Protein AF-A0A7X9IL58-F1 (afdb_monomer_lite)

Secondary structure (DSSP, 8-state):
------S---HHHHHHHHHHHHHHHHTT----HHHHHHHHHHTTSS--S-TTS-HHHHHHHHHTS-GGG-HHHHHHHHHHHHHHHTTSEEE-TTS-EEE-HHHHHHHH---HHHHHHHHHHHHHT--EE-TTS-EE-HHHHHHHHHHHSTTEEGGGGGGGGT-SSS-HHHHHHHHHHHTS-HHHHHHHTT--HHHHHHHTTSHHHHHHHTTSEEEETTEEEESSEEEE-SS-EEEE----S------SEEEE-TTTSSPPPS------------HHHHHHHHHHHHHHHHHHHHHHHHHHTTPEEEEESSSEEEEETTEEEEEEEE---SSHHHHHHHHHHHHHHHHHHIIIIIITTT---EEEEEEEESSPPPHHHHHHHHHTTEEEEEEETTEEEEEETTTTEEEE--GGGG-

pLDDT: mean 82.43, std 17.73, range [24.78, 97.81]

Radius of gyration: 25.86 Å; chains: 1; bounding box: 60×48×86 Å

Organism: NCBI:txid2024889

Sequence (415 aa):
MKNFPHQFNDLEKLFNALAVAKQLIDSDTSLTDENFGEQLTRNGIYTYRDKTLSIDEFLEREQEKPATSRGYLTVSRDIRRFFELLGFITVFPDKKAKLNSAAKQLLGTESADLRKELWKNAMLQLGLEGTDGEISHPYRILLKLVNKFPGIETPKLMLALEAENDSEEEFERICNLAQLSIAEIIQETGTSEAMAANAVKILPGIADQLDDIDRIASKAYPVGHIVVTEDEISTEEEYDVPTKERATYREVGVDDIAKDPTLKVISSVSIDLSDAIKTRQDRLSEHQEIVRLLAILNDKCGFKLFEGKFDCLGIKENSALLYEVKTILETATDQEKQTVKGVGQLKYYKFSIVQQQMGISDIKEILVFSRKPDAGIIDFCTAENIAVIWREGDSFEIYNVQTGGDDSFNPDGLL

Structure (mmCIF, N/CA/C/O backbone):
data_AF-A0A7X9IL58-F1
#
_entry.id   AF-A0A7X9IL58-F1
#
loop_
_atom_site.group_PDB
_atom_site.id
_atom_site.type_symbol
_atom_site.label_atom_id
_atom_site.label_alt_id
_atom_site.label_comp_id
_atom_site.label_asym_id
_atom_site.label_entity_id
_atom_site.label_seq_id
_atom_site.pdbx_PDB_ins_code
_atom_site.Cartn_x
_atom_site.Cartn_y
_atom_site.Cartn_z
_atom_site.occupancy
_atom_site.B_iso_or_equiv
_atom_site.auth_seq_id
_atom_site.auth_comp_id
_atom_site.auth_asym_id
_atom_site.auth_atom_id
_atom_site.pdbx_PDB_model_num
ATOM 1 N N . MET A 1 1 ? 4.759 17.323 -8.314 1.00 82.62 1 MET A N 1
ATOM 2 C CA . MET A 1 1 ? 4.395 15.961 -8.776 1.00 82.62 1 MET A CA 1
ATOM 3 C C . MET A 1 1 ? 5.588 15.019 -8.883 1.00 82.62 1 MET A C 1
ATOM 5 O O . MET A 1 1 ? 6.581 15.330 -9.544 1.00 82.62 1 MET A O 1
ATOM 9 N N . LYS A 1 2 ? 5.468 13.846 -8.255 1.00 84.19 2 LYS A N 1
ATOM 10 C CA . LYS A 1 2 ? 6.508 12.814 -8.155 1.00 84.19 2 LYS A CA 1
ATOM 11 C C . LYS A 1 2 ? 6.739 12.113 -9.497 1.00 84.19 2 LYS A C 1
ATOM 13 O O . LYS A 1 2 ? 5.804 11.781 -10.224 1.00 84.19 2 LYS A O 1
ATOM 18 N N . ASN A 1 3 ? 8.006 11.862 -9.834 1.00 80.00 3 ASN A N 1
ATOM 19 C CA . ASN A 1 3 ? 8.366 11.149 -11.060 1.00 80.00 3 ASN A CA 1
ATOM 20 C C . ASN A 1 3 ? 8.169 9.637 -10.883 1.00 80.00 3 ASN A C 1
ATOM 22 O O . ASN A 1 3 ? 8.966 8.992 -10.195 1.00 80.00 3 ASN A O 1
ATOM 26 N N . PHE A 1 4 ? 7.164 9.075 -11.551 1.00 85.06 4 PHE A N 1
ATOM 27 C CA . PHE A 1 4 ? 6.806 7.661 -11.483 1.00 85.06 4 PHE A CA 1
ATOM 28 C C . PHE A 1 4 ? 7.074 6.935 -12.818 1.00 85.06 4 PHE A C 1
ATOM 30 O O . PHE A 1 4 ? 6.886 7.537 -13.882 1.00 85.06 4 PHE A O 1
ATOM 37 N N . PRO A 1 5 ? 7.516 5.658 -12.806 1.00 83.50 5 PRO A N 1
ATOM 38 C CA . PRO A 1 5 ? 7.636 4.859 -14.026 1.00 83.50 5 PRO A CA 1
ATOM 39 C C . PRO A 1 5 ? 6.333 4.852 -14.828 1.00 83.50 5 PRO A C 1
ATOM 41 O O . PRO A 1 5 ? 5.256 4.806 -14.242 1.00 83.50 5 PRO A O 1
ATOM 44 N N . HIS A 1 6 ? 6.421 4.913 -16.161 1.00 80.62 6 HIS A N 1
ATOM 45 C CA . HIS A 1 6 ? 5.245 5.166 -17.010 1.00 80.62 6 HIS A CA 1
ATOM 46 C C . HIS A 1 6 ? 5.183 4.347 -18.310 1.00 80.62 6 HIS A C 1
ATOM 48 O O . HIS A 1 6 ? 4.425 4.692 -19.219 1.00 80.62 6 HIS A O 1
ATOM 54 N N . GLN A 1 7 ? 5.964 3.265 -18.416 1.00 81.62 7 GLN A N 1
ATOM 55 C CA . GLN A 1 7 ? 6.085 2.491 -19.662 1.00 81.62 7 GLN A CA 1
ATOM 56 C C . GLN A 1 7 ? 4.968 1.463 -19.863 1.00 81.62 7 GLN A C 1
ATOM 58 O O . GLN A 1 7 ? 4.414 1.387 -20.959 1.00 81.62 7 GLN A O 1
ATOM 63 N N . PHE A 1 8 ? 4.626 0.683 -18.832 1.00 83.25 8 PHE A N 1
ATOM 64 C CA . PHE A 1 8 ? 3.610 -0.373 -18.909 1.00 83.25 8 PHE A CA 1
ATOM 65 C C . PHE A 1 8 ? 2.626 -0.255 -17.755 1.00 83.25 8 PHE A C 1
ATOM 67 O O . PHE A 1 8 ? 3.040 -0.156 -16.603 1.00 83.25 8 PHE A O 1
ATOM 74 N N . ASN A 1 9 ? 1.335 -0.305 -18.071 1.00 84.94 9 ASN A N 1
ATOM 75 C CA . ASN A 1 9 ? 0.257 -0.392 -17.091 1.00 84.94 9 ASN A CA 1
ATOM 76 C C . ASN A 1 9 ? -0.431 -1.761 -17.092 1.00 84.94 9 ASN A C 1
ATOM 78 O O . ASN A 1 9 ? -1.407 -1.922 -16.384 1.00 84.94 9 ASN A O 1
ATOM 82 N N . ASP A 1 10 ? 0.060 -2.722 -17.873 1.00 91.88 10 ASP A N 1
ATOM 83 C CA . ASP A 1 10 ? -0.516 -4.054 -18.068 1.00 91.88 10 ASP A CA 1
ATOM 84 C C . ASP A 1 10 ? 0.099 -5.058 -17.078 1.00 91.88 10 ASP A C 1
ATOM 86 O O . ASP A 1 10 ? 1.319 -5.261 -17.075 1.00 91.88 10 ASP A O 1
ATOM 90 N N . LEU A 1 11 ? -0.732 -5.664 -16.225 1.00 92.56 11 LEU A N 1
ATOM 91 C CA . LEU A 1 11 ? -0.285 -6.560 -15.154 1.00 92.56 11 LEU A CA 1
ATOM 92 C C . LEU A 1 11 ? 0.341 -7.852 -15.679 1.00 92.56 11 LEU A C 1
ATOM 94 O O . LEU A 1 11 ? 1.269 -8.372 -15.058 1.00 92.56 11 LEU A O 1
ATOM 98 N N . GLU A 1 12 ? -0.121 -8.370 -16.816 1.00 92.69 12 GLU A N 1
ATOM 99 C CA . GLU A 1 12 ? 0.442 -9.579 -17.417 1.00 92.69 12 GLU A CA 1
ATOM 100 C C . GLU A 1 12 ? 1.837 -9.295 -17.985 1.00 92.69 12 GLU A C 1
ATOM 102 O O . GLU A 1 12 ? 2.785 -10.050 -17.754 1.00 92.69 12 GLU A O 1
ATOM 107 N N . LYS A 1 13 ? 2.018 -8.152 -18.653 1.00 94.00 13 LYS A N 1
ATOM 108 C CA . LYS A 1 13 ? 3.342 -7.699 -19.101 1.00 94.00 13 LYS A CA 1
ATOM 109 C C . LYS A 1 13 ? 4.283 -7.435 -17.936 1.00 94.00 13 LYS A C 1
ATOM 111 O O . LYS A 1 13 ? 5.454 -7.799 -18.026 1.00 94.00 13 LYS A O 1
ATOM 116 N N . LEU A 1 14 ? 3.796 -6.826 -16.854 1.00 95.19 14 LEU A N 1
ATOM 117 C CA . LEU A 1 14 ? 4.584 -6.612 -15.638 1.00 95.19 14 LEU A CA 1
ATOM 118 C C . LEU A 1 14 ? 4.974 -7.946 -14.987 1.00 95.19 14 LEU A C 1
ATOM 120 O O . LEU A 1 14 ? 6.131 -8.127 -14.612 1.00 95.19 14 LEU A O 1
ATOM 124 N N . PHE A 1 15 ? 4.060 -8.914 -14.928 1.00 95.69 15 PHE A N 1
ATOM 125 C CA . PHE A 1 15 ? 4.350 -10.267 -14.452 1.00 95.69 15 PHE A CA 1
ATOM 126 C C . PHE A 1 15 ? 5.445 -10.939 -15.291 1.00 95.69 15 PHE A C 1
ATOM 128 O O . PHE A 1 15 ? 6.441 -11.425 -14.752 1.00 95.69 15 PHE A O 1
ATOM 135 N N . ASN A 1 16 ? 5.312 -10.897 -16.618 1.00 96.38 16 ASN A N 1
ATOM 136 C CA . ASN A 1 16 ? 6.292 -11.473 -17.536 1.00 96.38 16 ASN A CA 1
ATOM 137 C C . ASN A 1 16 ? 7.650 -10.755 -17.451 1.00 96.38 16 ASN A C 1
ATOM 139 O O . ASN A 1 16 ? 8.696 -11.402 -17.491 1.00 96.38 16 ASN A O 1
ATOM 143 N N . ALA A 1 17 ? 7.665 -9.434 -17.260 1.00 97.06 17 ALA A N 1
ATOM 144 C CA . ALA A 1 17 ? 8.898 -8.677 -17.047 1.00 97.06 17 ALA A CA 1
ATOM 145 C C . ALA A 1 17 ? 9.606 -9.077 -15.745 1.00 97.06 17 ALA A C 1
ATOM 147 O O . ALA A 1 17 ? 10.829 -9.228 -15.730 1.00 97.06 17 ALA A O 1
ATOM 148 N N . LEU A 1 18 ? 8.852 -9.297 -14.666 1.00 97.06 18 LEU A N 1
ATOM 149 C CA . LEU A 1 18 ? 9.401 -9.788 -13.403 1.00 97.06 18 LEU A CA 1
ATOM 150 C C . LEU A 1 18 ? 9.956 -11.215 -13.552 1.00 97.06 18 LEU A C 1
ATOM 152 O O . LEU A 1 18 ? 11.014 -11.524 -13.003 1.00 97.06 18 LEU A O 1
ATOM 156 N N . ALA A 1 19 ? 9.295 -12.066 -14.342 1.00 97.25 19 ALA A N 1
ATOM 157 C CA . ALA A 1 19 ? 9.781 -13.407 -14.664 1.00 97.25 19 ALA A CA 1
ATOM 158 C C . ALA A 1 19 ? 11.110 -13.370 -15.440 1.00 97.25 19 ALA A C 1
ATOM 160 O O . ALA A 1 19 ? 12.018 -14.145 -15.143 1.00 97.25 19 ALA A O 1
ATOM 161 N N . VAL A 1 20 ? 11.271 -12.432 -16.378 1.00 97.81 20 VAL A N 1
ATOM 162 C CA . VAL A 1 20 ? 12.550 -12.208 -17.075 1.00 97.81 20 VAL A CA 1
ATOM 163 C C . VAL A 1 20 ? 13.640 -11.749 -16.102 1.00 97.81 20 VAL A C 1
ATOM 165 O O . VAL A 1 20 ? 14.761 -12.258 -16.147 1.00 97.81 20 VAL A O 1
ATOM 168 N N . ALA A 1 21 ? 13.324 -10.836 -15.178 1.00 97.31 21 ALA A N 1
ATOM 169 C CA . ALA A 1 21 ? 14.276 -10.432 -14.144 1.00 97.31 21 ALA A CA 1
ATOM 170 C C . ALA A 1 21 ? 14.691 -11.625 -13.262 1.00 97.31 21 ALA A C 1
ATOM 172 O O . ALA A 1 21 ? 15.876 -11.785 -12.975 1.00 97.31 21 ALA A O 1
ATOM 173 N N . LYS A 1 22 ? 13.744 -12.506 -12.899 1.00 96.69 22 LYS A N 1
ATOM 174 C CA . LYS A 1 22 ? 14.033 -13.761 -12.187 1.00 96.69 22 LYS A CA 1
ATOM 175 C C . LYS A 1 22 ? 15.029 -14.631 -12.948 1.00 96.69 22 LYS A C 1
ATOM 177 O O . LYS A 1 22 ? 15.977 -15.112 -12.344 1.00 96.69 22 LYS A O 1
ATOM 182 N N . GLN A 1 23 ? 14.818 -14.827 -14.249 1.00 96.69 23 GLN A N 1
ATOM 183 C CA . GLN A 1 23 ? 15.699 -15.657 -15.073 1.00 96.69 23 GLN A CA 1
ATOM 184 C C . GLN A 1 23 ? 17.135 -15.132 -15.069 1.00 96.69 23 GLN A C 1
ATOM 186 O O . GLN A 1 23 ? 18.054 -15.915 -14.857 1.00 96.69 23 GLN A O 1
ATOM 191 N N . LEU A 1 24 ? 17.317 -13.816 -15.232 1.00 96.69 24 LEU A N 1
ATOM 192 C CA . LEU A 1 24 ? 18.639 -13.183 -15.172 1.00 96.69 24 LEU A CA 1
ATOM 193 C C . LEU A 1 24 ? 19.301 -13.357 -13.798 1.00 96.69 24 LEU A C 1
ATOM 195 O O . LEU A 1 24 ? 20.493 -13.643 -13.719 1.00 96.69 24 LEU A O 1
ATOM 199 N N . ILE A 1 25 ? 18.526 -13.218 -12.720 1.00 94.94 25 ILE A N 1
ATOM 200 C CA . ILE A 1 25 ? 19.009 -13.412 -11.346 1.00 94.94 25 ILE A CA 1
ATOM 201 C C . ILE A 1 25 ? 19.434 -14.869 -11.117 1.00 94.94 25 ILE A C 1
ATOM 203 O O . ILE A 1 25 ? 20.518 -15.116 -10.590 1.00 94.94 25 ILE A O 1
ATOM 207 N N . ASP A 1 26 ? 18.612 -15.832 -11.533 1.00 94.75 26 ASP A N 1
ATOM 208 C CA . ASP A 1 26 ? 18.890 -17.262 -11.364 1.00 94.75 26 ASP A CA 1
ATOM 209 C C . ASP A 1 26 ? 20.092 -17.727 -12.201 1.00 94.75 26 ASP A C 1
ATOM 211 O O . ASP A 1 26 ? 20.792 -18.660 -11.807 1.00 94.75 26 ASP A O 1
ATOM 215 N N . SER A 1 27 ? 20.360 -17.073 -13.338 1.00 94.75 27 SER A N 1
ATOM 216 C CA . SER A 1 27 ? 21.527 -17.334 -14.189 1.00 94.75 27 SER A CA 1
ATOM 217 C C . SER A 1 27 ? 22.784 -16.550 -13.785 1.00 94.75 27 SER A C 1
ATOM 219 O O . SER A 1 27 ? 23.734 -16.491 -14.566 1.00 94.75 27 SER A O 1
ATOM 221 N N . ASP A 1 28 ? 22.790 -15.915 -12.606 1.00 92.94 28 ASP A N 1
ATOM 222 C CA . ASP A 1 28 ? 23.859 -15.030 -12.101 1.00 92.94 28 ASP A CA 1
ATOM 223 C C . ASP A 1 28 ? 24.283 -13.942 -13.110 1.00 92.94 28 ASP A C 1
ATOM 225 O O . ASP A 1 28 ? 25.441 -13.531 -13.188 1.00 92.94 28 ASP A O 1
ATOM 229 N N . THR A 1 29 ? 23.334 -13.476 -13.923 1.00 95.25 29 THR A N 1
ATOM 230 C CA . THR A 1 29 ? 23.542 -12.429 -14.925 1.00 95.25 29 THR A CA 1
ATOM 231 C C . THR A 1 29 ? 23.151 -11.072 -14.348 1.00 95.25 29 THR A C 1
ATOM 233 O O . THR A 1 29 ? 22.073 -10.904 -13.782 1.00 95.25 29 THR A O 1
ATOM 236 N N . SER A 1 30 ? 24.021 -10.071 -14.500 1.00 94.94 30 SER A N 1
ATOM 237 C CA . SER A 1 30 ? 23.767 -8.721 -13.987 1.00 94.94 30 SER A CA 1
ATOM 238 C C . SER A 1 30 ? 22.489 -8.115 -14.577 1.00 94.94 30 SER A C 1
ATOM 240 O O . SER A 1 30 ? 22.287 -8.138 -15.794 1.00 94.94 30 SER A O 1
ATOM 242 N N . LEU A 1 31 ? 21.668 -7.495 -13.727 1.00 94.94 31 LEU A N 1
ATOM 243 C CA . LEU A 1 31 ? 20.416 -6.824 -14.089 1.00 94.94 31 LEU A CA 1
ATOM 244 C C . LEU A 1 31 ? 20.678 -5.381 -14.572 1.00 94.94 31 LEU A C 1
ATOM 246 O O . LEU A 1 31 ? 20.174 -4.396 -14.018 1.00 94.94 31 LEU A O 1
ATOM 250 N N . THR A 1 32 ? 21.538 -5.250 -15.584 1.00 95.25 32 THR A N 1
ATOM 251 C CA . THR A 1 32 ? 21.836 -3.973 -16.251 1.00 95.25 32 THR A CA 1
ATOM 252 C C . THR A 1 32 ? 20.702 -3.556 -17.186 1.00 95.25 32 THR A C 1
ATOM 254 O O . THR A 1 32 ? 19.851 -4.373 -17.541 1.00 95.25 32 THR A O 1
ATOM 257 N N . ASP A 1 33 ? 20.691 -2.283 -17.597 1.00 94.50 33 ASP A N 1
ATOM 258 C CA . ASP A 1 33 ? 19.688 -1.781 -18.544 1.00 94.50 33 ASP A CA 1
ATOM 259 C C . ASP A 1 33 ? 19.784 -2.526 -19.892 1.00 94.50 33 ASP A C 1
ATOM 261 O O . ASP A 1 33 ? 18.771 -2.792 -20.536 1.00 94.50 33 ASP A O 1
ATOM 265 N N . GLU A 1 34 ? 21.001 -2.906 -20.290 1.00 94.62 34 GLU A N 1
ATOM 266 C CA . GLU A 1 34 ? 21.298 -3.653 -21.509 1.00 94.62 34 GLU A CA 1
ATOM 267 C C . GLU A 1 34 ? 20.757 -5.082 -21.448 1.00 94.62 34 GLU A C 1
ATOM 269 O O . GLU A 1 34 ? 19.939 -5.453 -22.288 1.00 94.62 34 GLU A O 1
ATOM 274 N N . ASN A 1 35 ? 21.173 -5.862 -20.443 1.00 96.25 35 ASN A N 1
ATOM 275 C CA . ASN A 1 35 ? 20.792 -7.270 -20.329 1.00 96.25 35 ASN A CA 1
ATOM 276 C C . ASN A 1 35 ? 19.283 -7.411 -20.140 1.00 96.25 35 ASN A C 1
ATOM 278 O O . ASN A 1 35 ? 18.639 -8.225 -20.801 1.00 96.25 35 ASN A O 1
ATOM 282 N N . PHE A 1 36 ? 18.708 -6.605 -19.246 1.00 96.88 36 PHE A N 1
ATOM 283 C CA . PHE A 1 36 ? 17.288 -6.696 -18.953 1.00 96.88 36 PHE A CA 1
ATOM 284 C C . PHE A 1 36 ? 16.447 -6.173 -20.118 1.00 96.88 36 PHE A C 1
ATOM 286 O O . PHE A 1 36 ? 15.535 -6.869 -20.559 1.00 96.88 36 PHE A O 1
ATOM 293 N N . GLY A 1 37 ? 16.793 -5.026 -20.707 1.00 95.94 37 GLY A N 1
ATOM 294 C CA . GLY A 1 37 ? 16.067 -4.488 -21.856 1.00 95.94 37 GLY A CA 1
ATOM 295 C C . GLY A 1 37 ? 16.118 -5.389 -23.094 1.00 95.94 37 GLY A C 1
ATOM 296 O O . GLY A 1 37 ? 15.112 -5.528 -23.797 1.00 95.94 37 GLY A O 1
ATOM 297 N N . GLU A 1 38 ? 17.261 -6.022 -23.367 1.00 95.81 38 GLU A N 1
ATOM 298 C CA . GLU A 1 38 ? 17.377 -6.994 -24.455 1.00 95.81 38 GLU A CA 1
ATOM 299 C C . GLU A 1 38 ? 16.449 -8.187 -24.211 1.00 95.81 38 GLU A C 1
ATOM 301 O O . GLU A 1 38 ? 15.658 -8.538 -25.087 1.00 95.81 38 GLU A O 1
ATOM 306 N N . GLN A 1 39 ? 16.471 -8.766 -23.007 1.00 97.00 39 GLN A N 1
ATOM 307 C CA . GLN A 1 39 ? 15.599 -9.894 -22.682 1.00 97.00 39 GLN A CA 1
ATOM 308 C C . GLN A 1 39 ? 14.115 -9.514 -22.706 1.00 97.00 39 GLN A C 1
ATOM 310 O O . GLN A 1 39 ? 13.304 -10.287 -23.215 1.00 97.00 39 GLN A O 1
ATOM 315 N N . LEU A 1 40 ? 13.740 -8.315 -22.252 1.00 96.44 40 LEU A N 1
ATOM 316 C CA . LEU A 1 40 ? 12.369 -7.810 -22.394 1.00 96.44 40 LEU A CA 1
ATOM 317 C C . LEU A 1 40 ? 11.945 -7.720 -23.867 1.00 96.44 40 LEU A C 1
ATOM 319 O O . LEU A 1 40 ? 10.795 -8.011 -24.194 1.00 96.44 40 LEU A O 1
ATOM 323 N N . THR A 1 41 ? 12.863 -7.343 -24.758 1.00 95.19 41 THR A N 1
ATOM 324 C CA . THR A 1 41 ? 12.609 -7.284 -26.206 1.00 95.19 41 THR A CA 1
ATOM 325 C C . THR A 1 41 ? 12.469 -8.686 -26.798 1.00 95.19 41 THR A C 1
ATOM 327 O O . THR A 1 41 ? 11.507 -8.962 -27.514 1.00 95.19 41 THR A O 1
ATOM 330 N N . ARG A 1 42 ? 13.389 -9.599 -26.462 1.00 95.00 42 ARG A N 1
ATOM 331 C CA . ARG A 1 42 ? 13.395 -10.986 -26.955 1.00 95.00 42 ARG A CA 1
ATOM 332 C C . ARG A 1 42 ? 12.169 -11.782 -26.514 1.00 95.00 42 ARG A C 1
ATOM 334 O O . ARG A 1 42 ? 11.655 -12.576 -27.292 1.00 95.00 42 ARG A O 1
ATOM 341 N N . ASN A 1 43 ? 11.665 -11.521 -25.310 1.00 94.06 43 ASN A N 1
ATOM 342 C CA . ASN A 1 43 ? 10.439 -12.132 -24.789 1.00 94.06 43 ASN A CA 1
ATOM 343 C C . ASN A 1 43 ? 9.154 -11.426 -25.274 1.00 94.06 43 ASN A C 1
ATOM 345 O O . ASN A 1 43 ? 8.065 -11.749 -24.809 1.00 94.06 43 ASN A O 1
ATOM 349 N N . GLY A 1 44 ? 9.253 -10.448 -26.185 1.00 91.62 44 GLY A N 1
ATOM 350 C CA . GLY A 1 44 ? 8.099 -9.745 -26.758 1.00 91.62 44 GLY A CA 1
ATOM 351 C C . GLY A 1 44 ? 7.362 -8.812 -25.790 1.00 91.62 44 GLY A C 1
ATOM 352 O O . GLY A 1 44 ? 6.286 -8.314 -26.120 1.00 91.62 44 GLY A O 1
ATOM 353 N N . ILE A 1 45 ? 7.930 -8.553 -24.609 1.00 93.38 45 ILE A N 1
ATOM 354 C CA . ILE A 1 45 ? 7.343 -7.683 -23.581 1.00 93.38 45 ILE A CA 1
ATOM 355 C C . ILE A 1 45 ? 7.511 -6.220 -23.996 1.00 93.38 45 ILE A C 1
ATOM 357 O O . ILE A 1 45 ? 6.546 -5.450 -24.010 1.00 93.38 45 ILE A O 1
ATOM 361 N N . TYR A 1 46 ? 8.731 -5.845 -24.389 1.00 91.88 46 TYR A N 1
ATOM 362 C CA . TYR A 1 46 ? 8.975 -4.587 -25.080 1.00 91.88 46 TYR A CA 1
ATOM 363 C C . TYR A 1 46 ? 8.749 -4.765 -26.578 1.00 91.88 46 TYR A C 1
ATOM 365 O O . TYR A 1 46 ? 9.288 -5.673 -27.206 1.00 91.88 46 TYR A O 1
ATOM 373 N N . THR A 1 47 ? 7.981 -3.851 -27.168 1.00 86.75 47 THR A N 1
ATOM 374 C CA . THR A 1 47 ? 7.698 -3.871 -28.600 1.00 86.75 47 THR A CA 1
ATOM 375 C C . THR A 1 47 ? 8.137 -2.573 -29.263 1.00 86.75 47 THR A C 1
ATOM 377 O O . THR A 1 47 ? 7.802 -1.489 -28.788 1.00 86.75 47 THR A O 1
ATOM 380 N N . TYR A 1 48 ? 8.810 -2.680 -30.405 1.00 86.88 48 TYR A N 1
ATOM 381 C CA . TYR A 1 48 ? 9.261 -1.548 -31.215 1.00 86.88 48 TYR A CA 1
ATOM 382 C C . TYR A 1 48 ? 8.287 -1.232 -32.362 1.00 86.88 48 TYR A C 1
ATOM 384 O O . TYR A 1 48 ? 7.431 -2.052 -32.712 1.00 86.88 48 TYR A O 1
ATOM 392 N N . ARG A 1 49 ? 8.372 -0.008 -32.907 1.00 84.44 49 ARG A N 1
ATOM 393 C CA . ARG A 1 49 ? 7.407 0.531 -33.890 1.00 84.44 49 ARG A CA 1
ATOM 394 C C . ARG A 1 49 ? 7.491 -0.144 -35.257 1.00 84.44 49 ARG A C 1
ATOM 396 O O . ARG A 1 49 ? 6.456 -0.424 -35.851 1.00 84.44 49 ARG A O 1
ATOM 403 N N . ASP A 1 50 ? 8.701 -0.381 -35.753 1.00 86.31 50 ASP A N 1
ATOM 404 C CA . ASP A 1 50 ? 8.910 -0.967 -37.076 1.00 86.31 50 ASP A CA 1
ATOM 405 C C . ASP A 1 50 ? 8.786 -2.491 -37.015 1.00 86.31 50 ASP A C 1
ATOM 407 O O . ASP A 1 50 ? 9.740 -3.186 -36.686 1.00 86.31 50 ASP A O 1
ATOM 411 N N . LYS A 1 51 ? 7.598 -3.016 -37.321 1.00 86.06 51 LYS A N 1
ATOM 412 C CA . LYS A 1 51 ? 7.312 -4.458 -37.273 1.00 86.06 51 LYS A CA 1
ATOM 413 C C . LYS A 1 51 ? 7.947 -5.263 -38.410 1.00 86.06 51 LYS A C 1
ATOM 415 O O . LYS A 1 51 ? 7.771 -6.476 -38.435 1.00 86.06 51 LYS A O 1
ATOM 420 N N . THR A 1 52 ? 8.635 -4.613 -39.351 1.00 89.12 52 THR A N 1
ATOM 421 C CA . THR A 1 52 ? 9.295 -5.306 -40.467 1.00 89.12 52 THR A CA 1
ATOM 422 C C . THR A 1 52 ? 10.660 -5.872 -40.088 1.00 89.12 52 THR A C 1
ATOM 424 O O . THR A 1 52 ? 11.122 -6.805 -40.737 1.00 89.12 52 THR A O 1
ATOM 427 N N . LEU A 1 53 ? 11.280 -5.344 -39.029 1.00 88.88 53 LEU A N 1
ATOM 428 C CA . LEU A 1 53 ? 12.566 -5.814 -38.524 1.00 88.88 53 LEU A CA 1
ATOM 429 C C . LEU A 1 53 ? 12.391 -7.052 -37.650 1.00 88.88 53 LEU A C 1
ATOM 431 O O . LEU A 1 53 ? 11.515 -7.089 -36.776 1.00 88.88 53 LEU A O 1
ATOM 435 N N . SER A 1 54 ? 13.287 -8.021 -37.818 1.00 92.69 54 SER A N 1
ATOM 436 C CA . SER A 1 54 ? 13.513 -9.052 -36.806 1.00 92.69 54 SER A CA 1
ATOM 437 C C . SER A 1 54 ? 14.068 -8.437 -35.513 1.00 92.69 54 SER A C 1
ATOM 439 O O . SER A 1 54 ? 14.551 -7.303 -35.493 1.00 92.69 54 SER A O 1
ATOM 441 N N . ILE A 1 55 ? 13.989 -9.185 -34.409 1.00 92.56 55 ILE A N 1
ATOM 442 C CA . ILE A 1 55 ? 14.477 -8.717 -33.104 1.00 92.56 55 ILE A CA 1
ATOM 443 C C . ILE A 1 55 ? 15.983 -8.430 -33.157 1.00 92.56 55 ILE A C 1
ATOM 445 O O . ILE A 1 55 ? 16.420 -7.417 -32.617 1.00 92.56 55 ILE A O 1
ATOM 449 N N . ASP A 1 56 ? 16.761 -9.275 -33.836 1.00 93.12 56 ASP A N 1
ATOM 450 C CA . ASP A 1 56 ? 18.212 -9.098 -33.945 1.00 93.12 56 ASP A CA 1
ATOM 451 C C . ASP A 1 56 ? 18.562 -7.856 -34.777 1.00 93.12 56 ASP A C 1
ATOM 453 O O . ASP A 1 56 ? 19.323 -7.010 -34.314 1.00 93.12 56 ASP A O 1
ATOM 457 N N . GLU A 1 57 ? 17.915 -7.660 -35.933 1.00 92.94 57 GLU A N 1
ATOM 458 C CA . GLU A 1 57 ? 18.101 -6.448 -36.749 1.00 92.94 57 GLU A CA 1
ATOM 459 C C . GLU A 1 57 ? 17.699 -5.174 -35.992 1.00 92.94 57 GLU A C 1
ATOM 461 O O . GLU A 1 57 ? 18.329 -4.123 -36.139 1.00 92.94 57 GLU A O 1
ATOM 466 N N . PHE A 1 58 ? 16.638 -5.241 -35.181 1.00 93.50 58 PHE A N 1
ATOM 467 C CA . PHE A 1 58 ? 16.229 -4.126 -34.333 1.00 93.50 58 PHE A CA 1
ATOM 468 C C . PHE A 1 58 ? 17.298 -3.797 -33.283 1.00 93.50 58 PHE A C 1
ATOM 470 O O . PHE A 1 58 ? 17.682 -2.632 -33.153 1.00 93.50 58 PHE A O 1
ATOM 477 N N . LEU A 1 59 ? 17.790 -4.801 -32.552 1.00 92.25 59 LEU A N 1
ATOM 478 C CA . LEU A 1 59 ? 18.790 -4.611 -31.500 1.00 92.25 59 LEU A CA 1
ATOM 479 C C . LEU A 1 59 ? 20.117 -4.092 -32.067 1.00 92.25 59 LEU A C 1
ATOM 481 O O . LEU A 1 59 ? 20.699 -3.177 -31.485 1.00 92.25 59 LEU A O 1
ATOM 485 N N . GLU A 1 60 ? 20.558 -4.596 -33.222 1.00 92.81 60 GLU A N 1
ATOM 486 C CA . GLU A 1 60 ? 21.746 -4.093 -33.923 1.00 92.81 60 GLU A CA 1
ATOM 487 C C . GLU A 1 60 ? 21.606 -2.606 -34.275 1.00 92.81 60 GLU A C 1
ATOM 489 O O . GLU A 1 60 ? 22.485 -1.804 -33.954 1.00 92.81 60 GLU A O 1
ATOM 494 N N . ARG A 1 61 ? 20.462 -2.196 -34.839 1.00 90.56 61 ARG A N 1
ATOM 495 C CA . ARG A 1 61 ? 20.200 -0.780 -35.158 1.00 90.56 61 ARG A CA 1
ATOM 496 C C . ARG A 1 61 ? 20.114 0.114 -33.924 1.00 90.56 61 ARG A C 1
ATOM 498 O O . ARG A 1 61 ? 20.471 1.290 -33.990 1.00 90.56 61 ARG A O 1
ATOM 505 N N . GLU A 1 62 ? 19.621 -0.389 -32.795 1.00 90.62 62 GLU A N 1
ATOM 506 C CA . GLU A 1 62 ? 19.610 0.383 -31.548 1.00 90.62 62 GLU A CA 1
ATOM 507 C C . GLU A 1 62 ? 21.031 0.613 -31.010 1.00 90.62 62 GLU A C 1
ATOM 509 O O . GLU A 1 62 ? 21.292 1.669 -30.432 1.00 90.62 62 GLU A O 1
ATOM 514 N N . GLN A 1 63 ? 21.971 -0.313 -31.235 1.00 89.94 63 GLN A N 1
ATOM 515 C CA . GLN A 1 63 ? 23.371 -0.143 -30.822 1.00 89.94 63 GLN A CA 1
ATOM 516 C C . GLN A 1 63 ? 24.079 1.006 -31.556 1.00 89.94 63 GLN A C 1
ATOM 518 O O . GLN A 1 63 ? 24.997 1.612 -31.003 1.00 89.94 63 GLN A O 1
ATOM 523 N N . GLU A 1 64 ? 23.621 1.375 -32.752 1.00 91.00 64 GLU A N 1
ATOM 524 C CA . GLU A 1 64 ? 24.143 2.527 -33.500 1.00 91.00 64 GLU A CA 1
ATOM 525 C C . GLU A 1 64 ? 23.695 3.875 -32.908 1.00 91.00 64 GLU A C 1
ATOM 527 O O . GLU A 1 64 ? 24.298 4.918 -33.172 1.00 91.00 64 GLU A O 1
ATOM 532 N N . LYS A 1 65 ? 22.641 3.879 -32.082 1.00 90.31 65 LYS A N 1
ATOM 533 C CA . LYS A 1 65 ? 22.104 5.093 -31.455 1.00 90.31 65 LYS A CA 1
ATOM 534 C C . LYS A 1 65 ? 22.839 5.422 -30.151 1.00 90.31 65 LYS A C 1
ATOM 536 O O . LYS A 1 65 ? 23.310 4.512 -29.461 1.00 90.31 65 LYS A O 1
ATOM 541 N N . PRO A 1 66 ? 22.869 6.699 -29.725 1.00 89.44 66 PRO A N 1
ATOM 542 C CA . PRO A 1 66 ? 23.268 7.058 -28.365 1.00 89.44 66 PRO A CA 1
ATOM 543 C C . PRO A 1 66 ? 22.390 6.349 -27.328 1.00 89.44 66 PRO A C 1
ATOM 545 O O . PRO A 1 66 ? 21.184 6.233 -27.535 1.00 89.44 66 PRO A O 1
ATOM 548 N N . ALA A 1 67 ? 22.958 5.933 -26.190 1.00 86.50 67 ALA A N 1
ATOM 549 C CA . ALA A 1 67 ? 22.242 5.171 -25.155 1.00 86.50 67 ALA A CA 1
ATOM 550 C C . ALA A 1 67 ? 20.939 5.842 -24.671 1.00 86.50 67 ALA A C 1
ATOM 552 O O . ALA A 1 67 ? 19.946 5.166 -24.423 1.00 86.50 67 ALA A O 1
ATOM 553 N N . THR A 1 68 ? 20.903 7.175 -24.606 1.00 82.81 68 THR A N 1
ATOM 554 C CA . THR A 1 68 ? 19.711 7.961 -24.229 1.00 82.81 68 THR A CA 1
ATOM 555 C C . THR A 1 68 ? 18.574 7.890 -25.249 1.00 82.81 68 THR A C 1
ATOM 557 O O . THR A 1 68 ? 17.433 8.196 -24.920 1.00 82.81 68 THR A O 1
ATOM 560 N N . SER A 1 69 ? 18.875 7.496 -26.487 1.00 84.62 69 SER A N 1
ATOM 561 C CA . SER A 1 69 ? 17.919 7.355 -27.590 1.00 84.62 69 SER A CA 1
ATOM 562 C C . SER A 1 69 ? 17.512 5.901 -27.840 1.00 84.62 69 SER A C 1
ATOM 564 O O . SER A 1 69 ? 16.780 5.637 -28.795 1.00 84.62 69 SER A O 1
ATOM 566 N N . ARG A 1 70 ? 17.988 4.961 -27.010 1.00 89.81 70 ARG A N 1
ATOM 567 C CA . ARG A 1 70 ? 17.668 3.535 -27.122 1.00 89.81 70 ARG A CA 1
ATOM 568 C C . ARG A 1 70 ? 16.433 3.210 -26.299 1.00 89.81 70 ARG A C 1
ATOM 570 O O . ARG A 1 70 ? 16.458 3.270 -25.068 1.00 89.81 70 ARG A O 1
ATOM 577 N N . GLY A 1 71 ? 15.345 2.862 -26.976 1.00 87.56 71 GLY A N 1
ATOM 578 C CA . GLY A 1 71 ? 14.037 2.688 -26.339 1.00 87.56 71 GLY A CA 1
ATOM 579 C C . GLY A 1 71 ? 14.020 1.538 -25.330 1.00 87.56 71 GLY A C 1
ATOM 580 O O . GLY A 1 71 ? 13.459 1.677 -24.243 1.00 87.56 71 GLY A O 1
ATOM 581 N N . TYR A 1 72 ? 14.696 0.435 -25.656 1.00 91.62 72 TYR A N 1
ATOM 582 C CA . TYR A 1 72 ? 14.742 -0.758 -24.808 1.00 91.62 72 TYR A CA 1
ATOM 583 C C . TYR A 1 72 ? 15.493 -0.523 -23.481 1.00 91.62 72 TYR A C 1
ATOM 585 O O . TYR A 1 72 ? 15.099 -1.073 -22.453 1.00 91.62 72 TYR A O 1
ATOM 593 N N . LEU A 1 73 ? 16.504 0.359 -23.465 1.00 93.25 73 LEU A N 1
ATOM 594 C CA . LEU A 1 73 ? 17.216 0.749 -22.238 1.00 93.25 73 LEU A CA 1
ATOM 595 C C . LEU A 1 73 ? 16.336 1.597 -21.316 1.00 93.25 73 LEU A C 1
ATOM 597 O O . LEU A 1 73 ? 16.329 1.398 -20.102 1.00 93.25 73 LEU A O 1
ATOM 601 N N . THR A 1 74 ? 15.578 2.538 -21.885 1.00 90.25 74 THR A N 1
ATOM 602 C CA . THR A 1 74 ? 14.630 3.364 -21.122 1.00 90.25 74 THR A CA 1
ATOM 603 C C . THR A 1 74 ? 13.558 2.501 -20.471 1.00 90.25 74 THR A C 1
ATOM 605 O O . THR A 1 74 ? 13.294 2.651 -19.280 1.00 90.25 74 THR A O 1
ATOM 608 N N . VAL A 1 75 ? 13.000 1.548 -21.220 1.00 91.38 75 VAL A N 1
ATOM 609 C CA . VAL A 1 75 ? 12.011 0.607 -20.686 1.00 91.38 75 VAL A CA 1
ATOM 610 C C . VAL A 1 75 ? 12.594 -0.253 -19.577 1.00 91.38 75 VAL A C 1
ATOM 612 O O . VAL A 1 75 ? 11.985 -0.363 -18.516 1.00 91.38 75 VAL A O 1
ATOM 615 N N . SER A 1 76 ? 13.789 -0.804 -19.780 1.00 94.31 76 SER A N 1
ATOM 616 C CA . SER A 1 76 ? 14.476 -1.579 -18.750 1.00 94.31 76 SER A CA 1
ATOM 617 C C . SER A 1 76 ? 14.641 -0.796 -17.447 1.00 94.31 76 SER A C 1
ATOM 619 O O . SER A 1 76 ? 14.347 -1.309 -16.367 1.00 94.31 76 SER A O 1
ATOM 621 N N . ARG A 1 77 ? 15.087 0.461 -17.541 1.00 92.31 77 ARG A N 1
ATOM 622 C CA . ARG A 1 77 ? 15.321 1.321 -16.378 1.00 92.31 77 ARG A CA 1
ATOM 623 C C . ARG A 1 77 ? 14.036 1.636 -15.624 1.00 92.31 77 ARG A C 1
ATOM 625 O O . ARG A 1 77 ? 14.018 1.524 -14.401 1.00 92.31 77 ARG A O 1
ATOM 632 N N . ASP A 1 78 ? 12.982 2.010 -16.344 1.00 91.38 78 ASP A N 1
ATOM 633 C CA . ASP A 1 78 ? 11.690 2.344 -15.744 1.00 91.38 78 ASP A CA 1
ATOM 634 C C . ASP A 1 78 ? 11.052 1.121 -15.074 1.00 91.38 78 ASP A C 1
ATOM 636 O O . ASP A 1 78 ? 10.575 1.228 -13.946 1.00 91.38 78 ASP A O 1
ATOM 640 N N . ILE A 1 79 ? 11.083 -0.049 -15.720 1.00 93.75 79 ILE A N 1
ATOM 641 C CA . ILE A 1 79 ? 10.497 -1.278 -15.166 1.00 93.75 79 ILE A CA 1
ATOM 642 C C . ILE A 1 79 ? 11.301 -1.815 -13.987 1.00 93.75 79 ILE A C 1
ATOM 644 O O . ILE A 1 79 ? 10.711 -2.213 -12.983 1.00 93.75 79 ILE A O 1
ATOM 648 N N . ARG A 1 80 ? 12.636 -1.761 -14.045 1.00 93.88 80 ARG A N 1
ATOM 649 C CA . ARG A 1 80 ? 13.467 -2.091 -12.882 1.00 93.88 80 ARG A CA 1
ATOM 650 C C . ARG A 1 80 ? 13.140 -1.172 -11.709 1.00 93.88 80 ARG A C 1
ATOM 652 O O . ARG A 1 80 ? 12.850 -1.672 -10.630 1.00 93.88 80 ARG A O 1
ATOM 659 N N . ARG A 1 81 ? 13.088 0.146 -11.942 1.00 92.00 81 ARG A N 1
ATOM 660 C CA . ARG A 1 81 ? 12.724 1.126 -10.909 1.00 92.00 81 ARG A CA 1
ATOM 661 C C . ARG A 1 81 ? 11.331 0.856 -10.342 1.00 92.00 81 ARG A C 1
ATOM 663 O O . ARG A 1 81 ? 11.149 0.958 -9.139 1.00 92.00 81 ARG A O 1
ATOM 670 N N . PHE A 1 82 ? 10.359 0.495 -11.178 1.00 92.69 82 PHE A N 1
ATOM 671 C CA . PHE A 1 82 ? 9.021 0.119 -10.720 1.00 92.69 82 PHE A CA 1
ATOM 672 C C . PHE A 1 82 ? 9.060 -1.091 -9.776 1.00 92.69 82 PHE A C 1
ATOM 674 O O . PHE A 1 82 ? 8.458 -1.048 -8.707 1.00 92.69 82 PHE A O 1
ATOM 681 N N . PHE A 1 83 ? 9.820 -2.137 -10.109 1.00 94.19 83 PHE A N 1
ATOM 682 C CA . PHE A 1 83 ? 9.975 -3.293 -9.222 1.00 94.19 83 PHE A CA 1
ATOM 683 C C . PHE A 1 83 ? 10.780 -2.999 -7.953 1.00 94.19 83 PHE A C 1
ATOM 685 O O . PHE A 1 83 ? 10.489 -3.591 -6.917 1.00 94.19 83 PHE A O 1
ATOM 692 N N . GLU A 1 84 ? 11.755 -2.091 -8.006 1.00 88.88 84 GLU A N 1
ATOM 693 C CA . GLU A 1 84 ? 12.453 -1.596 -6.812 1.00 88.88 84 GLU A CA 1
ATOM 694 C C . GLU A 1 84 ? 11.487 -0.826 -5.893 1.00 88.88 84 GLU A C 1
ATOM 696 O O . GLU A 1 84 ? 11.477 -1.066 -4.689 1.00 88.88 84 GLU A O 1
ATOM 701 N N . LEU A 1 85 ? 10.612 0.021 -6.453 1.00 88.25 85 LEU A N 1
ATOM 702 C CA . LEU A 1 85 ? 9.589 0.767 -5.701 1.00 88.25 85 LEU A CA 1
ATOM 703 C C . LEU A 1 85 ? 8.528 -0.142 -5.064 1.00 88.25 85 LEU A C 1
ATOM 705 O O . LEU A 1 85 ? 8.075 0.128 -3.958 1.00 88.25 85 LEU A O 1
ATOM 709 N N . LEU A 1 86 ? 8.156 -1.235 -5.732 1.00 85.75 86 LEU A N 1
ATOM 710 C CA . LEU A 1 86 ? 7.292 -2.275 -5.157 1.00 85.75 86 LEU A CA 1
ATOM 711 C C . LEU A 1 86 ? 8.019 -3.171 -4.139 1.00 85.75 86 LEU A C 1
ATOM 713 O O . LEU A 1 86 ? 7.412 -4.067 -3.552 1.00 85.75 86 LEU A O 1
ATOM 717 N N . GLY A 1 87 ? 9.334 -3.001 -3.975 1.00 86.88 87 GLY A N 1
ATOM 718 C CA . GLY A 1 87 ? 10.177 -3.854 -3.141 1.00 86.88 87 GLY A CA 1
ATOM 719 C C . GLY A 1 87 ? 10.401 -5.263 -3.698 1.00 86.88 87 GLY A C 1
ATOM 720 O O . GLY A 1 87 ? 11.014 -6.087 -3.025 1.00 86.88 87 GLY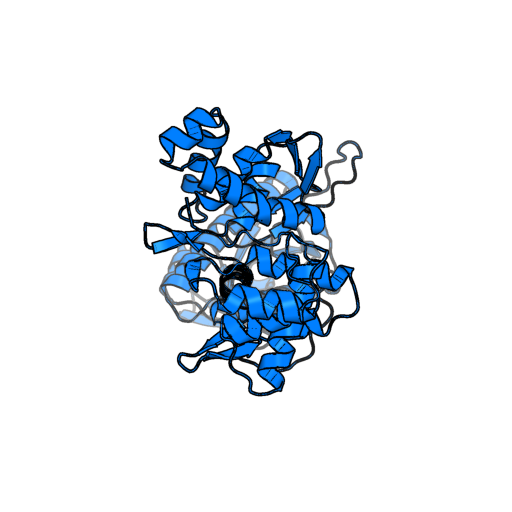 A O 1
ATOM 721 N N . PHE A 1 88 ? 9.933 -5.566 -4.912 1.00 88.56 88 PHE A N 1
ATOM 722 C CA . PHE A 1 88 ? 10.046 -6.884 -5.547 1.00 88.56 88 PHE A CA 1
ATOM 723 C C . PHE A 1 88 ? 11.485 -7.271 -5.876 1.00 88.56 88 PHE A C 1
ATOM 725 O O . PHE A 1 88 ? 11.836 -8.454 -5.823 1.00 88.56 88 PHE A O 1
ATOM 732 N N . ILE A 1 89 ? 12.312 -6.282 -6.213 1.00 91.94 89 ILE A N 1
ATOM 733 C CA . ILE A 1 89 ? 13.718 -6.468 -6.560 1.00 91.94 89 ILE A CA 1
ATOM 734 C C . ILE A 1 89 ? 14.576 -5.534 -5.713 1.00 91.94 89 ILE A C 1
ATOM 736 O O . ILE A 1 89 ? 14.264 -4.358 -5.564 1.00 91.94 89 ILE A O 1
ATOM 740 N N . THR A 1 90 ? 15.705 -6.044 -5.226 1.00 90.38 90 THR A N 1
ATOM 741 C CA . THR A 1 90 ? 16.811 -5.225 -4.716 1.00 90.38 90 THR A CA 1
ATOM 742 C C . THR A 1 90 ? 18.001 -5.374 -5.648 1.00 90.38 90 THR A C 1
ATOM 744 O O . THR A 1 90 ? 18.450 -6.496 -5.892 1.00 90.38 90 THR A O 1
ATOM 747 N N . VAL A 1 91 ? 18.512 -4.257 -6.166 1.00 89.12 91 VAL A N 1
ATOM 748 C CA . VAL A 1 91 ? 19.670 -4.224 -7.067 1.00 89.12 91 VAL A CA 1
ATOM 749 C C . VAL A 1 91 ? 20.880 -3.698 -6.303 1.00 89.12 91 VAL A C 1
ATOM 751 O O . VAL A 1 91 ? 20.860 -2.601 -5.751 1.00 89.12 91 VAL A O 1
ATOM 754 N N . PHE A 1 92 ? 21.947 -4.485 -6.264 1.00 89.62 92 PHE A N 1
ATOM 755 C CA . PHE A 1 92 ? 23.179 -4.155 -5.555 1.00 89.62 92 PHE A CA 1
ATOM 756 C C . PHE A 1 92 ? 24.109 -3.277 -6.416 1.00 89.62 92 PHE A C 1
ATOM 758 O O . PHE A 1 92 ? 23.930 -3.178 -7.638 1.00 89.62 92 PHE A O 1
ATOM 765 N N . PRO A 1 93 ? 25.134 -2.633 -5.818 1.00 88.81 93 PRO A N 1
ATOM 766 C CA . PRO A 1 93 ? 26.078 -1.787 -6.556 1.00 88.81 93 PRO A CA 1
ATOM 767 C C . PRO A 1 93 ? 26.788 -2.491 -7.722 1.00 88.81 93 PRO A C 1
ATOM 769 O O . PRO A 1 93 ? 27.061 -1.863 -8.744 1.00 88.81 93 PRO A O 1
ATOM 772 N N . ASP A 1 94 ? 27.029 -3.798 -7.601 1.00 88.62 94 ASP A N 1
ATOM 773 C CA . ASP A 1 94 ? 27.627 -4.660 -8.631 1.00 88.62 94 ASP A CA 1
ATOM 774 C C . ASP A 1 94 ? 26.640 -5.079 -9.739 1.00 88.62 94 ASP A C 1
ATOM 776 O O . ASP A 1 94 ? 26.977 -5.880 -10.612 1.00 88.62 94 ASP A O 1
ATOM 780 N N . LYS A 1 95 ? 25.416 -4.538 -9.715 1.00 90.06 95 LYS A N 1
ATOM 781 C CA . LYS A 1 95 ? 24.314 -4.853 -10.635 1.00 90.06 95 LYS A CA 1
ATOM 782 C C . LYS A 1 95 ? 23.820 -6.292 -10.547 1.00 90.06 95 LYS A C 1
ATOM 784 O O . LYS A 1 95 ? 23.009 -6.695 -11.382 1.00 90.06 95 LYS A O 1
ATOM 789 N N . LYS A 1 96 ? 24.231 -7.056 -9.535 1.00 91.56 96 LYS A N 1
ATOM 790 C CA . LYS A 1 96 ? 23.484 -8.250 -9.146 1.00 91.56 96 LYS A CA 1
ATOM 791 C C . LYS A 1 96 ? 22.172 -7.816 -8.513 1.00 91.56 96 LYS A C 1
ATOM 793 O O . LYS A 1 96 ? 22.051 -6.713 -7.982 1.00 91.56 96 LYS A O 1
ATOM 798 N N . ALA A 1 97 ? 21.175 -8.681 -8.580 1.00 91.19 97 ALA A N 1
ATOM 799 C CA . ALA A 1 97 ? 19.874 -8.403 -8.006 1.00 91.19 97 ALA A CA 1
ATOM 800 C C . ALA A 1 97 ? 19.351 -9.620 -7.251 1.00 91.19 97 ALA A C 1
ATOM 802 O O . ALA A 1 97 ? 19.780 -10.750 -7.483 1.00 91.19 97 ALA A O 1
ATOM 803 N N . LYS A 1 98 ? 18.426 -9.383 -6.327 1.00 90.50 98 LYS A N 1
ATOM 804 C CA . LYS A 1 98 ? 17.683 -10.433 -5.631 1.00 90.50 98 LYS A CA 1
ATOM 805 C C . LYS A 1 98 ? 16.198 -10.127 -5.697 1.00 90.50 98 LYS A C 1
ATOM 807 O O . LYS A 1 98 ? 15.797 -8.975 -5.567 1.00 90.50 98 LYS A O 1
ATOM 812 N N . LEU A 1 99 ? 15.403 -11.181 -5.863 1.00 87.62 99 LEU A N 1
ATOM 813 C CA . LEU A 1 99 ? 13.959 -11.122 -5.669 1.00 87.62 99 LEU A CA 1
ATOM 814 C C . LEU A 1 99 ? 13.620 -11.254 -4.189 1.00 87.62 99 LEU A C 1
ATOM 816 O O . LEU A 1 99 ? 14.154 -12.146 -3.513 1.00 87.62 99 LEU A O 1
ATOM 820 N N . ASN A 1 100 ? 12.675 -10.444 -3.727 1.00 82.69 100 ASN A N 1
ATOM 821 C CA . ASN A 1 100 ? 12.059 -10.644 -2.422 1.00 82.69 100 ASN A CA 1
ATOM 822 C C . ASN A 1 100 ? 11.065 -11.830 -2.446 1.00 82.69 100 ASN A C 1
ATOM 824 O O . ASN A 1 100 ? 10.832 -12.470 -3.478 1.00 82.69 100 ASN A O 1
ATOM 828 N N . SER A 1 101 ? 10.491 -12.158 -1.290 1.00 72.94 101 SER A N 1
ATOM 829 C CA . SER A 1 101 ? 9.509 -13.242 -1.160 1.00 72.94 101 SER A CA 1
ATOM 830 C C . SER A 1 101 ? 8.195 -12.942 -1.883 1.00 72.94 101 SER A C 1
ATOM 832 O O . SER A 1 101 ? 7.678 -13.835 -2.547 1.00 72.94 101 SER A O 1
ATOM 834 N N . ALA A 1 102 ? 7.697 -11.703 -1.832 1.00 74.19 102 ALA A N 1
ATOM 835 C CA . ALA A 1 102 ? 6.455 -11.309 -2.500 1.00 74.19 102 ALA A CA 1
ATOM 836 C C . ALA A 1 102 ? 6.524 -11.526 -4.023 1.00 74.19 102 ALA A C 1
ATOM 838 O O . ALA A 1 102 ? 5.619 -12.110 -4.613 1.00 74.19 102 ALA A O 1
ATOM 839 N N . ALA A 1 103 ? 7.643 -11.161 -4.652 1.00 83.12 103 ALA A N 1
ATOM 840 C CA . ALA A 1 103 ? 7.909 -11.396 -6.066 1.00 83.12 103 ALA A CA 1
ATOM 841 C C . ALA A 1 103 ? 7.975 -12.893 -6.396 1.00 83.12 103 ALA A C 1
ATOM 843 O O . ALA A 1 103 ? 7.412 -13.341 -7.394 1.00 83.12 103 ALA A O 1
ATOM 844 N N . LYS A 1 104 ? 8.640 -13.691 -5.550 1.00 82.81 104 LYS A N 1
ATOM 845 C CA . LYS A 1 104 ? 8.705 -15.152 -5.724 1.00 82.81 104 LYS A CA 1
ATOM 846 C C . LYS A 1 104 ? 7.332 -15.801 -5.579 1.00 82.81 104 LYS A C 1
ATOM 848 O O . LYS A 1 104 ? 7.006 -16.685 -6.364 1.00 82.81 104 LYS A O 1
ATOM 853 N N . GLN A 1 105 ? 6.537 -15.358 -4.608 1.00 82.38 105 GLN A N 1
ATOM 854 C CA . GLN A 1 105 ? 5.179 -15.840 -4.393 1.00 82.38 105 GLN A CA 1
ATOM 855 C C . GLN A 1 105 ? 4.290 -15.487 -5.582 1.00 82.38 105 GLN A C 1
ATOM 857 O O . GLN A 1 105 ? 3.604 -16.365 -6.098 1.00 82.38 105 GLN A O 1
ATOM 862 N N . LEU A 1 106 ? 4.353 -14.243 -6.062 1.00 84.50 106 LEU A N 1
ATOM 863 C CA . LEU A 1 106 ? 3.622 -13.805 -7.245 1.00 84.50 106 LEU A CA 1
ATOM 864 C C . LEU A 1 106 ? 3.942 -14.701 -8.445 1.00 84.50 106 LEU A C 1
ATOM 866 O O . LEU A 1 106 ? 3.028 -15.266 -9.038 1.00 84.50 106 LEU A O 1
ATOM 870 N N . LEU A 1 107 ? 5.230 -14.897 -8.745 1.00 89.88 107 LEU A N 1
ATOM 871 C CA . LEU A 1 107 ? 5.692 -15.738 -9.856 1.00 89.88 107 LEU A CA 1
ATOM 872 C C . LEU A 1 107 ? 5.382 -17.233 -9.677 1.00 89.88 107 LEU A C 1
ATOM 874 O O . LEU A 1 107 ? 5.262 -17.945 -10.670 1.00 89.88 107 LEU A O 1
ATOM 878 N N . GLY A 1 108 ? 5.278 -17.714 -8.437 1.00 84.31 108 GLY A N 1
ATOM 879 C CA . GLY A 1 108 ? 4.946 -19.104 -8.114 1.00 84.31 108 GLY A CA 1
ATOM 880 C C . GLY A 1 108 ? 3.446 -19.393 -8.010 1.00 84.31 108 GLY A C 1
ATOM 881 O O . GLY A 1 108 ? 3.065 -20.549 -7.849 1.00 84.31 108 GLY A O 1
ATOM 882 N N . THR A 1 109 ? 2.590 -18.371 -8.076 1.00 84.19 109 THR A N 1
ATOM 883 C CA . THR A 1 109 ? 1.140 -18.521 -7.905 1.00 84.19 109 THR A CA 1
ATOM 884 C C . THR A 1 109 ? 0.459 -18.789 -9.243 1.00 84.19 109 THR A C 1
ATOM 886 O O . THR A 1 109 ? 0.455 -17.945 -10.136 1.00 84.19 109 THR A O 1
ATOM 889 N N . GLU A 1 110 ? -0.195 -19.944 -9.372 1.00 83.44 110 GLU A N 1
ATOM 890 C CA . GLU A 1 110 ? -0.928 -20.306 -10.595 1.00 83.44 110 GLU A CA 1
ATOM 891 C C . GLU A 1 110 ? -2.313 -19.642 -10.677 1.00 83.44 110 GLU A C 1
ATOM 893 O O . GLU A 1 110 ? -2.779 -19.291 -11.762 1.00 83.44 110 GLU A O 1
ATOM 898 N N . SER A 1 111 ? -2.962 -19.402 -9.534 1.00 83.12 111 SER A N 1
ATOM 899 C CA . SER A 1 111 ? -4.279 -18.756 -9.473 1.00 83.12 111 SER A CA 1
ATOM 900 C C . SER A 1 111 ? -4.206 -17.294 -9.922 1.00 83.12 111 SER A C 1
ATOM 902 O O . SER A 1 111 ? -3.388 -16.521 -9.427 1.00 83.12 111 SER A O 1
ATOM 904 N N . ALA A 1 112 ? -5.061 -16.912 -10.874 1.00 78.88 112 ALA A N 1
ATOM 905 C CA . ALA A 1 112 ? -5.155 -15.535 -11.355 1.00 78.88 112 ALA A CA 1
ATOM 906 C C . ALA A 1 112 ? -5.692 -14.583 -10.272 1.00 78.88 112 ALA A C 1
ATOM 908 O O . ALA A 1 112 ? -5.134 -13.505 -10.090 1.00 78.88 112 ALA A O 1
ATOM 909 N N . ASP A 1 113 ? -6.697 -15.013 -9.506 1.00 75.31 113 ASP A N 1
ATOM 910 C CA . ASP A 1 113 ? -7.295 -14.208 -8.431 1.00 75.31 113 ASP A CA 1
ATOM 911 C C . ASP A 1 113 ? -6.285 -13.923 -7.316 1.00 75.31 113 ASP A C 1
ATOM 913 O O . ASP A 1 113 ? -6.067 -12.773 -6.946 1.00 75.31 113 ASP A O 1
ATOM 917 N N . LEU A 1 114 ? -5.549 -14.948 -6.866 1.00 74.00 114 LEU A N 1
ATOM 918 C CA . LEU A 1 114 ? -4.475 -14.747 -5.887 1.00 74.00 114 LEU A CA 1
ATOM 919 C C . LEU A 1 114 ? -3.352 -13.854 -6.435 1.00 74.00 114 LEU A C 1
ATOM 921 O O . LEU A 1 114 ? -2.752 -13.083 -5.690 1.00 74.00 114 LEU A O 1
ATOM 925 N N . ARG A 1 115 ? -3.055 -13.916 -7.741 1.00 81.31 115 ARG A N 1
ATOM 926 C CA . ARG A 1 115 ? -2.098 -12.989 -8.365 1.00 81.31 115 ARG A CA 1
ATOM 927 C C . ARG A 1 115 ? -2.608 -11.548 -8.339 1.00 81.31 115 ARG A C 1
ATOM 929 O O . ARG A 1 115 ? -1.807 -10.654 -8.073 1.00 81.31 115 ARG A O 1
ATOM 936 N N . LYS A 1 116 ? -3.904 -11.317 -8.576 1.00 79.69 116 LYS A N 1
ATOM 937 C CA . LYS A 1 116 ? -4.522 -9.987 -8.434 1.00 79.69 116 LYS A CA 1
ATOM 938 C C . LYS A 1 116 ? -4.395 -9.470 -7.002 1.00 79.69 116 LYS A C 1
ATOM 940 O O . LYS A 1 116 ? -3.941 -8.347 -6.815 1.00 79.69 116 LYS A O 1
ATOM 945 N N . GLU A 1 117 ? -4.688 -10.293 -5.998 1.00 75.62 117 GLU A N 1
ATOM 946 C CA . GLU A 1 117 ? -4.530 -9.916 -4.584 1.00 75.62 117 GLU A CA 1
ATOM 947 C C . GLU A 1 117 ? -3.082 -9.535 -4.236 1.00 75.62 117 GLU A C 1
ATOM 949 O O . GLU A 1 117 ? -2.837 -8.523 -3.580 1.00 75.62 117 GLU A O 1
ATOM 954 N N . LEU A 1 118 ? -2.099 -10.306 -4.713 1.00 79.12 118 LEU A N 1
ATOM 955 C CA . LEU A 1 118 ? -0.679 -10.011 -4.494 1.00 79.12 118 LEU A CA 1
ATOM 956 C C . LEU A 1 118 ? -0.247 -8.700 -5.163 1.00 79.12 118 LEU A C 1
ATOM 958 O O . LEU A 1 118 ? 0.486 -7.917 -4.556 1.00 79.12 118 LEU A O 1
ATOM 962 N N . TRP A 1 119 ? -0.721 -8.437 -6.383 1.00 86.56 119 TRP A N 1
ATOM 963 C CA . TRP A 1 119 ? -0.506 -7.154 -7.051 1.00 86.56 119 TRP A CA 1
ATOM 964 C C . TRP A 1 119 ? -1.147 -6.000 -6.286 1.00 86.56 119 TRP A C 1
ATOM 966 O O . TRP A 1 119 ? -0.477 -4.999 -6.041 1.00 86.56 119 TRP A O 1
ATOM 976 N N . LYS A 1 120 ? -2.405 -6.152 -5.867 1.00 82.75 120 LYS A N 1
ATOM 977 C CA . LYS A 1 120 ? -3.131 -5.156 -5.076 1.00 82.75 120 LYS A CA 1
ATOM 978 C C . LYS A 1 120 ? -2.374 -4.817 -3.798 1.00 82.75 120 LYS A C 1
ATOM 980 O O . LYS A 1 120 ? -2.075 -3.649 -3.560 1.00 82.75 120 LYS A O 1
ATOM 985 N N . ASN A 1 121 ? -1.952 -5.826 -3.041 1.00 77.38 121 ASN A N 1
ATOM 986 C CA . ASN A 1 121 ? -1.146 -5.634 -1.838 1.00 77.38 121 ASN A CA 1
ATOM 987 C C . ASN A 1 121 ? 0.161 -4.886 -2.129 1.00 77.38 121 ASN A C 1
ATOM 989 O O . ASN A 1 121 ? 0.488 -3.942 -1.416 1.00 77.38 121 ASN A O 1
ATOM 993 N N . ALA A 1 122 ? 0.886 -5.250 -3.189 1.00 81.62 122 ALA A N 1
ATOM 994 C CA . ALA A 1 122 ? 2.125 -4.566 -3.555 1.00 81.62 122 ALA A CA 1
ATOM 995 C C . ALA A 1 122 ? 1.889 -3.092 -3.931 1.00 81.62 122 ALA A C 1
ATOM 997 O O . ALA A 1 122 ? 2.621 -2.213 -3.478 1.00 81.62 122 ALA A O 1
ATOM 998 N N . MET A 1 123 ? 0.838 -2.805 -4.701 1.00 85.88 123 MET A N 1
ATOM 999 C CA . MET A 1 123 ? 0.476 -1.441 -5.097 1.00 85.88 123 MET A CA 1
ATOM 1000 C C . MET A 1 123 ? 0.065 -0.581 -3.899 1.00 85.88 123 MET A C 1
ATOM 1002 O O . MET A 1 123 ? 0.467 0.575 -3.804 1.00 85.88 123 MET A O 1
ATOM 1006 N N . LEU A 1 124 ? -0.683 -1.145 -2.950 1.00 79.06 124 LEU A N 1
ATOM 1007 C CA . LEU A 1 124 ? -1.095 -0.465 -1.719 1.00 79.06 124 LEU A CA 1
ATOM 1008 C C . LEU A 1 124 ? 0.080 -0.145 -0.779 1.00 79.06 124 LEU A C 1
ATOM 1010 O O . LEU A 1 124 ? -0.048 0.742 0.063 1.00 79.06 124 LEU A O 1
ATOM 1014 N N . GLN A 1 125 ? 1.203 -0.860 -0.894 1.00 75.88 125 GLN A N 1
ATOM 1015 C CA . GLN A 1 125 ? 2.435 -0.606 -0.131 1.00 75.88 125 GLN A CA 1
ATOM 1016 C C . GLN A 1 125 ? 3.445 0.264 -0.885 1.00 75.88 125 GLN A C 1
ATOM 1018 O O . GLN A 1 125 ? 4.498 0.586 -0.338 1.00 75.88 125 GLN A O 1
ATOM 1023 N N . LEU A 1 126 ? 3.152 0.644 -2.130 1.00 84.19 126 LEU A N 1
ATOM 1024 C CA . LEU A 1 126 ? 4.034 1.492 -2.915 1.00 84.19 126 LEU A CA 1
ATOM 1025 C C . LEU A 1 126 ? 4.100 2.881 -2.276 1.00 84.19 126 LEU A C 1
ATOM 1027 O O . LEU A 1 126 ? 3.159 3.667 -2.388 1.00 84.19 126 LEU A O 1
ATOM 1031 N N . GLY A 1 127 ? 5.226 3.166 -1.627 1.00 83.62 127 GLY A N 1
ATOM 1032 C CA . GLY A 1 127 ? 5.540 4.460 -1.037 1.00 83.62 127 GLY A CA 1
ATOM 1033 C C . GLY A 1 127 ? 6.439 5.283 -1.954 1.00 83.62 127 GLY A C 1
ATOM 1034 O O . GLY A 1 127 ? 7.383 4.757 -2.548 1.00 83.62 127 GLY A O 1
ATOM 1035 N N . LEU A 1 128 ? 6.159 6.579 -2.065 1.00 83.25 128 LEU A N 1
ATOM 1036 C CA . LEU A 1 128 ? 7.025 7.547 -2.733 1.00 83.25 128 LEU A CA 1
ATOM 1037 C C . LEU A 1 128 ? 7.335 8.706 -1.792 1.00 83.25 128 LEU A C 1
ATOM 1039 O O . LEU A 1 128 ? 6.419 9.343 -1.267 1.00 83.25 128 LEU A O 1
ATOM 1043 N N . GLU A 1 129 ? 8.621 9.011 -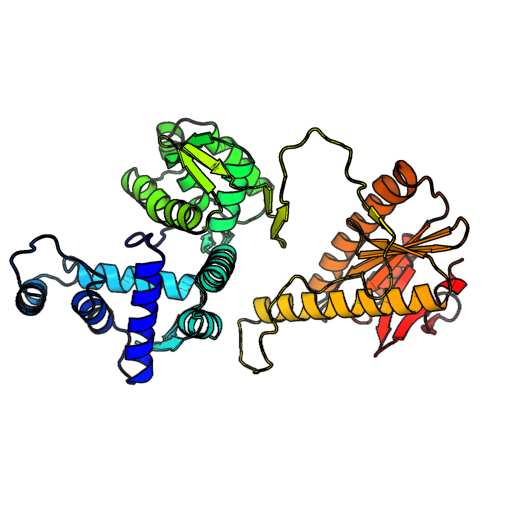1.664 1.00 80.25 129 GLU A N 1
ATOM 1044 C CA . GLU A 1 129 ? 9.110 10.150 -0.891 1.00 80.25 129 GLU A CA 1
ATOM 1045 C C . GLU A 1 129 ? 8.659 11.485 -1.515 1.00 80.25 129 GLU A C 1
ATOM 1047 O O . GLU A 1 129 ? 8.693 11.664 -2.742 1.00 80.25 129 GLU A O 1
ATOM 1052 N N . GLY A 1 130 ? 8.168 12.375 -0.658 1.00 72.88 130 GLY A N 1
ATOM 1053 C CA . GLY A 1 130 ? 7.797 13.762 -0.896 1.00 72.88 130 GLY A CA 1
ATOM 1054 C C . GLY A 1 130 ? 8.984 14.707 -0.968 1.00 72.88 130 GLY A C 1
ATOM 1055 O O . GLY A 1 130 ? 10.140 14.325 -0.786 1.00 72.88 130 GLY A O 1
ATOM 1056 N N . THR A 1 131 ? 8.699 15.971 -1.263 1.00 75.19 131 THR A N 1
ATOM 1057 C CA . THR A 1 131 ? 9.706 17.042 -1.258 1.00 75.19 131 THR A CA 1
ATOM 1058 C C . THR A 1 131 ? 10.145 17.432 0.155 1.00 75.19 131 THR A C 1
ATOM 1060 O O . THR A 1 131 ? 11.234 17.982 0.331 1.00 75.19 131 THR A O 1
ATOM 1063 N N . ASP A 1 132 ? 9.327 17.109 1.151 1.00 73.69 132 ASP A N 1
ATOM 1064 C CA . ASP A 1 132 ? 9.561 17.279 2.586 1.00 73.69 132 ASP A CA 1
ATOM 1065 C C . ASP A 1 132 ? 10.288 16.088 3.241 1.00 73.69 132 ASP A C 1
ATOM 1067 O O . ASP A 1 132 ? 10.678 16.172 4.406 1.00 73.69 132 ASP A O 1
ATOM 1071 N N . GLY A 1 133 ? 10.521 15.006 2.489 1.00 72.00 133 GLY A N 1
ATOM 1072 C CA . GLY A 1 133 ? 11.110 13.759 2.981 1.00 72.00 133 GLY A CA 1
ATOM 1073 C C . GLY A 1 133 ? 10.103 12.797 3.621 1.00 72.00 133 GLY A C 1
ATOM 1074 O O . GLY A 1 133 ? 10.503 11.730 4.091 1.00 72.00 133 GLY A O 1
ATOM 1075 N N . GLU A 1 134 ? 8.812 13.136 3.643 1.00 78.38 134 GLU A N 1
ATOM 1076 C CA . GLU A 1 134 ? 7.756 12.231 4.095 1.00 78.38 134 GLU A CA 1
ATOM 1077 C C . GLU A 1 134 ? 7.359 11.242 2.994 1.00 78.38 134 GLU A C 1
ATOM 1079 O O . GLU A 1 134 ? 7.743 11.375 1.835 1.00 78.38 134 GLU A O 1
ATOM 1084 N N . ILE A 1 135 ? 6.622 10.187 3.344 1.00 78.12 135 ILE A N 1
ATOM 1085 C CA . ILE A 1 135 ? 6.206 9.153 2.390 1.00 78.12 135 ILE A CA 1
ATOM 1086 C C . ILE A 1 135 ? 4.699 9.246 2.188 1.00 78.12 135 ILE A C 1
ATOM 1088 O O . ILE A 1 135 ? 3.931 9.126 3.138 1.00 78.12 135 ILE A O 1
ATOM 1092 N N . SER A 1 136 ? 4.284 9.368 0.931 1.00 83.00 136 SER A N 1
ATOM 1093 C CA . SER A 1 136 ? 2.897 9.143 0.510 1.00 83.00 136 SER A CA 1
ATOM 1094 C C . SER A 1 136 ? 2.758 7.766 -0.130 1.00 83.00 136 SER A C 1
ATOM 1096 O O . SER A 1 136 ? 3.716 7.299 -0.760 1.00 83.00 136 SER A O 1
ATOM 1098 N N . HIS A 1 137 ? 1.555 7.201 -0.132 1.00 87.69 137 HIS A N 1
ATOM 1099 C CA . HIS A 1 137 ? 1.202 6.000 -0.887 1.00 87.69 137 HIS A CA 1
ATOM 1100 C C . HIS A 1 137 ? 0.229 6.349 -2.027 1.00 87.69 137 HIS A C 1
ATOM 1102 O O . HIS A 1 137 ? -0.992 6.287 -1.859 1.00 87.69 137 HIS A O 1
ATOM 1108 N N . PRO A 1 138 ? 0.730 6.684 -3.233 1.00 91.00 138 PRO A N 1
ATOM 1109 C CA . PRO A 1 138 ? -0.090 7.212 -4.325 1.00 91.00 138 PRO A CA 1
ATOM 1110 C C . PRO A 1 138 ? -1.272 6.328 -4.706 1.00 91.00 138 PRO A C 1
ATOM 1112 O O . PRO A 1 138 ? -2.348 6.823 -5.025 1.00 91.00 138 PRO A O 1
ATOM 1115 N N . TYR A 1 139 ? -1.101 5.005 -4.670 1.00 89.81 139 TYR A N 1
ATOM 1116 C CA . TYR A 1 139 ? -2.189 4.092 -4.998 1.00 89.81 139 TYR A CA 1
ATOM 1117 C C . TYR A 1 139 ? -3.340 4.199 -3.982 1.00 89.81 139 TYR A C 1
ATOM 1119 O O . TYR A 1 139 ? -4.499 4.238 -4.377 1.00 89.81 139 TYR A O 1
ATOM 1127 N N . ARG A 1 140 ? -3.035 4.368 -2.687 1.00 85.62 140 ARG A N 1
ATOM 1128 C CA . ARG A 1 140 ? -4.036 4.610 -1.633 1.00 85.62 140 ARG A CA 1
ATOM 1129 C C . ARG A 1 140 ? -4.777 5.923 -1.849 1.00 85.62 140 ARG A C 1
ATOM 1131 O O . ARG A 1 140 ? -6.004 5.949 -1.820 1.00 85.62 140 ARG A O 1
ATOM 1138 N N . ILE A 1 141 ? -4.037 6.996 -2.121 1.00 88.00 141 ILE A N 1
ATOM 1139 C CA . ILE A 1 141 ? -4.605 8.324 -2.379 1.00 88.00 141 ILE A CA 1
ATOM 1140 C C . ILE A 1 141 ? -5.507 8.302 -3.615 1.00 88.00 141 ILE A C 1
ATOM 1142 O O . ILE A 1 141 ? -6.586 8.890 -3.588 1.00 88.00 141 ILE A O 1
ATOM 1146 N N . LEU A 1 142 ? -5.112 7.587 -4.675 1.00 92.94 142 LEU A N 1
ATOM 1147 C CA . LEU A 1 142 ? -5.941 7.389 -5.865 1.00 92.94 142 LEU A CA 1
ATOM 1148 C C . LEU A 1 142 ? -7.291 6.762 -5.502 1.00 92.94 142 LEU A C 1
ATOM 1150 O O . LEU A 1 142 ? -8.328 7.280 -5.915 1.00 92.94 142 LEU A O 1
ATOM 1154 N N . LEU A 1 143 ? -7.286 5.683 -4.713 1.00 85.62 143 LEU A N 1
ATOM 1155 C CA . LEU A 1 143 ? -8.514 5.008 -4.288 1.00 85.62 143 LEU A CA 1
ATOM 1156 C C . LEU A 1 143 ? -9.367 5.906 -3.379 1.00 85.62 143 LEU A C 1
ATOM 1158 O O . LEU A 1 143 ? -10.569 6.038 -3.619 1.00 85.62 143 LEU A O 1
ATOM 1162 N N . LYS A 1 144 ? -8.758 6.605 -2.404 1.00 84.56 144 LYS A N 1
ATOM 1163 C CA . LYS A 1 144 ? -9.460 7.607 -1.574 1.00 84.56 144 LYS A CA 1
ATOM 1164 C C . LYS A 1 144 ? -10.117 8.684 -2.445 1.00 84.56 144 LYS A C 1
ATOM 1166 O O . LYS A 1 144 ? -11.265 9.053 -2.205 1.00 84.56 144 LYS A O 1
ATOM 1171 N N . LEU A 1 145 ? -9.419 9.172 -3.472 1.00 85.94 145 LEU A N 1
ATOM 1172 C CA . LEU A 1 145 ? -9.905 10.238 -4.347 1.00 85.94 145 LEU A CA 1
ATOM 1173 C C . LEU A 1 145 ? -11.104 9.792 -5.195 1.00 85.94 145 LEU A C 1
ATOM 1175 O O . LEU A 1 145 ? -12.087 10.527 -5.292 1.00 85.94 145 LEU A O 1
ATOM 1179 N N . VAL A 1 146 ? -11.051 8.587 -5.770 1.00 84.44 146 VAL A N 1
ATOM 1180 C CA . VAL A 1 146 ? -12.168 8.015 -6.543 1.00 84.44 146 VAL A CA 1
ATOM 1181 C C . VAL A 1 146 ? -13.379 7.736 -5.647 1.00 84.44 146 VAL A C 1
ATOM 1183 O O . VAL A 1 146 ? -14.504 8.020 -6.052 1.00 84.44 146 VAL A O 1
ATOM 1186 N N . ASN A 1 147 ? -13.162 7.266 -4.415 1.00 78.81 147 ASN A N 1
ATOM 1187 C CA . ASN A 1 147 ? -14.237 7.088 -3.433 1.00 78.81 147 ASN A CA 1
ATOM 1188 C C . ASN A 1 147 ? -14.873 8.414 -3.005 1.00 78.81 147 ASN A C 1
ATOM 1190 O O . ASN A 1 147 ? -16.090 8.497 -2.855 1.00 78.81 147 ASN A O 1
ATOM 1194 N N . LYS A 1 148 ? -14.067 9.464 -2.812 1.00 81.50 148 LYS A N 1
ATOM 1195 C CA . LYS A 1 148 ? -14.563 10.790 -2.417 1.00 81.50 148 LYS A CA 1
ATOM 1196 C C . LYS A 1 148 ? -15.331 11.481 -3.542 1.00 81.50 148 LYS A C 1
ATOM 1198 O O . LYS A 1 148 ? -16.315 12.170 -3.275 1.00 81.50 148 LYS A O 1
ATOM 1203 N N . PHE A 1 149 ? -14.887 11.295 -4.784 1.00 82.06 149 PHE A N 1
ATOM 1204 C CA . PHE A 1 149 ? -15.491 11.885 -5.974 1.00 82.06 149 PHE A CA 1
ATOM 1205 C C . PHE A 1 149 ? -15.830 10.807 -7.017 1.00 82.06 149 PHE A C 1
ATOM 1207 O O . PHE A 1 149 ? -15.160 10.725 -8.053 1.00 82.06 149 PHE A O 1
ATOM 1214 N N . PRO A 1 150 ? -16.881 9.992 -6.802 1.00 83.69 150 PRO A N 1
ATOM 1215 C CA . PRO A 1 150 ? -17.311 9.026 -7.805 1.00 83.69 150 PRO A CA 1
ATOM 1216 C C . PRO A 1 150 ? -17.629 9.720 -9.136 1.00 83.69 150 PRO A C 1
ATOM 1218 O O . PRO A 1 150 ? -18.396 10.685 -9.191 1.00 83.69 150 PRO A O 1
ATOM 1221 N N . GLY A 1 151 ? -17.027 9.246 -10.226 1.00 81.94 151 GLY A N 1
ATOM 1222 C CA . GLY A 1 151 ? -17.130 9.872 -11.544 1.00 81.94 151 GLY A CA 1
ATOM 1223 C C . GLY A 1 151 ? -16.146 11.020 -11.782 1.00 81.94 151 GLY A C 1
ATOM 1224 O O . GLY A 1 151 ? -16.365 11.822 -12.697 1.00 81.94 151 GLY A O 1
ATOM 1225 N N . ILE A 1 152 ? -15.072 11.108 -10.992 1.00 90.12 152 ILE A N 1
ATOM 1226 C CA . ILE A 1 152 ? -13.961 12.035 -11.223 1.00 90.12 152 ILE A CA 1
ATOM 1227 C C . ILE A 1 152 ? -13.344 11.812 -12.608 1.00 90.12 152 ILE A C 1
ATOM 1229 O O . ILE A 1 152 ? -13.175 10.684 -13.069 1.00 90.12 152 ILE A O 1
ATOM 1233 N N . GLU A 1 153 ? -12.994 12.899 -13.292 1.00 91.94 153 GLU A N 1
ATOM 1234 C CA . GLU A 1 153 ? -12.301 12.839 -14.579 1.00 91.94 153 GLU A CA 1
ATOM 1235 C C . GLU A 1 153 ? -10.958 12.105 -14.427 1.00 91.94 153 GLU A C 1
ATOM 1237 O O . GLU A 1 153 ? -10.125 12.496 -13.610 1.00 91.94 153 GLU A O 1
ATOM 1242 N N . THR A 1 154 ? -10.712 11.069 -15.237 1.00 90.56 154 THR A N 1
ATOM 1243 C CA . THR A 1 154 ? -9.487 10.249 -15.174 1.00 90.56 154 THR A CA 1
ATOM 1244 C C . THR A 1 154 ? -8.195 11.080 -15.173 1.00 90.56 154 THR A C 1
ATOM 1246 O O . THR A 1 154 ? -7.291 10.735 -14.411 1.00 90.56 154 THR A O 1
ATOM 1249 N N . PRO A 1 155 ? -8.073 12.190 -15.937 1.00 91.69 155 PRO A N 1
ATOM 1250 C CA . PRO A 1 155 ? -6.888 13.040 -15.873 1.00 91.69 155 PRO A CA 1
ATOM 1251 C C . PRO A 1 155 ? -6.584 13.613 -14.478 1.00 91.69 155 PRO A C 1
ATOM 1253 O O . PRO A 1 155 ? -5.419 13.796 -14.139 1.00 91.69 155 PRO A O 1
ATOM 1256 N N . LYS A 1 156 ? -7.601 13.846 -13.636 1.00 94.62 156 LYS A N 1
ATOM 1257 C CA . LYS A 1 156 ? -7.419 14.371 -12.270 1.00 94.62 156 LYS A CA 1
ATOM 1258 C C . LYS A 1 156 ? -6.791 13.353 -11.317 1.00 94.62 156 LYS A C 1
ATOM 1260 O O . LYS A 1 156 ? -6.234 13.750 -10.300 1.00 94.62 156 LYS A O 1
ATOM 1265 N N . LEU A 1 157 ? -6.785 12.062 -11.663 1.00 94.06 157 LEU A N 1
ATOM 1266 C CA . LEU A 1 157 ? -6.116 11.024 -10.867 1.00 94.06 157 LEU A CA 1
ATOM 1267 C C . LEU A 1 157 ? -4.590 11.191 -10.821 1.00 94.06 157 LEU A C 1
ATOM 1269 O O . LEU A 1 157 ? -3.940 10.555 -9.997 1.00 94.06 157 LEU A O 1
ATOM 1273 N N . MET A 1 158 ? -4.012 12.080 -11.642 1.00 93.56 158 MET A N 1
ATOM 1274 C CA . MET A 1 158 ? -2.609 12.493 -11.507 1.00 93.56 158 MET A CA 1
ATOM 1275 C C . MET A 1 158 ? -2.279 13.053 -10.120 1.00 93.56 158 MET A C 1
ATOM 1277 O O . MET A 1 158 ? -1.138 12.939 -9.679 1.00 93.56 158 MET A O 1
ATOM 1281 N N . LEU A 1 159 ? -3.273 13.622 -9.428 1.00 94.88 159 LEU A N 1
ATOM 1282 C CA . LEU A 1 159 ? -3.122 14.189 -8.089 1.00 94.88 159 LEU A CA 1
ATOM 1283 C C . LEU A 1 159 ? -2.669 13.157 -7.046 1.00 94.88 159 LEU A C 1
ATOM 1285 O O . LEU A 1 159 ? -2.061 13.523 -6.050 1.00 94.88 159 LEU A O 1
ATOM 1289 N N . ALA A 1 160 ? -2.870 11.863 -7.299 1.00 93.25 160 ALA A N 1
ATOM 1290 C CA . ALA A 1 160 ? -2.321 10.801 -6.462 1.00 93.25 160 ALA A CA 1
ATOM 1291 C C . ALA A 1 160 ? -0.786 10.851 -6.342 1.00 93.25 160 ALA A C 1
ATOM 1293 O O . ALA A 1 160 ? -0.231 10.486 -5.313 1.00 93.25 160 ALA A O 1
ATOM 1294 N N . LEU A 1 161 ? -0.095 11.314 -7.390 1.00 92.00 161 LEU A N 1
ATOM 1295 C CA . LEU A 1 161 ? 1.361 11.498 -7.410 1.00 92.00 161 LEU A CA 1
ATOM 1296 C C . LEU A 1 161 ? 1.790 12.909 -6.979 1.00 92.00 161 LEU A C 1
ATOM 1298 O O . LEU A 1 161 ? 2.982 13.224 -7.014 1.00 92.00 161 LEU A O 1
ATOM 1302 N N . GLU A 1 162 ? 0.835 13.768 -6.632 1.00 93.31 162 GLU A N 1
ATOM 1303 C CA . GLU A 1 162 ? 1.080 15.113 -6.111 1.00 93.31 162 GLU A CA 1
ATOM 1304 C C . GLU A 1 162 ? 1.122 15.156 -4.584 1.00 93.31 162 GLU A C 1
ATOM 1306 O O . GLU A 1 162 ? 1.701 16.085 -4.035 1.00 93.31 162 GLU A O 1
ATOM 1311 N N . ALA A 1 163 ? 0.534 14.168 -3.909 1.00 88.50 163 ALA A N 1
ATOM 1312 C CA . ALA A 1 163 ? 0.510 14.126 -2.456 1.00 88.50 163 ALA A CA 1
ATOM 1313 C C . ALA A 1 163 ? 1.919 13.996 -1.868 1.00 88.50 163 ALA A C 1
ATOM 1315 O O . ALA A 1 163 ? 2.713 13.185 -2.356 1.00 88.50 163 ALA A O 1
ATOM 1316 N N . GLU A 1 164 ? 2.208 14.744 -0.810 1.00 84.31 164 GLU A N 1
ATOM 1317 C CA . GLU A 1 164 ? 3.493 14.698 -0.108 1.00 84.31 164 GLU A CA 1
ATOM 1318 C C . GLU A 1 164 ? 3.540 13.544 0.903 1.00 84.31 164 GLU A C 1
ATOM 1320 O O . GLU A 1 164 ? 4.470 12.734 0.847 1.00 84.31 164 GLU A O 1
ATOM 1325 N N . ASN A 1 165 ? 2.467 13.364 1.681 1.00 80.44 165 ASN A N 1
ATOM 1326 C CA . ASN A 1 165 ? 2.283 12.307 2.680 1.00 80.44 165 ASN A CA 1
ATOM 1327 C C . ASN A 1 165 ? 0.846 11.727 2.656 1.00 80.44 165 ASN A C 1
ATOM 1329 O O . ASN A 1 165 ? 0.069 12.011 1.742 1.00 80.44 165 ASN A O 1
ATOM 1333 N N . ASP A 1 166 ? 0.515 10.868 3.626 1.00 78.38 166 ASP A N 1
ATOM 1334 C CA . ASP A 1 166 ? -0.797 10.205 3.747 1.00 78.38 166 ASP A CA 1
ATOM 1335 C C . ASP A 1 166 ? -1.773 10.881 4.727 1.00 78.38 166 ASP A C 1
ATOM 1337 O O . ASP A 1 166 ? -2.868 10.351 4.948 1.00 78.38 166 ASP A O 1
ATOM 1341 N N . SER A 1 167 ? -1.395 12.026 5.306 1.00 77.69 167 SER A N 1
ATOM 1342 C CA . SER A 1 167 ? -2.191 12.702 6.330 1.00 77.69 167 SER A CA 1
ATOM 1343 C C . SER A 1 167 ? -3.533 13.187 5.775 1.00 77.69 167 SER A C 1
ATOM 1345 O O . SER A 1 167 ? -3.717 13.386 4.567 1.00 77.69 167 SER A O 1
ATOM 1347 N N . GLU A 1 168 ? -4.510 13.388 6.659 1.00 76.06 168 GLU A N 1
ATOM 1348 C CA . GLU A 1 168 ? -5.830 13.853 6.231 1.00 76.06 168 GLU A CA 1
ATOM 1349 C C . GLU A 1 168 ? -5.789 15.309 5.749 1.00 76.06 168 GLU A C 1
ATOM 1351 O O . GLU A 1 168 ? -6.467 15.640 4.780 1.00 76.06 168 GLU A O 1
ATOM 1356 N N . GLU A 1 169 ? -4.941 16.158 6.336 1.00 78.31 169 GLU A N 1
ATOM 1357 C CA . GLU A 1 169 ? -4.734 17.540 5.882 1.00 78.31 169 GLU A CA 1
ATOM 1358 C C . GLU A 1 169 ? -4.204 17.583 4.445 1.00 78.31 169 GLU A C 1
ATOM 1360 O O . GLU A 1 169 ? -4.661 18.378 3.616 1.00 78.31 169 GLU A O 1
ATOM 1365 N N . GLU A 1 170 ? -3.257 16.701 4.128 1.00 85.12 170 GLU A N 1
ATOM 1366 C CA . GLU A 1 170 ? -2.720 16.590 2.779 1.00 85.12 170 GLU A CA 1
ATOM 1367 C C . GLU A 1 170 ? -3.768 16.035 1.811 1.00 85.12 170 GLU A C 1
ATOM 1369 O O . GLU A 1 170 ? -3.942 16.538 0.695 1.00 85.12 170 GLU A O 1
ATOM 1374 N N . PHE A 1 171 ? -4.551 15.051 2.249 1.00 86.44 171 PHE A N 1
ATOM 1375 C CA . PHE A 1 171 ? -5.657 14.542 1.449 1.00 86.44 171 PHE A CA 1
ATOM 1376 C C . PHE A 1 171 ? -6.743 15.606 1.196 1.00 86.44 171 PHE A C 1
ATOM 1378 O O . PHE A 1 171 ? -7.278 15.685 0.084 1.00 86.44 171 PHE A O 1
ATOM 1385 N N . GLU A 1 172 ? -7.039 16.476 2.164 1.00 84.69 172 GLU A N 1
ATOM 1386 C CA . GLU A 1 172 ? -7.929 17.628 1.984 1.00 84.69 172 GLU A CA 1
ATOM 1387 C C . GLU A 1 172 ? -7.371 18.624 0.958 1.00 84.69 172 GLU A C 1
ATOM 1389 O O . GLU A 1 172 ? -8.116 19.090 0.086 1.00 84.69 172 GLU A O 1
ATOM 1394 N N . ARG A 1 173 ? -6.059 18.906 0.983 1.00 93.44 173 ARG A N 1
ATOM 1395 C CA . ARG A 1 173 ? -5.390 19.725 -0.047 1.00 93.44 173 ARG A CA 1
ATOM 1396 C C . ARG A 1 173 ? -5.588 19.128 -1.440 1.00 93.44 173 ARG A C 1
ATOM 1398 O O . ARG A 1 173 ? -5.983 19.842 -2.367 1.00 93.44 173 ARG A O 1
ATOM 1405 N N . ILE A 1 174 ? -5.379 17.820 -1.583 1.00 94.56 174 ILE A N 1
ATOM 1406 C CA . ILE A 1 174 ? -5.608 17.089 -2.836 1.00 94.56 174 ILE A CA 1
ATOM 1407 C C . ILE A 1 174 ? -7.083 17.158 -3.270 1.00 94.56 174 ILE A C 1
ATOM 1409 O O . ILE A 1 174 ? -7.370 17.380 -4.451 1.00 94.56 174 ILE A O 1
ATOM 1413 N N . CYS A 1 175 ? -8.029 17.041 -2.336 1.00 87.81 175 CYS A N 1
ATOM 1414 C CA . CYS A 1 175 ? -9.459 17.179 -2.621 1.00 87.81 175 CYS A CA 1
ATOM 1415 C C . CYS A 1 175 ? -9.823 18.578 -3.135 1.00 87.81 175 CYS A C 1
ATOM 1417 O O . CYS A 1 175 ? -10.633 18.697 -4.056 1.00 87.81 175 CYS A O 1
ATOM 1419 N N . ASN A 1 176 ? -9.222 19.628 -2.575 1.00 92.25 176 ASN A N 1
ATOM 1420 C CA . ASN A 1 176 ? -9.431 21.001 -3.035 1.00 92.25 176 ASN A CA 1
ATOM 1421 C C . ASN A 1 176 ? -8.903 21.196 -4.464 1.00 92.25 176 ASN A C 1
ATOM 1423 O O . ASN A 1 176 ? -9.603 21.764 -5.303 1.00 92.25 176 ASN A O 1
ATOM 1427 N N . LEU A 1 177 ? -7.725 20.646 -4.782 1.00 95.38 177 LEU A N 1
ATOM 1428 C CA . LEU A 1 177 ? -7.189 20.661 -6.148 1.00 95.38 177 LEU A CA 1
ATOM 1429 C C . LEU A 1 177 ? -8.103 19.923 -7.135 1.00 95.38 177 LEU A C 1
ATOM 1431 O O . LEU A 1 177 ? -8.311 20.392 -8.252 1.00 95.38 177 LEU A O 1
ATOM 1435 N N . ALA A 1 178 ? -8.701 18.800 -6.733 1.00 94.62 178 ALA A N 1
ATOM 1436 C CA . ALA A 1 178 ? -9.580 18.013 -7.600 1.00 94.62 178 ALA A CA 1
ATOM 1437 C C . ALA A 1 178 ? -10.852 18.764 -8.051 1.00 94.62 178 ALA A C 1
ATOM 1439 O O . ALA A 1 178 ? -11.452 18.403 -9.071 1.00 94.62 178 ALA A O 1
ATOM 1440 N N . GLN A 1 179 ? -11.258 19.819 -7.337 1.00 92.81 179 GLN A N 1
ATOM 1441 C CA . GLN A 1 179 ? -12.400 20.662 -7.713 1.00 92.81 179 GLN A CA 1
ATOM 1442 C C . GLN A 1 179 ? -12.077 21.639 -8.851 1.00 92.81 179 GLN A C 1
ATOM 1444 O O . GLN A 1 179 ? -12.988 22.077 -9.554 1.00 92.81 179 GLN A O 1
ATOM 1449 N N . LEU A 1 180 ? -10.798 21.941 -9.073 1.00 94.50 180 LEU A N 1
ATOM 1450 C CA . LEU A 1 180 ? -10.342 22.848 -10.122 1.00 94.50 180 LEU A CA 1
ATOM 1451 C C . LEU A 1 180 ? -10.399 22.193 -11.513 1.00 94.50 180 LEU A C 1
ATOM 1453 O O . LEU A 1 180 ? -10.550 20.972 -11.662 1.00 94.50 180 LEU A O 1
ATOM 1457 N N . SER A 1 181 ? -10.272 23.000 -12.564 1.00 94.31 181 SER A N 1
ATOM 1458 C CA . SER A 1 181 ? -10.041 22.493 -13.919 1.00 94.31 181 SER A CA 1
ATOM 1459 C C . SER A 1 181 ? -8.619 21.938 -14.069 1.00 94.31 181 SER A C 1
ATOM 1461 O O . SER A 1 181 ? -7.704 22.314 -13.342 1.00 94.31 181 SER A O 1
ATOM 1463 N N . ILE A 1 182 ? -8.392 21.062 -15.053 1.00 92.31 182 ILE A N 1
ATOM 1464 C CA . ILE A 1 182 ? -7.056 20.485 -15.305 1.00 92.31 182 ILE A CA 1
ATOM 1465 C C . ILE A 1 182 ? -5.992 21.563 -15.555 1.00 92.31 182 ILE A C 1
ATOM 1467 O O . ILE A 1 182 ? -4.866 21.425 -15.082 1.00 92.31 182 ILE A O 1
ATOM 1471 N N . ALA A 1 183 ? -6.345 22.639 -16.264 1.00 92.38 183 ALA A N 1
ATOM 1472 C CA . ALA A 1 183 ? -5.425 23.739 -16.544 1.00 92.38 183 ALA A CA 1
ATOM 1473 C C . ALA A 1 183 ? -5.007 24.477 -15.262 1.00 92.38 183 ALA A C 1
ATOM 1475 O O . ALA A 1 183 ? -3.826 24.764 -15.078 1.00 92.38 183 ALA A O 1
ATOM 1476 N N . GLU A 1 184 ? -5.958 24.720 -14.358 1.00 94.69 184 GLU A N 1
ATOM 1477 C CA . GLU A 1 184 ? -5.690 25.333 -13.053 1.00 94.69 184 GLU A CA 1
ATOM 1478 C C . GLU A 1 184 ? -4.841 24.411 -12.172 1.00 94.69 184 GLU A C 1
ATOM 1480 O O . GLU A 1 184 ? -3.877 24.874 -11.574 1.00 94.69 184 GLU A O 1
ATOM 1485 N N . ILE A 1 185 ? -5.108 23.098 -12.154 1.00 93.19 185 ILE A N 1
ATOM 1486 C CA . ILE A 1 185 ? -4.294 22.137 -11.388 1.00 93.19 185 ILE A CA 1
ATOM 1487 C C . ILE A 1 185 ? -2.836 22.139 -11.872 1.00 93.19 185 ILE A C 1
ATOM 1489 O O . ILE A 1 185 ? -1.909 22.161 -11.063 1.00 93.19 185 ILE A O 1
ATOM 1493 N N . ILE A 1 186 ? -2.617 22.108 -13.189 1.00 92.12 186 ILE A N 1
ATOM 1494 C CA . ILE A 1 186 ? -1.279 22.161 -13.802 1.00 92.12 186 ILE A CA 1
ATOM 1495 C C . ILE A 1 186 ? -0.550 23.442 -13.383 1.00 92.12 186 ILE A C 1
ATOM 1497 O O . ILE A 1 186 ? 0.623 23.385 -13.016 1.00 92.12 186 ILE A O 1
ATOM 1501 N N . GLN A 1 187 ? -1.250 24.579 -13.397 1.00 92.25 187 GLN A N 1
ATOM 1502 C CA . GLN A 1 187 ? -0.696 25.865 -12.989 1.00 92.25 187 GLN A CA 1
ATOM 1503 C C . GLN A 1 187 ? -0.344 25.898 -11.494 1.00 92.25 187 GLN A C 1
ATOM 1505 O O . GLN A 1 187 ? 0.774 26.276 -11.154 1.00 92.25 187 GLN A O 1
ATOM 1510 N N . GLU A 1 188 ? -1.265 25.484 -10.622 1.00 92.00 188 GLU A N 1
ATOM 1511 C CA . GLU A 1 188 ? -1.095 25.496 -9.161 1.00 92.00 188 GLU A CA 1
ATOM 1512 C C . GLU A 1 188 ? 0.015 24.545 -8.694 1.00 92.00 188 GLU A C 1
ATOM 1514 O O . GLU A 1 188 ? 0.819 24.889 -7.834 1.00 92.00 188 GLU A O 1
ATOM 1519 N N . THR A 1 189 ? 0.111 23.357 -9.296 1.00 88.56 189 THR A N 1
ATOM 1520 C CA . THR A 1 189 ? 1.124 22.347 -8.926 1.00 88.56 189 THR A CA 1
ATOM 1521 C C . THR A 1 189 ? 2.476 22.557 -9.615 1.00 88.56 189 THR A C 1
ATOM 1523 O O . THR A 1 189 ? 3.425 21.815 -9.362 1.00 88.56 189 THR A O 1
ATOM 1526 N N . GLY A 1 190 ? 2.577 23.513 -10.548 1.00 88.56 190 GLY A N 1
ATOM 1527 C CA . GLY A 1 190 ? 3.769 23.692 -11.384 1.00 88.56 190 GLY A CA 1
ATOM 1528 C C . GLY A 1 190 ? 4.113 22.464 -12.243 1.00 88.56 190 GLY A C 1
ATOM 1529 O O . GLY A 1 190 ? 5.262 22.289 -12.654 1.00 88.56 190 GLY A O 1
ATOM 1530 N N . THR A 1 191 ? 3.139 21.589 -12.502 1.00 88.00 191 THR A N 1
ATOM 1531 C CA . THR A 1 191 ? 3.330 20.346 -13.260 1.00 88.00 191 THR A CA 1
ATOM 1532 C C . THR A 1 191 ? 3.266 20.630 -14.759 1.00 88.00 191 THR A C 1
ATOM 1534 O O . THR A 1 191 ? 2.429 21.396 -15.213 1.00 88.00 191 THR A O 1
ATOM 1537 N N . SER A 1 192 ? 4.116 19.997 -15.573 1.00 87.31 192 SER A N 1
ATOM 1538 C CA . SER A 1 192 ? 3.999 20.105 -17.039 1.00 87.31 192 SER A CA 1
ATOM 1539 C C . SER A 1 192 ? 2.904 19.190 -17.604 1.00 87.31 192 SER A C 1
ATOM 1541 O O . SER A 1 192 ? 2.657 18.109 -17.069 1.00 87.31 192 SER A O 1
ATOM 1543 N N . GLU A 1 193 ? 2.313 19.546 -18.749 1.00 86.50 193 GLU A N 1
ATOM 1544 C CA . GLU A 1 193 ? 1.320 18.697 -19.436 1.00 86.50 193 GLU A CA 1
ATOM 1545 C C . GLU A 1 193 ? 1.840 17.275 -19.707 1.00 86.50 193 GLU A C 1
ATOM 1547 O O . GLU A 1 193 ? 1.113 16.294 -19.554 1.00 86.50 193 GLU A O 1
ATOM 1552 N N . ALA A 1 194 ? 3.121 17.142 -20.064 1.00 84.19 194 ALA A N 1
ATOM 1553 C CA . ALA A 1 194 ? 3.750 15.846 -20.297 1.00 84.19 194 ALA A CA 1
ATOM 1554 C C . ALA A 1 194 ? 3.858 15.004 -19.012 1.00 84.19 194 ALA A C 1
ATOM 1556 O O . ALA A 1 194 ? 3.643 13.791 -19.055 1.00 84.19 194 ALA A O 1
ATOM 1557 N N . MET A 1 195 ? 4.165 15.629 -17.869 1.00 81.75 195 MET A N 1
ATOM 1558 C CA . MET A 1 195 ? 4.199 14.949 -16.568 1.00 81.75 195 MET A CA 1
ATOM 1559 C C . MET A 1 195 ? 2.799 14.507 -16.140 1.00 81.75 195 MET A C 1
ATOM 1561 O O . MET A 1 195 ? 2.618 13.340 -15.799 1.00 81.75 195 MET A O 1
ATOM 1565 N N . ALA A 1 196 ? 1.811 15.397 -16.255 1.00 84.88 196 ALA A N 1
ATOM 1566 C CA . ALA A 1 196 ? 0.404 15.101 -15.995 1.00 84.88 196 ALA A CA 1
ATOM 1567 C C . ALA A 1 196 ? -0.093 13.913 -16.840 1.00 84.88 196 ALA A C 1
ATOM 1569 O O . ALA A 1 196 ? -0.650 12.947 -16.318 1.00 84.88 196 ALA A O 1
ATOM 1570 N N . ALA A 1 197 ? 0.193 13.927 -18.145 1.00 84.69 197 ALA A N 1
ATOM 1571 C CA . ALA A 1 197 ? -0.179 12.847 -19.054 1.00 84.69 197 ALA A CA 1
ATOM 1572 C C . ALA A 1 197 ? 0.518 11.515 -18.732 1.00 84.69 197 ALA A C 1
ATOM 1574 O O . ALA A 1 197 ? -0.031 10.457 -19.030 1.00 84.69 197 ALA A O 1
ATOM 1575 N N . ASN A 1 198 ? 1.720 11.533 -18.152 1.00 84.31 198 ASN A N 1
ATOM 1576 C CA . ASN A 1 198 ? 2.415 10.318 -17.725 1.00 84.31 198 ASN A CA 1
ATOM 1577 C C . ASN A 1 198 ? 1.874 9.771 -16.398 1.00 84.31 198 ASN A C 1
ATOM 1579 O O . ASN A 1 198 ? 1.695 8.559 -16.277 1.00 84.31 198 ASN A O 1
ATOM 1583 N N . ALA A 1 199 ? 1.557 10.651 -15.447 1.00 83.44 199 ALA A N 1
ATOM 1584 C CA . ALA A 1 199 ? 1.042 10.304 -14.123 1.00 83.44 199 ALA A CA 1
ATOM 1585 C C . ALA A 1 199 ? -0.261 9.484 -14.170 1.00 83.44 1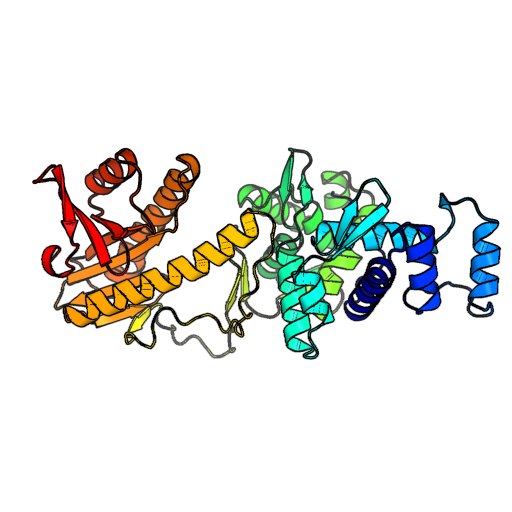99 ALA A C 1
ATOM 1587 O O . ALA A 1 199 ? -0.477 8.596 -13.348 1.00 83.44 199 ALA A O 1
ATOM 1588 N N . VAL A 1 200 ? -1.103 9.716 -15.180 1.00 85.69 200 VAL A N 1
ATOM 1589 C CA . VAL A 1 200 ? -2.420 9.064 -15.327 1.00 85.69 200 VAL A CA 1
ATOM 1590 C C . VAL A 1 200 ? -2.376 7.716 -16.051 1.00 85.69 200 VAL A C 1
ATOM 1592 O O . VAL A 1 200 ? -3.409 7.064 -16.203 1.00 85.69 200 VAL A O 1
ATOM 1595 N N . LYS A 1 201 ? -1.205 7.282 -16.536 1.00 83.94 201 LYS A N 1
ATOM 1596 C CA . LYS A 1 201 ? -1.094 6.057 -17.347 1.00 83.94 201 LYS A CA 1
ATOM 1597 C C . LYS A 1 201 ? -1.093 4.791 -16.505 1.00 83.94 201 LYS A C 1
ATOM 1599 O O . LYS A 1 201 ? -1.755 3.823 -16.881 1.00 83.94 201 LYS A O 1
ATOM 1604 N N . ILE A 1 202 ? -0.320 4.786 -15.418 1.00 87.12 202 ILE A N 1
ATOM 1605 C CA . ILE A 1 202 ? 0.011 3.551 -14.698 1.00 87.12 202 ILE A CA 1
ATOM 1606 C C . ILE A 1 202 ? -0.982 3.250 -13.596 1.00 87.12 202 ILE A C 1
ATOM 1608 O O . ILE A 1 202 ? -1.718 2.280 -13.730 1.00 87.12 202 ILE A O 1
ATOM 1612 N N . LEU A 1 203 ? -1.039 4.076 -12.547 1.00 90.81 203 LEU A N 1
ATOM 1613 C CA . LEU A 1 203 ? -1.860 3.769 -11.371 1.00 90.81 203 LEU A CA 1
ATOM 1614 C C . LEU A 1 203 ? -3.341 3.558 -11.730 1.00 90.81 203 LEU A C 1
ATOM 1616 O O . LEU A 1 203 ? -3.874 2.521 -11.343 1.00 90.81 203 LEU A O 1
ATOM 1620 N N . PRO A 1 204 ? -3.992 4.421 -12.543 1.00 91.44 204 PRO A N 1
ATOM 1621 C CA . PRO A 1 204 ? -5.379 4.179 -12.942 1.00 91.44 204 PRO A CA 1
ATOM 1622 C C . PRO A 1 204 ? -5.547 2.944 -13.834 1.00 91.44 204 PRO A C 1
ATOM 1624 O O . PRO A 1 204 ? -6.571 2.280 -13.768 1.00 91.44 204 PRO A O 1
ATOM 1627 N N . GLY A 1 205 ? -4.566 2.638 -14.692 1.00 91.31 205 GLY A N 1
ATOM 1628 C CA . GLY A 1 205 ? -4.622 1.459 -15.561 1.00 91.31 205 GLY A CA 1
ATOM 1629 C C . GLY A 1 205 ? -4.461 0.148 -14.794 1.00 91.31 205 GLY A C 1
ATOM 1630 O O . GLY A 1 205 ? -5.100 -0.840 -15.143 1.00 91.31 205 GLY A O 1
ATOM 1631 N N . ILE A 1 206 ? -3.636 0.153 -13.746 1.00 92.12 206 ILE A N 1
ATOM 1632 C CA . ILE A 1 206 ? -3.476 -0.977 -12.830 1.00 92.12 206 ILE A CA 1
ATOM 1633 C C . ILE A 1 206 ? -4.727 -1.135 -11.959 1.00 92.12 206 ILE A C 1
ATOM 1635 O O . ILE A 1 206 ? -5.226 -2.248 -11.855 1.00 92.12 206 ILE A O 1
ATOM 1639 N N . ALA A 1 207 ? -5.270 -0.044 -11.406 1.00 90.50 207 ALA A N 1
ATOM 1640 C CA . ALA A 1 207 ? -6.480 -0.088 -10.579 1.00 90.50 207 ALA A CA 1
ATOM 1641 C C . ALA A 1 207 ? -7.691 -0.679 -11.314 1.00 90.50 207 ALA A C 1
ATOM 1643 O O . ALA A 1 207 ? -8.427 -1.480 -10.749 1.00 90.50 207 ALA A O 1
ATOM 1644 N N . ASP A 1 208 ? -7.840 -0.341 -12.593 1.00 90.38 208 ASP A N 1
ATOM 1645 C CA . ASP A 1 208 ? -8.867 -0.888 -13.486 1.00 90.38 208 ASP A CA 1
ATOM 1646 C C . ASP A 1 208 ? -8.695 -2.406 -13.710 1.00 90.38 208 ASP A C 1
ATOM 1648 O O . ASP A 1 208 ? -9.658 -3.156 -13.705 1.00 90.38 208 ASP A O 1
ATOM 1652 N N . GLN A 1 209 ? -7.457 -2.902 -13.844 1.00 91.69 209 GLN A N 1
ATOM 1653 C CA . GLN A 1 209 ? -7.181 -4.344 -13.997 1.00 91.69 209 GLN A CA 1
ATOM 1654 C C . GLN A 1 209 ? -7.284 -5.148 -12.695 1.00 91.69 209 GLN A C 1
ATOM 1656 O O . GLN A 1 209 ? -7.423 -6.375 -12.736 1.00 91.69 209 GLN A O 1
ATOM 1661 N N . LEU A 1 210 ? -7.149 -4.471 -11.555 1.00 86.81 210 LEU A N 1
ATOM 1662 C CA . LEU A 1 210 ? -7.321 -5.044 -10.222 1.00 86.81 210 LEU A CA 1
ATOM 1663 C C . LEU A 1 210 ? -8.777 -5.027 -9.752 1.00 86.81 210 LEU A C 1
ATOM 1665 O O . LEU A 1 210 ? -9.036 -5.481 -8.642 1.00 86.81 210 LEU A O 1
ATOM 1669 N N . ASP A 1 211 ? -9.699 -4.543 -10.589 1.00 83.44 211 ASP A N 1
ATOM 1670 C CA . ASP A 1 211 ? -11.115 -4.374 -10.263 1.00 83.44 211 ASP A CA 1
ATOM 1671 C C . ASP A 1 211 ? -11.330 -3.466 -9.030 1.00 83.44 211 ASP A C 1
ATOM 1673 O O . ASP A 1 211 ? -12.279 -3.646 -8.273 1.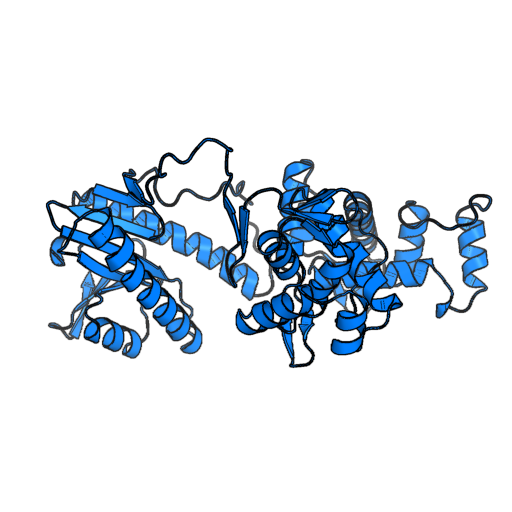00 83.44 211 ASP A O 1
ATOM 1677 N N . ASP A 1 212 ? -10.432 -2.495 -8.805 1.00 80.31 212 ASP A N 1
ATOM 1678 C CA . ASP A 1 212 ? -10.547 -1.505 -7.721 1.00 80.31 212 ASP A CA 1
ATOM 1679 C C . ASP A 1 212 ? -11.334 -0.256 -8.166 1.00 80.31 212 ASP A C 1
ATOM 1681 O O . ASP A 1 212 ? -11.952 0.436 -7.351 1.00 80.31 212 ASP A O 1
ATOM 1685 N N . ILE A 1 213 ? -11.300 0.053 -9.467 1.00 84.62 213 ILE A N 1
ATOM 1686 C CA . ILE A 1 213 ? -12.049 1.149 -10.091 1.00 84.62 213 ILE A CA 1
ATOM 1687 C C . ILE A 1 213 ? -12.608 0.710 -11.446 1.00 84.62 213 ILE A C 1
ATOM 1689 O O . ILE A 1 213 ? -12.015 -0.127 -12.115 1.00 84.62 213 ILE A O 1
ATOM 1693 N N . ASP A 1 214 ? -13.673 1.373 -11.883 1.00 83.00 214 ASP A N 1
ATOM 1694 C CA . ASP A 1 214 ? -14.237 1.273 -13.224 1.00 83.00 214 ASP A CA 1
ATOM 1695 C C . ASP A 1 214 ? -13.992 2.572 -13.987 1.00 83.00 214 ASP A C 1
ATOM 1697 O O . ASP A 1 214 ? -14.271 3.674 -13.493 1.00 83.00 214 ASP A O 1
ATOM 1701 N N . ARG A 1 215 ? -13.518 2.468 -15.232 1.00 85.56 215 ARG A N 1
ATOM 1702 C CA . ARG A 1 215 ? -13.329 3.633 -16.109 1.00 85.56 215 ARG A CA 1
ATOM 1703 C C . ARG A 1 215 ? -14.349 3.672 -17.238 1.00 85.56 215 ARG A C 1
ATOM 1705 O O . ARG A 1 215 ? -14.276 2.914 -18.202 1.00 85.56 215 ARG A O 1
ATOM 1712 N N . ILE A 1 216 ? -15.260 4.642 -17.172 1.00 82.69 216 ILE A N 1
ATOM 1713 C CA . ILE A 1 216 ? -16.331 4.839 -18.156 1.00 82.69 216 ILE A CA 1
ATOM 1714 C C . ILE A 1 216 ? -16.229 6.254 -18.724 1.00 82.69 216 ILE A C 1
ATOM 1716 O O . ILE A 1 216 ? -16.294 7.233 -17.988 1.00 82.69 216 ILE A O 1
ATOM 1720 N N . ALA A 1 217 ? -16.084 6.375 -20.048 1.00 81.19 217 ALA A N 1
ATOM 1721 C CA . ALA A 1 217 ? -16.077 7.660 -20.762 1.00 81.19 217 ALA A CA 1
ATOM 1722 C C . ALA A 1 217 ? -15.140 8.729 -20.143 1.00 81.19 217 ALA A C 1
ATOM 1724 O O . ALA A 1 217 ? -15.539 9.874 -19.934 1.00 81.19 217 ALA A O 1
ATOM 1725 N N . SER A 1 218 ? -13.889 8.348 -19.849 1.00 84.94 218 SER A N 1
ATOM 1726 C CA . SER A 1 218 ? -12.862 9.208 -19.222 1.00 84.94 218 SER A CA 1
ATOM 1727 C C . SER A 1 218 ? -13.187 9.678 -17.800 1.00 84.94 218 SER A C 1
ATOM 1729 O O . SER A 1 218 ? -12.621 10.666 -17.326 1.00 84.94 218 SER A O 1
ATOM 1731 N N . LYS A 1 219 ? -14.080 8.970 -17.111 1.00 86.62 219 LYS A N 1
ATOM 1732 C CA . LYS A 1 219 ? -14.362 9.133 -15.688 1.00 86.62 219 LYS A CA 1
ATOM 1733 C C . LYS A 1 219 ? -14.053 7.842 -14.950 1.00 86.62 219 LYS A C 1
ATOM 1735 O O . LYS A 1 219 ? -14.181 6.766 -15.528 1.00 86.62 219 LYS A O 1
ATOM 1740 N N . ALA A 1 220 ? -13.637 7.964 -13.699 1.00 84.62 220 ALA A N 1
ATOM 1741 C CA . ALA A 1 220 ? -13.345 6.845 -12.819 1.00 84.62 220 ALA A CA 1
ATOM 1742 C C . ALA A 1 220 ? -14.390 6.748 -11.706 1.00 84.62 220 ALA A C 1
ATOM 1744 O O . ALA A 1 220 ? -14.770 7.757 -11.109 1.00 84.62 220 ALA A O 1
ATOM 1745 N N . TYR A 1 221 ? -14.831 5.530 -11.431 1.00 80.50 221 TYR A N 1
ATOM 1746 C CA . TYR A 1 221 ? -15.798 5.177 -10.399 1.00 80.50 221 TYR A CA 1
ATOM 1747 C C . TYR A 1 221 ? -15.190 4.095 -9.505 1.00 80.50 221 TYR A C 1
ATOM 1749 O O . TYR A 1 221 ? -14.405 3.295 -10.004 1.00 80.50 221 TYR A O 1
ATOM 1757 N N . PRO A 1 222 ? -15.498 4.059 -8.204 1.00 77.56 222 PRO A N 1
ATOM 1758 C CA . PRO A 1 222 ? -15.009 2.990 -7.344 1.00 77.56 222 PRO A CA 1
ATOM 1759 C C . PRO A 1 222 ? -15.782 1.693 -7.609 1.00 77.56 222 PRO A C 1
ATOM 1761 O O . PRO A 1 222 ? -16.993 1.734 -7.839 1.00 77.56 222 PRO A O 1
ATOM 1764 N N . VAL A 1 223 ? -15.097 0.550 -7.555 1.00 64.38 223 VAL A N 1
ATOM 1765 C CA . VAL A 1 223 ? -15.731 -0.777 -7.595 1.00 64.38 223 VAL A CA 1
ATOM 1766 C C . VAL A 1 223 ? -15.787 -1.291 -6.156 1.00 64.38 223 VAL A C 1
ATOM 1768 O O . VAL A 1 223 ? -14.835 -1.861 -5.632 1.00 64.38 223 VAL A O 1
ATOM 1771 N N . GLY A 1 224 ? -16.903 -0.999 -5.482 1.00 51.03 224 GLY A N 1
ATOM 1772 C CA . GLY A 1 224 ? -17.088 -1.235 -4.044 1.00 51.03 224 GLY A CA 1
ATOM 1773 C C . GLY A 1 224 ? -16.556 -0.101 -3.155 1.00 51.03 224 GLY A C 1
ATOM 1774 O O . GLY A 1 224 ? -15.796 0.761 -3.595 1.00 51.03 224 GLY A O 1
ATOM 1775 N N . HIS A 1 225 ? -16.970 -0.079 -1.884 1.00 39.97 225 HIS A N 1
ATOM 1776 C CA . HIS A 1 225 ? -16.471 0.897 -0.915 1.00 39.97 225 HIS A CA 1
ATOM 1777 C C . HIS A 1 225 ? -15.127 0.410 -0.356 1.00 39.97 225 HIS A C 1
ATOM 1779 O O . HIS A 1 225 ? -15.069 -0.508 0.464 1.00 39.97 225 HIS A O 1
ATOM 1785 N N . ILE A 1 226 ? -14.030 1.022 -0.811 1.00 43.19 226 ILE A N 1
ATOM 1786 C CA . ILE A 1 226 ? -12.693 0.783 -0.251 1.00 43.19 226 ILE A CA 1
ATOM 1787 C C . ILE A 1 226 ? -12.460 1.803 0.870 1.00 43.19 226 ILE A C 1
ATOM 1789 O O . ILE A 1 226 ? -12.201 2.980 0.607 1.00 43.19 226 ILE A O 1
ATOM 1793 N N . VAL A 1 227 ? -12.550 1.382 2.130 1.00 37.62 227 VAL A N 1
ATOM 1794 C CA . VAL A 1 227 ? -12.160 2.234 3.260 1.00 37.62 227 VAL A CA 1
ATOM 1795 C C . VAL A 1 227 ? -10.645 2.168 3.371 1.00 37.62 227 VAL A C 1
ATOM 1797 O O . VAL A 1 227 ? -10.098 1.148 3.772 1.00 37.62 227 VAL A O 1
ATOM 1800 N N . VAL A 1 228 ? -9.969 3.246 2.979 1.00 40.03 228 VAL A N 1
ATOM 1801 C CA . VAL A 1 228 ? -8.513 3.388 3.084 1.00 40.03 228 VAL A CA 1
ATOM 1802 C C . VAL A 1 228 ? -8.216 4.382 4.203 1.00 40.03 228 VAL A C 1
ATOM 1804 O O . VAL A 1 228 ? -8.440 5.583 4.038 1.00 40.03 228 VAL A O 1
ATOM 1807 N N . THR A 1 229 ? -7.737 3.887 5.340 1.00 39.78 229 THR A N 1
ATOM 1808 C CA . THR A 1 229 ? -7.176 4.712 6.421 1.00 39.78 229 THR A CA 1
ATOM 1809 C C . THR A 1 229 ? -5.646 4.731 6.317 1.00 39.78 229 THR A C 1
ATOM 1811 O O . THR A 1 229 ? -5.073 4.012 5.494 1.00 39.78 229 THR A O 1
ATOM 1814 N N . GLU A 1 230 ? -4.963 5.552 7.124 1.00 36.81 230 GLU A N 1
ATOM 1815 C CA . GLU A 1 230 ? -3.486 5.595 7.176 1.00 36.81 230 GLU A CA 1
ATOM 1816 C C . GLU A 1 230 ? -2.862 4.192 7.368 1.00 36.81 230 GLU A C 1
ATOM 1818 O O . GLU A 1 230 ? -1.798 3.900 6.814 1.00 36.81 230 GLU A O 1
ATOM 1823 N N . ASP A 1 231 ? -3.572 3.280 8.048 1.00 32.84 231 ASP A N 1
ATOM 1824 C CA . ASP A 1 231 ? -3.065 1.957 8.433 1.00 32.84 231 ASP A CA 1
ATOM 1825 C C . ASP A 1 231 ? -3.858 0.751 7.880 1.00 32.84 231 ASP A C 1
ATOM 1827 O O . ASP A 1 231 ? -3.308 -0.351 7.846 1.00 32.84 231 ASP A O 1
ATOM 1831 N N . GLU A 1 232 ? -5.111 0.911 7.433 1.00 33.47 232 GLU A N 1
ATOM 1832 C CA . GLU A 1 232 ? -6.001 -0.210 7.073 1.00 33.47 232 GLU A CA 1
ATOM 1833 C C . GLU A 1 232 ? -6.734 -0.010 5.745 1.00 33.47 232 GLU A C 1
ATOM 1835 O O . GLU A 1 232 ? -7.092 1.104 5.363 1.00 33.47 232 GLU A O 1
ATOM 1840 N N . ILE A 1 233 ? -6.983 -1.125 5.053 1.00 35.72 233 ILE A N 1
ATOM 1841 C CA . ILE A 1 233 ? -7.790 -1.176 3.834 1.00 35.72 233 ILE A CA 1
ATOM 1842 C C . ILE A 1 233 ? -8.849 -2.251 4.034 1.00 35.72 233 ILE A C 1
ATOM 1844 O O . ILE A 1 233 ? -8.516 -3.436 4.042 1.00 35.72 233 ILE A O 1
ATOM 1848 N N . SER A 1 234 ? -10.109 -1.847 4.191 1.00 29.39 234 SER A N 1
ATOM 1849 C CA . SER A 1 234 ? -11.242 -2.774 4.177 1.00 29.39 234 SER A CA 1
ATOM 1850 C C . SER A 1 234 ? -12.055 -2.586 2.898 1.00 29.39 234 SER A C 1
ATOM 1852 O O . SER A 1 234 ? -12.308 -1.470 2.443 1.00 29.39 234 SER A O 1
ATOM 1854 N N . THR A 1 235 ? -12.430 -3.700 2.276 1.00 28.28 235 THR A N 1
ATOM 1855 C CA . THR A 1 235 ? -13.438 -3.740 1.215 1.00 28.28 235 THR A CA 1
ATOM 1856 C C . THR A 1 235 ? -14.770 -4.079 1.867 1.00 28.28 235 THR A C 1
ATOM 1858 O O . THR A 1 235 ? -14.962 -5.216 2.301 1.00 28.28 235 THR A O 1
ATOM 1861 N N . GLU A 1 236 ? -15.683 -3.114 1.959 1.00 30.25 236 GLU A N 1
ATOM 1862 C CA . GLU A 1 236 ? -17.073 -3.411 2.309 1.00 30.25 236 GLU A CA 1
ATOM 1863 C C . GLU A 1 236 ? -17.841 -3.745 1.019 1.00 30.25 236 GLU A C 1
ATOM 1865 O O . GLU A 1 236 ? -18.009 -2.904 0.133 1.00 30.25 236 GLU A O 1
ATOM 1870 N N . GLU A 1 237 ? -18.287 -4.999 0.888 1.00 27.47 237 GLU A N 1
ATOM 1871 C CA . GLU A 1 237 ? -19.229 -5.406 -0.160 1.00 27.47 237 GLU A CA 1
ATOM 1872 C C . GLU A 1 237 ? -20.622 -4.822 0.149 1.00 27.47 237 GLU A C 1
ATOM 1874 O O . GLU A 1 237 ? -21.368 -5.350 0.987 1.00 27.47 237 GLU A O 1
ATOM 1879 N N . GLU A 1 238 ? -21.007 -3.744 -0.538 1.00 31.06 238 GLU A N 1
ATOM 1880 C CA . GLU A 1 238 ? -22.410 -3.328 -0.601 1.00 31.06 238 GLU A CA 1
ATOM 1881 C C . GLU A 1 238 ? -23.135 -4.102 -1.707 1.00 31.06 238 GLU A C 1
ATOM 1883 O O . GLU A 1 238 ? -23.007 -3.829 -2.898 1.00 31.06 238 GLU A O 1
ATOM 1888 N N . TYR A 1 239 ? -23.952 -5.071 -1.291 1.00 29.02 239 TYR A N 1
ATOM 1889 C CA . TYR A 1 239 ? -25.095 -5.485 -2.093 1.00 29.02 239 TYR A CA 1
ATOM 1890 C C . TYR A 1 239 ? -26.143 -4.380 -2.008 1.00 29.02 239 TYR A C 1
ATOM 1892 O O . TYR A 1 239 ? -26.687 -4.113 -0.936 1.00 29.02 239 TYR A O 1
ATOM 1900 N N . ASP A 1 240 ? -26.416 -3.782 -3.159 1.00 29.78 240 ASP A N 1
ATOM 1901 C CA . ASP A 1 240 ? -27.446 -2.786 -3.426 1.00 29.78 240 ASP A CA 1
ATOM 1902 C C . ASP A 1 240 ? -28.843 -3.357 -3.086 1.00 29.78 240 ASP A C 1
ATOM 1904 O O . ASP A 1 240 ? -29.540 -3.951 -3.912 1.00 29.78 240 ASP A O 1
ATOM 1908 N N . VAL A 1 241 ? -29.231 -3.273 -1.812 1.00 26.55 241 VAL A N 1
ATOM 1909 C CA . VAL A 1 241 ? -30.574 -3.584 -1.309 1.00 26.55 241 VAL A CA 1
ATOM 1910 C C . VAL A 1 241 ? -30.901 -2.532 -0.249 1.00 26.55 241 VAL A C 1
ATOM 1912 O O . VAL A 1 241 ? -30.077 -2.311 0.639 1.00 26.55 241 VAL A O 1
ATOM 1915 N N . PRO A 1 242 ? -32.078 -1.878 -0.306 1.00 26.67 242 PRO A N 1
ATOM 1916 C CA . PRO A 1 242 ? -32.431 -0.774 0.579 1.00 26.67 242 PRO A CA 1
ATOM 1917 C C . PRO A 1 242 ? -32.153 -1.118 2.041 1.00 26.67 242 PRO A C 1
ATOM 1919 O O . PRO A 1 242 ? -32.607 -2.147 2.548 1.00 26.67 242 PRO A O 1
ATOM 1922 N N . THR A 1 243 ? -31.395 -0.221 2.668 1.00 30.11 243 THR A N 1
ATOM 1923 C CA . THR A 1 243 ? -30.935 -0.181 4.054 1.00 30.11 243 THR A CA 1
ATOM 1924 C C . THR A 1 243 ? -31.961 -0.770 5.022 1.00 30.11 243 THR A C 1
ATOM 1926 O O . THR A 1 243 ? -32.820 -0.087 5.576 1.00 30.11 243 THR A O 1
ATOM 1929 N N . LYS A 1 244 ? -31.833 -2.072 5.279 1.00 28.41 244 LYS A N 1
ATOM 1930 C CA . LYS A 1 244 ? -31.989 -2.566 6.642 1.00 28.41 244 LYS A CA 1
ATOM 1931 C C . LYS A 1 244 ? -30.685 -2.212 7.330 1.00 28.41 244 LYS A C 1
ATOM 1933 O O . LYS A 1 244 ? -29.653 -2.735 6.925 1.00 28.41 244 LYS A O 1
ATOM 1938 N N . GLU A 1 245 ? -30.744 -1.303 8.299 1.00 33.88 245 GLU A N 1
ATOM 1939 C CA . GLU A 1 245 ? -29.665 -1.029 9.251 1.00 33.88 245 GLU A CA 1
ATOM 1940 C C . GLU A 1 245 ? -28.986 -2.355 9.626 1.00 33.88 245 GLU A C 1
ATOM 1942 O O . GLU A 1 245 ? -29.550 -3.178 10.351 1.00 33.88 245 GLU A O 1
ATOM 1947 N N . ARG A 1 246 ? -27.810 -2.629 9.046 1.00 38.16 246 ARG A N 1
ATOM 1948 C CA . ARG A 1 246 ? -26.981 -3.745 9.495 1.00 38.16 246 ARG A CA 1
ATOM 1949 C C . ARG A 1 246 ? -26.516 -3.355 10.892 1.00 38.16 246 ARG A C 1
ATOM 1951 O O . ARG A 1 246 ? -25.966 -2.272 11.074 1.00 38.16 246 ARG A O 1
ATOM 1958 N N . ALA A 1 247 ? -26.791 -4.208 11.874 1.00 49.97 247 ALA A N 1
ATOM 1959 C CA . ALA A 1 247 ? -26.341 -3.990 13.239 1.00 49.97 247 ALA A CA 1
ATOM 1960 C C . ALA A 1 247 ? -24.818 -3.767 13.240 1.00 49.97 247 ALA A C 1
ATOM 1962 O O . ALA A 1 247 ? -24.078 -4.529 12.620 1.00 49.97 247 ALA A O 1
ATOM 1963 N N . THR A 1 248 ? -24.355 -2.714 13.913 1.00 65.56 248 THR A N 1
ATOM 1964 C CA . THR A 1 248 ? -22.931 -2.333 14.033 1.00 65.56 248 THR A CA 1
ATOM 1965 C C . THR A 1 248 ? -22.113 -3.305 14.897 1.00 65.56 248 THR A C 1
ATOM 1967 O O . THR A 1 248 ? -20.914 -3.107 15.095 1.00 65.56 248 THR A O 1
ATOM 1970 N N . TYR A 1 249 ? -22.771 -4.339 15.421 1.00 81.19 249 TYR A N 1
ATOM 1971 C CA . TYR A 1 249 ? -22.240 -5.398 16.263 1.00 81.19 249 TYR A CA 1
ATOM 1972 C C . TYR A 1 249 ? -23.082 -6.672 16.091 1.00 81.19 249 TYR A C 1
ATOM 1974 O O . TYR A 1 249 ? -24.246 -6.613 15.678 1.00 81.19 249 TYR A O 1
ATOM 1982 N N . ARG A 1 250 ? -22.520 -7.829 16.451 1.00 83.81 250 ARG A N 1
ATOM 1983 C CA . ARG A 1 250 ? -23.242 -9.110 16.531 1.00 83.81 250 ARG A CA 1
ATOM 1984 C C . ARG A 1 250 ? -22.740 -9.964 17.694 1.00 83.81 250 ARG A C 1
ATOM 1986 O O . ARG A 1 250 ? -21.577 -9.865 18.065 1.00 83.81 250 ARG A O 1
ATOM 1993 N N . GLU A 1 251 ? -23.620 -10.798 18.247 1.00 87.88 251 GLU A N 1
ATOM 1994 C CA . GLU A 1 251 ? -23.244 -11.836 19.219 1.00 87.88 251 GLU A CA 1
ATOM 1995 C C . GLU A 1 251 ? -22.453 -12.936 18.495 1.00 87.88 251 GLU A C 1
ATOM 1997 O O . GLU A 1 251 ? -22.836 -13.352 17.395 1.00 87.88 251 GLU A O 1
ATOM 2002 N N . VAL A 1 252 ? -21.351 -13.383 19.093 1.00 85.19 252 VAL A N 1
ATOM 2003 C CA . VAL A 1 252 ? -20.443 -14.394 18.531 1.00 85.19 252 VAL A CA 1
ATOM 2004 C C . VAL A 1 252 ? -20.062 -15.433 19.576 1.00 85.19 252 VAL A C 1
ATOM 2006 O O . VAL A 1 252 ? -20.135 -15.186 20.775 1.00 85.19 252 VAL A O 1
ATOM 2009 N N . GLY A 1 253 ? -19.661 -16.615 19.114 1.00 79.69 253 GLY A N 1
ATOM 2010 C CA . GLY A 1 253 ? -19.004 -17.616 19.950 1.00 79.69 253 GLY A CA 1
ATOM 2011 C C . GLY A 1 253 ? -17.483 -17.470 19.920 1.00 79.69 253 GLY A C 1
ATOM 2012 O O . GLY A 1 253 ? -16.928 -16.787 19.059 1.00 79.69 253 GLY A O 1
ATOM 2013 N N . VAL A 1 254 ? -16.804 -18.180 20.822 1.00 81.00 254 VAL A N 1
ATOM 2014 C CA . VAL A 1 254 ? -15.332 -18.248 20.884 1.00 81.00 254 VAL A CA 1
ATOM 2015 C C . VAL A 1 254 ? -14.713 -18.716 19.558 1.00 81.00 254 VAL A C 1
ATOM 2017 O O . VAL A 1 254 ? -13.657 -18.228 19.171 1.00 81.00 254 VAL A O 1
ATOM 2020 N N . ASP A 1 255 ? -15.387 -19.615 18.838 1.00 74.50 255 ASP A N 1
ATOM 2021 C CA . ASP A 1 255 ? -14.926 -20.131 17.540 1.00 74.50 255 ASP A CA 1
ATOM 2022 C C . ASP A 1 255 ? -15.198 -19.165 16.368 1.00 74.50 255 ASP A C 1
ATOM 2024 O O . ASP A 1 255 ? -14.700 -19.364 15.257 1.00 74.50 255 ASP A O 1
ATOM 2028 N N . ASP A 1 256 ? -16.015 -18.132 16.593 1.00 74.00 256 ASP A N 1
ATOM 2029 C CA . ASP A 1 256 ? -16.514 -17.235 15.550 1.00 74.00 256 ASP A CA 1
ATOM 2030 C C . ASP A 1 256 ? -15.958 -15.808 15.622 1.00 74.00 256 ASP A C 1
ATOM 2032 O O . ASP A 1 256 ? -16.148 -15.055 14.665 1.00 74.00 256 ASP A O 1
ATOM 2036 N N . ILE A 1 257 ? -15.265 -15.458 16.707 1.00 72.50 257 ILE A N 1
ATOM 2037 C CA . ILE A 1 257 ? -14.641 -14.149 16.923 1.00 72.50 257 ILE A CA 1
ATOM 2038 C C . ILE A 1 257 ? -13.210 -14.104 16.386 1.00 72.50 257 ILE A C 1
ATOM 2040 O O . ILE A 1 257 ? -12.484 -15.100 16.433 1.00 72.50 257 ILE A O 1
ATOM 2044 N N . ALA A 1 258 ? -12.792 -12.935 15.886 1.00 64.56 258 ALA A N 1
ATOM 2045 C CA . ALA A 1 258 ? -11.437 -12.708 15.367 1.00 64.56 258 ALA A CA 1
ATOM 2046 C C . ALA A 1 258 ? -10.989 -13.805 14.385 1.00 64.56 258 ALA A C 1
ATOM 2048 O O . ALA A 1 258 ? -9.865 -14.331 14.457 1.00 64.56 258 ALA A O 1
ATOM 2049 N N . LYS A 1 259 ? -11.907 -14.169 13.476 1.00 59.03 259 LYS A N 1
ATOM 2050 C CA . LYS A 1 259 ? -11.605 -15.072 12.366 1.00 59.03 259 LYS A CA 1
ATOM 2051 C C . LYS A 1 259 ? -10.410 -14.511 11.626 1.00 59.03 259 LYS A C 1
ATOM 2053 O O . LYS A 1 259 ? -10.380 -13.317 11.327 1.00 59.03 259 LYS A O 1
ATOM 2058 N N . ASP A 1 260 ? -9.458 -15.387 11.321 1.00 45.88 260 ASP A N 1
ATOM 2059 C CA . ASP A 1 260 ? -8.418 -15.032 10.373 1.00 45.88 260 ASP A CA 1
ATOM 2060 C C . ASP A 1 260 ? -9.144 -14.482 9.133 1.00 45.88 260 ASP A C 1
ATOM 2062 O O . ASP A 1 260 ? -10.000 -15.190 8.577 1.00 45.88 260 ASP A O 1
ATOM 2066 N N . PRO A 1 261 ? -8.875 -13.236 8.687 1.00 40.69 261 PRO A N 1
ATOM 2067 C CA . PRO A 1 261 ? -9.244 -12.861 7.333 1.00 40.69 261 PRO A CA 1
ATOM 2068 C C . PRO A 1 261 ? -8.686 -13.977 6.467 1.00 40.69 261 PRO A C 1
ATOM 2070 O O . PRO A 1 261 ? -7.595 -14.449 6.779 1.00 40.69 261 PRO A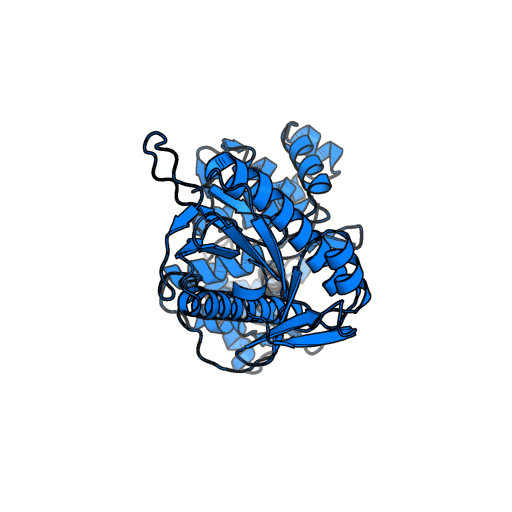 O 1
ATOM 2073 N N . THR A 1 262 ? -9.441 -14.465 5.482 1.00 28.78 262 THR A N 1
ATOM 2074 C CA . THR A 1 262 ? -9.082 -15.606 4.625 1.00 28.78 262 THR A CA 1
ATOM 2075 C C . THR A 1 262 ? -7.747 -15.369 3.906 1.00 28.78 262 THR A C 1
ATOM 2077 O O . THR A 1 262 ? -7.666 -15.124 2.712 1.00 28.78 262 THR A O 1
ATOM 2080 N N . LEU A 1 263 ? -6.669 -15.454 4.665 1.00 33.75 263 LEU A N 1
ATOM 2081 C CA . LEU A 1 263 ? -5.280 -15.437 4.308 1.00 33.75 263 LEU A CA 1
ATOM 2082 C C . LEU A 1 263 ? -4.994 -16.917 4.208 1.00 33.75 263 LEU A C 1
ATOM 2084 O O . LEU A 1 263 ? -4.781 -17.600 5.210 1.00 33.75 263 LEU A O 1
ATOM 2088 N N . LYS A 1 264 ? -5.096 -17.451 2.989 1.00 25.91 264 LYS A N 1
ATOM 2089 C CA . LYS A 1 264 ? -4.611 -18.800 2.706 1.00 25.91 264 LYS A CA 1
ATOM 2090 C C . LYS A 1 264 ? -3.217 -18.912 3.314 1.00 25.91 264 LYS A C 1
ATOM 2092 O O . LYS A 1 264 ? -2.311 -18.208 2.884 1.00 25.91 264 LYS A O 1
ATOM 2097 N N . VAL A 1 265 ? -3.113 -19.764 4.333 1.00 26.03 265 VAL A N 1
ATOM 2098 C CA . VAL A 1 265 ? -1.927 -20.063 5.136 1.00 26.03 265 VAL A CA 1
ATOM 2099 C C . VAL A 1 265 ? -0.666 -19.987 4.273 1.00 26.03 265 VAL A C 1
ATOM 2101 O O . VAL A 1 265 ? -0.375 -20.902 3.499 1.00 26.03 265 VAL A O 1
ATOM 2104 N N . ILE A 1 266 ? 0.090 -18.893 4.394 1.00 27.81 266 ILE A N 1
ATOM 2105 C CA . ILE A 1 266 ? 1.448 -18.836 3.861 1.00 27.81 266 ILE A CA 1
ATOM 2106 C C . ILE A 1 266 ? 2.305 -19.577 4.877 1.00 27.81 266 ILE A C 1
ATOM 2108 O O . ILE A 1 266 ? 2.673 -19.061 5.928 1.00 27.81 266 ILE A O 1
ATOM 2112 N N . SER A 1 267 ? 2.531 -20.846 4.545 1.00 24.78 267 SER A N 1
ATOM 2113 C CA . SER A 1 267 ? 3.492 -21.758 5.150 1.00 24.78 267 SER A CA 1
ATOM 2114 C C . SER A 1 267 ? 4.739 -21.033 5.655 1.00 24.78 267 SER A C 1
ATOM 2116 O O . SER A 1 267 ? 5.440 -20.363 4.897 1.00 24.78 267 SER A O 1
ATOM 2118 N N . SER A 1 268 ? 5.036 -21.272 6.929 1.00 30.84 268 SER A N 1
ATOM 2119 C CA . SER A 1 268 ? 6.262 -20.938 7.645 1.00 30.84 268 SER A CA 1
ATOM 2120 C C . SER A 1 268 ? 7.523 -21.107 6.792 1.00 30.84 268 SER A C 1
ATOM 2122 O O . SER A 1 268 ? 8.008 -22.225 6.618 1.00 30.84 268 SER A O 1
ATOM 2124 N N . VAL A 1 269 ? 8.098 -20.005 6.311 1.00 25.36 269 VAL A N 1
ATOM 2125 C CA . VAL A 1 269 ? 9.521 -19.939 5.968 1.00 25.36 269 VAL A CA 1
ATOM 2126 C C . VAL A 1 269 ? 10.026 -18.546 6.317 1.00 25.36 269 VAL A C 1
ATOM 2128 O O . VAL A 1 269 ? 9.682 -17.553 5.683 1.00 25.36 269 VAL A O 1
ATOM 2131 N N . SER A 1 270 ? 10.861 -18.508 7.349 1.00 35.69 270 SER A N 1
ATOM 2132 C CA . SER A 1 270 ? 11.714 -17.389 7.727 1.00 35.69 270 SER A CA 1
ATOM 2133 C C . SER A 1 270 ? 12.411 -16.781 6.507 1.00 35.69 270 SER A C 1
ATOM 2135 O O . SER A 1 270 ? 13.221 -17.481 5.905 1.00 35.69 270 SER A O 1
ATOM 2137 N N . ILE A 1 271 ? 12.160 -15.510 6.180 1.00 28.44 271 ILE A N 1
ATOM 2138 C CA . ILE A 1 271 ? 13.099 -14.627 5.468 1.00 28.44 271 ILE A CA 1
ATOM 2139 C C . ILE A 1 271 ? 12.749 -13.161 5.763 1.00 28.44 271 ILE A C 1
ATOM 2141 O O . ILE A 1 271 ? 11.596 -12.745 5.709 1.00 28.44 271 ILE A O 1
ATOM 2145 N N . ASP A 1 272 ? 13.826 -12.435 6.039 1.00 37.62 272 ASP A N 1
ATOM 2146 C CA . ASP A 1 272 ? 14.049 -10.992 6.082 1.00 37.62 272 ASP A CA 1
ATOM 2147 C C . ASP A 1 272 ? 13.191 -10.182 5.080 1.00 37.62 272 ASP A C 1
ATOM 2149 O O . ASP A 1 272 ? 13.386 -10.233 3.862 1.00 37.62 272 ASP A O 1
ATOM 2153 N N . LEU A 1 273 ? 12.211 -9.460 5.625 1.00 34.16 273 LEU A N 1
ATOM 2154 C CA . LEU A 1 273 ? 11.326 -8.491 4.978 1.00 34.16 273 LEU A CA 1
ATOM 2155 C C . LEU A 1 273 ? 11.517 -7.185 5.749 1.00 34.16 273 LEU A C 1
ATOM 2157 O O . LEU A 1 273 ? 11.596 -7.242 6.974 1.00 34.16 273 LEU A O 1
ATOM 2161 N N . SER A 1 274 ? 11.579 -6.045 5.052 1.00 48.34 274 SER A N 1
ATOM 2162 C CA . SER A 1 274 ? 11.738 -4.714 5.658 1.00 48.34 274 SER A CA 1
ATOM 2163 C C . SER A 1 274 ? 10.939 -4.605 6.959 1.00 48.34 274 SER A C 1
ATOM 2165 O O . SER A 1 274 ? 9.731 -4.857 6.957 1.00 48.34 274 SER A O 1
ATOM 2167 N N . ASP A 1 275 ? 11.622 -4.278 8.064 1.00 45.97 275 ASP A N 1
ATOM 2168 C CA . ASP A 1 275 ? 11.149 -4.488 9.444 1.00 45.97 275 ASP A CA 1
ATOM 2169 C C . ASP A 1 275 ? 9.701 -4.032 9.688 1.00 45.97 275 ASP A C 1
ATOM 2171 O O . ASP A 1 275 ? 8.969 -4.663 10.447 1.00 45.97 275 ASP A O 1
ATOM 2175 N N . ALA A 1 276 ? 9.240 -2.991 8.991 1.00 42.44 276 ALA A N 1
ATOM 2176 C CA . ALA A 1 276 ? 7.873 -2.482 9.057 1.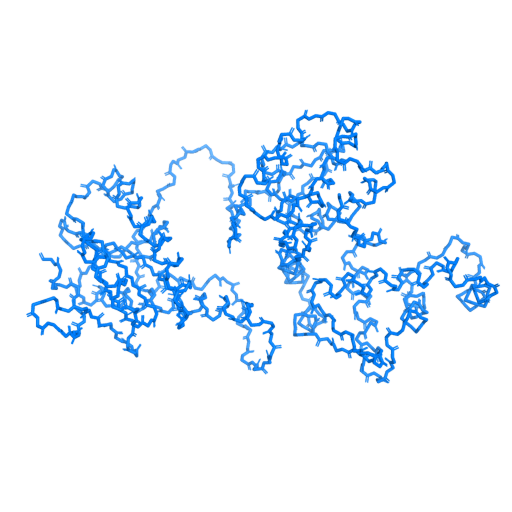00 42.44 276 ALA A CA 1
ATOM 2177 C C . ALA A 1 276 ? 6.786 -3.477 8.589 1.00 42.44 276 ALA A C 1
ATOM 2179 O O . ALA A 1 276 ? 5.726 -3.542 9.207 1.00 42.44 276 ALA A O 1
ATOM 2180 N N . ILE A 1 277 ? 7.011 -4.258 7.524 1.00 43.34 277 ILE A N 1
ATOM 2181 C CA . ILE A 1 277 ? 6.013 -5.211 6.992 1.00 43.34 277 ILE A CA 1
ATOM 2182 C C . ILE A 1 277 ? 5.900 -6.421 7.908 1.00 43.34 277 ILE A C 1
ATOM 2184 O O . ILE A 1 277 ? 4.790 -6.821 8.260 1.00 43.34 277 ILE A O 1
ATOM 2188 N N . LYS A 1 278 ? 7.050 -6.962 8.326 1.00 53.53 278 LYS A N 1
ATOM 2189 C CA . LYS A 1 278 ? 7.101 -8.036 9.314 1.00 53.53 278 LYS A CA 1
ATOM 2190 C C . LYS A 1 278 ? 6.424 -7.590 10.606 1.00 53.53 278 LYS A C 1
ATOM 2192 O O . LYS A 1 278 ? 5.527 -8.270 11.076 1.00 53.53 278 LYS A O 1
ATOM 2197 N N . THR A 1 279 ? 6.746 -6.390 11.087 1.00 54.81 279 THR A N 1
ATOM 2198 C CA . THR A 1 279 ? 6.092 -5.810 12.265 1.00 54.81 279 THR A CA 1
ATOM 2199 C C . THR A 1 279 ? 4.577 -5.741 12.084 1.00 54.81 279 THR A C 1
ATOM 2201 O O . THR A 1 279 ? 3.859 -6.126 12.992 1.00 54.81 279 THR A O 1
ATOM 2204 N N . ARG A 1 280 ? 4.045 -5.313 10.931 1.00 56.22 280 ARG A N 1
ATOM 2205 C CA . ARG A 1 280 ? 2.583 -5.261 10.728 1.00 56.22 280 ARG A CA 1
ATOM 2206 C C . ARG A 1 280 ? 1.923 -6.640 10.651 1.00 56.22 280 ARG A C 1
ATOM 2208 O O . ARG A 1 280 ? 0.841 -6.804 11.201 1.00 56.22 280 ARG A O 1
ATOM 2215 N N . GLN A 1 281 ? 2.541 -7.612 9.982 1.00 57.72 281 GLN A N 1
ATOM 2216 C CA . GLN A 1 281 ? 2.008 -8.979 9.909 1.00 57.72 281 GLN A CA 1
ATOM 2217 C C . GLN A 1 281 ? 2.068 -9.680 11.268 1.00 57.72 281 GLN A C 1
ATOM 2219 O O . GLN A 1 281 ? 1.074 -10.271 11.687 1.00 57.72 281 GLN A O 1
ATOM 2224 N N . ASP A 1 282 ? 3.195 -9.546 11.968 1.00 68.50 282 ASP A N 1
ATOM 2225 C CA . ASP A 1 282 ? 3.383 -10.057 13.325 1.00 68.50 282 ASP A CA 1
ATOM 2226 C C . ASP A 1 282 ? 2.352 -9.417 14.263 1.00 68.50 282 ASP A C 1
ATOM 2228 O O . ASP A 1 282 ? 1.678 -10.132 14.996 1.00 68.50 282 ASP A O 1
ATOM 2232 N N . ARG A 1 283 ? 2.131 -8.098 14.164 1.00 74.31 283 ARG A N 1
ATOM 2233 C CA . ARG A 1 283 ? 1.096 -7.384 14.928 1.00 74.31 283 ARG A CA 1
ATOM 2234 C C . ARG A 1 283 ? -0.317 -7.859 14.605 1.00 74.31 283 ARG A C 1
ATOM 2236 O O . ARG A 1 283 ? -1.097 -8.043 15.526 1.00 74.31 283 ARG A O 1
ATOM 2243 N N . LEU A 1 284 ? -0.670 -8.071 13.335 1.00 72.88 284 LEU A N 1
ATOM 2244 C CA . LEU A 1 284 ? -2.009 -8.556 12.974 1.00 72.88 284 LEU A CA 1
ATOM 2245 C C . LEU A 1 284 ? -2.264 -9.957 13.546 1.00 72.88 284 LEU A C 1
ATOM 2247 O O . LEU A 1 284 ? -3.316 -10.200 14.135 1.00 72.88 284 LEU A O 1
ATOM 2251 N N . SER A 1 285 ? -1.289 -10.857 13.400 1.00 72.62 285 SER A N 1
ATOM 2252 C CA . SER A 1 285 ? -1.369 -12.215 13.944 1.00 72.62 285 SER A CA 1
ATOM 2253 C C . SER A 1 285 ? -1.433 -12.203 15.473 1.00 72.62 285 SER A C 1
ATOM 2255 O O . SER A 1 285 ? -2.277 -12.878 16.058 1.00 72.62 285 SER A O 1
ATOM 2257 N N . GLU A 1 286 ? -0.564 -11.426 16.124 1.00 82.06 286 GLU A N 1
ATOM 2258 C CA . GLU A 1 286 ? -0.511 -11.283 17.582 1.00 82.06 286 GLU A CA 1
ATOM 2259 C C . GLU A 1 286 ? -1.809 -10.672 18.128 1.00 82.06 286 GLU A C 1
ATOM 2261 O O . GLU A 1 286 ? -2.361 -11.163 19.112 1.00 82.06 286 GLU A O 1
ATOM 2266 N N . HIS A 1 287 ? -2.342 -9.647 17.461 1.00 86.12 287 HIS A N 1
ATOM 2267 C CA . HIS A 1 287 ? -3.617 -9.024 17.802 1.00 86.12 287 HIS A CA 1
ATOM 2268 C C . HIS A 1 287 ? -4.762 -10.045 17.765 1.00 86.12 287 HIS A C 1
ATOM 2270 O O . HIS A 1 287 ? -5.495 -10.177 18.742 1.00 86.12 287 HIS A O 1
ATOM 2276 N N . GLN A 1 288 ? -4.899 -10.806 16.674 1.00 78.88 288 GLN A N 1
ATOM 2277 C CA . GLN A 1 288 ? -5.964 -11.809 16.544 1.00 78.88 288 GLN A CA 1
ATOM 2278 C C . GLN A 1 288 ? -5.858 -12.905 17.602 1.00 78.88 288 GLN A C 1
ATOM 2280 O O . GLN A 1 288 ? -6.868 -13.325 18.168 1.00 78.88 288 GLN A O 1
ATOM 2285 N N . GLU A 1 289 ? -4.639 -13.346 17.906 1.00 82.62 289 GLU A N 1
ATOM 2286 C CA . GLU A 1 289 ? -4.394 -14.316 18.969 1.00 82.62 289 GLU A CA 1
ATOM 2287 C C . GLU A 1 289 ? -4.828 -13.775 20.340 1.00 82.62 289 GLU A C 1
ATOM 2289 O O . GLU A 1 289 ? -5.530 -14.467 21.080 1.00 82.62 289 GLU A O 1
ATOM 2294 N N . ILE A 1 290 ? -4.492 -12.519 20.654 1.00 89.38 290 ILE A N 1
ATOM 2295 C CA . ILE A 1 290 ? -4.914 -11.853 21.894 1.00 89.38 290 ILE A CA 1
ATOM 2296 C C . ILE A 1 290 ? -6.439 -11.766 21.982 1.00 89.38 290 ILE A C 1
ATOM 2298 O O . ILE A 1 290 ? -7.003 -12.104 23.024 1.00 89.38 290 ILE A O 1
ATOM 2302 N N . VAL A 1 291 ? -7.120 -11.371 20.903 1.00 87.69 291 VAL A N 1
ATOM 2303 C CA . VAL A 1 291 ? -8.590 -11.286 20.890 1.00 87.69 291 VAL A CA 1
ATOM 2304 C C . VAL A 1 291 ? -9.223 -12.656 21.152 1.00 87.69 291 VAL A C 1
ATOM 2306 O O . VAL A 1 291 ? -10.147 -12.759 21.961 1.00 87.69 291 VAL A O 1
ATOM 2309 N N . ARG A 1 292 ? -8.695 -13.733 20.556 1.00 85.94 292 ARG A N 1
ATOM 2310 C CA . ARG A 1 292 ? -9.173 -15.102 20.830 1.00 85.94 292 ARG A CA 1
ATOM 2311 C C . ARG A 1 292 ? -8.938 -15.517 22.278 1.00 85.94 292 ARG A C 1
ATOM 2313 O O . ARG A 1 292 ? -9.826 -16.102 22.894 1.00 85.94 292 ARG A O 1
ATOM 2320 N N . LEU A 1 293 ? -7.774 -15.204 22.846 1.00 91.12 293 LEU A N 1
ATOM 2321 C CA . LEU A 1 293 ? -7.488 -15.491 24.255 1.00 91.12 293 LEU A CA 1
ATOM 2322 C C . LEU A 1 293 ? -8.447 -14.735 25.188 1.00 91.12 293 LEU A C 1
ATOM 2324 O O . LEU A 1 293 ? -8.961 -15.329 26.139 1.00 91.12 293 LEU A O 1
ATOM 2328 N N . LEU A 1 294 ? -8.749 -13.465 24.896 1.00 93.25 294 LEU A N 1
ATOM 2329 C CA . LEU A 1 294 ? -9.747 -12.686 25.639 1.00 93.25 294 LEU A CA 1
ATOM 2330 C C . LEU A 1 294 ? -11.141 -13.296 25.532 1.00 93.25 294 LEU A C 1
ATOM 2332 O O . LEU A 1 294 ? -11.848 -13.367 26.537 1.00 93.25 294 LEU A O 1
ATOM 2336 N N . ALA A 1 295 ? -11.535 -13.741 24.340 1.00 90.69 295 ALA A N 1
ATOM 2337 C CA . ALA A 1 295 ? -12.814 -14.398 24.115 1.00 90.69 295 ALA A CA 1
ATOM 2338 C C . ALA A 1 295 ? -12.940 -15.683 24.941 1.00 90.69 295 ALA A C 1
ATOM 2340 O O . ALA A 1 295 ? -13.913 -15.845 25.673 1.00 90.69 295 ALA A O 1
ATOM 2341 N N . ILE A 1 296 ? -11.922 -16.552 24.900 1.00 90.06 296 ILE A N 1
ATOM 2342 C CA . ILE A 1 296 ? -11.859 -17.777 25.714 1.00 90.06 296 ILE A CA 1
ATOM 2343 C C . ILE A 1 296 ? -11.971 -17.444 27.206 1.00 90.06 296 ILE A C 1
ATOM 2345 O O . ILE A 1 296 ? -12.672 -18.136 27.947 1.00 90.06 296 ILE A O 1
ATOM 2349 N N . LEU A 1 297 ? -11.256 -16.416 27.669 1.00 94.25 297 LEU A N 1
ATOM 2350 C CA . LEU A 1 297 ? -11.257 -16.012 29.074 1.00 94.25 297 LEU A CA 1
ATOM 2351 C C . LEU A 1 297 ? -12.639 -15.511 29.518 1.00 94.25 297 LEU A C 1
ATOM 2353 O O . LEU A 1 297 ? -13.147 -15.943 30.550 1.00 94.25 297 LEU A O 1
ATOM 2357 N N . ASN A 1 298 ? -13.258 -14.639 28.725 1.00 94.81 298 ASN A N 1
ATOM 2358 C CA . ASN A 1 298 ? -14.581 -14.086 29.003 1.00 94.81 298 ASN A CA 1
ATOM 2359 C C . ASN A 1 298 ? -15.675 -15.164 28.966 1.00 94.81 298 ASN A C 1
ATOM 2361 O O . ASN A 1 298 ? -16.503 -15.229 29.875 1.00 94.81 298 ASN A O 1
ATOM 2365 N N . ASP A 1 299 ? -15.648 -16.052 27.972 1.00 93.00 299 ASP A N 1
ATOM 2366 C CA . ASP A 1 299 ? -16.602 -17.161 27.856 1.00 93.00 299 ASP A CA 1
ATOM 2367 C C . ASP A 1 299 ? -16.522 -18.111 29.063 1.00 93.00 299 ASP A C 1
ATOM 2369 O O . ASP A 1 299 ? -17.543 -18.448 29.665 1.00 93.00 299 ASP A O 1
ATOM 2373 N N . LYS A 1 300 ? -15.305 -18.442 29.524 1.00 93.06 300 LYS A N 1
ATOM 2374 C CA . LYS A 1 300 ? -15.096 -19.235 30.753 1.00 93.06 300 LYS A CA 1
ATOM 2375 C C . LYS A 1 300 ? -15.682 -18.577 32.004 1.00 93.06 300 LYS A C 1
ATOM 2377 O O . LYS A 1 300 ? -16.116 -19.288 32.910 1.00 93.06 300 LYS A O 1
ATOM 2382 N N . CYS A 1 301 ? -15.706 -17.247 32.057 1.00 93.44 301 CYS A N 1
ATOM 2383 C CA . CYS A 1 301 ? -16.341 -16.475 33.127 1.00 93.44 301 CYS A CA 1
ATOM 2384 C C . CYS A 1 301 ? -17.855 -16.268 32.908 1.00 93.44 301 CYS A C 1
ATOM 2386 O O . CYS A 1 301 ? -18.521 -15.640 33.734 1.00 93.44 301 CYS A O 1
ATOM 2388 N N . GLY A 1 302 ? -18.432 -16.813 31.834 1.00 94.06 302 GLY A N 1
ATOM 2389 C CA . GLY A 1 302 ? -19.865 -16.755 31.540 1.00 94.06 302 GLY A CA 1
ATOM 2390 C C . GLY A 1 302 ? -20.333 -15.439 30.916 1.00 94.06 302 GLY A C 1
ATOM 2391 O O . GLY A 1 302 ? -21.514 -15.106 31.032 1.00 94.06 302 GLY A O 1
ATOM 2392 N N . PHE A 1 303 ? -19.435 -14.678 30.289 1.00 96.12 303 PHE A N 1
ATOM 2393 C CA . PHE A 1 303 ? -19.805 -13.505 29.499 1.00 96.12 303 PHE A CA 1
ATOM 2394 C C . PHE A 1 303 ? -20.311 -13.929 28.122 1.00 96.12 303 PHE A C 1
ATOM 2396 O O . PHE A 1 303 ? -19.758 -14.822 27.485 1.00 96.12 303 PHE A O 1
ATOM 2403 N N . LYS A 1 304 ? -21.333 -13.234 27.630 1.00 95.38 304 LYS A N 1
ATOM 2404 C CA . LYS A 1 304 ? -21.715 -13.287 26.220 1.00 95.38 304 LYS A CA 1
ATOM 2405 C C . LYS A 1 304 ? -20.774 -12.415 25.410 1.00 95.38 304 LYS A C 1
ATOM 2407 O O . LYS A 1 304 ? -20.529 -11.272 25.795 1.00 95.38 304 LYS A O 1
ATOM 2412 N N . LEU A 1 305 ? -20.288 -12.940 24.294 1.00 93.50 305 LEU A N 1
ATOM 2413 C CA . LEU A 1 305 ? -19.316 -12.255 23.457 1.00 93.50 305 LEU A CA 1
ATOM 2414 C C . LEU A 1 305 ? -19.995 -11.561 22.285 1.00 93.50 305 LEU A C 1
ATOM 2416 O O . LEU A 1 305 ? -20.910 -12.094 21.657 1.00 93.50 305 LEU A O 1
ATOM 2420 N N . PHE A 1 306 ? -19.502 -10.374 21.974 1.00 90.25 306 PHE A N 1
ATOM 2421 C CA . PHE A 1 306 ? -19.905 -9.603 20.815 1.00 90.25 306 PHE A CA 1
ATOM 2422 C C . PHE A 1 306 ? -18.662 -9.124 20.077 1.00 90.25 306 PHE A C 1
ATOM 2424 O O . PHE A 1 306 ? -17.633 -8.832 20.690 1.00 90.25 306 PHE A O 1
ATOM 2431 N N . GLU A 1 307 ? -18.793 -8.993 18.762 1.00 80.88 307 GLU A N 1
ATOM 2432 C CA . GLU A 1 307 ? -17.814 -8.332 17.900 1.00 80.88 307 GLU A CA 1
ATOM 2433 C C . GLU A 1 307 ? -18.494 -7.223 17.090 1.00 80.88 307 GLU A C 1
ATOM 2435 O O . GLU A 1 307 ? -19.715 -7.233 16.889 1.00 80.88 307 GLU A O 1
ATOM 2440 N N . GLY A 1 308 ? -17.704 -6.263 16.620 1.00 79.94 308 GLY A N 1
ATOM 2441 C CA . GLY A 1 308 ? -18.175 -5.128 15.837 1.00 79.94 308 GLY A CA 1
ATOM 2442 C C . GLY A 1 308 ? -16.998 -4.278 15.382 1.00 79.94 308 GLY A C 1
ATOM 2443 O O . GLY A 1 308 ? -15.982 -4.804 14.949 1.00 79.94 308 GLY A O 1
ATOM 2444 N N . LYS A 1 309 ? -17.120 -2.952 15.505 1.00 79.69 309 LYS A N 1
ATOM 2445 C CA . LYS A 1 309 ? -15.978 -2.039 15.301 1.00 79.69 309 LYS A CA 1
ATOM 2446 C C . LYS A 1 309 ? -14.948 -2.075 16.441 1.00 79.69 309 LYS A C 1
ATOM 2448 O O . LYS A 1 309 ? -13.858 -1.548 16.275 1.00 79.69 309 LYS A O 1
ATOM 2453 N N . PHE A 1 310 ? -15.324 -2.641 17.584 1.00 86.12 310 PHE A N 1
ATOM 2454 C CA . PHE A 1 310 ? -14.449 -2.916 18.722 1.00 86.12 310 PHE A CA 1
ATOM 2455 C C . PHE A 1 310 ? -13.893 -4.341 18.633 1.00 86.12 310 PHE A C 1
ATOM 2457 O O . PHE A 1 310 ? -14.533 -5.214 18.040 1.00 86.12 310 PHE A O 1
ATOM 2464 N N . ASP A 1 311 ? -12.758 -4.582 19.286 1.00 87.81 311 ASP A N 1
ATOM 2465 C CA . ASP A 1 311 ? -12.045 -5.860 19.183 1.00 87.81 311 ASP A CA 1
ATOM 2466 C C . ASP A 1 311 ? -12.751 -7.000 19.929 1.00 87.81 311 ASP A C 1
ATOM 2468 O O . ASP A 1 311 ? -12.858 -8.116 19.423 1.00 87.81 311 ASP A O 1
ATOM 2472 N N . CYS A 1 312 ? -13.259 -6.733 21.135 1.00 92.56 312 CYS A N 1
ATOM 2473 C CA . CYS A 1 312 ? -14.054 -7.692 21.899 1.00 92.56 312 CYS A CA 1
ATOM 2474 C C . CYS A 1 312 ? -14.959 -6.971 22.903 1.00 92.56 312 CYS A C 1
ATOM 2476 O O . CYS A 1 312 ? -14.560 -5.997 23.545 1.00 92.56 312 CYS A O 1
ATOM 2478 N N . LEU A 1 313 ? -16.183 -7.467 23.068 1.00 95.62 313 LEU A N 1
ATOM 2479 C CA . LEU A 1 313 ? -17.113 -6.999 24.089 1.00 95.62 313 LEU A CA 1
ATOM 2480 C C . LEU A 1 313 ? -17.692 -8.199 24.837 1.00 95.62 313 LEU A C 1
ATOM 2482 O O . LEU A 1 313 ? -18.360 -9.045 24.242 1.00 95.62 313 LEU A O 1
ATOM 2486 N N . GLY A 1 314 ? -17.454 -8.249 26.146 1.00 96.19 314 GLY A N 1
ATOM 2487 C CA . GLY A 1 314 ? -18.072 -9.216 27.048 1.00 96.19 314 GLY A CA 1
ATOM 2488 C C . GLY A 1 314 ? -19.254 -8.583 27.773 1.00 96.19 314 GLY A C 1
ATOM 2489 O O . GLY A 1 314 ? -19.096 -7.547 28.413 1.00 96.19 314 GLY A O 1
ATOM 2490 N N . ILE A 1 315 ? -20.433 -9.201 27.719 1.00 95.38 315 ILE A N 1
ATOM 2491 C CA . ILE A 1 315 ? -21.615 -8.761 28.474 1.00 95.38 315 ILE A CA 1
ATOM 2492 C C . ILE A 1 315 ? -22.046 -9.861 29.434 1.00 95.38 315 ILE A C 1
ATOM 2494 O O . ILE A 1 315 ? -22.332 -10.988 29.023 1.00 95.38 315 ILE A O 1
ATOM 2498 N N . LYS A 1 316 ? -22.149 -9.515 30.715 1.00 94.88 316 LYS A N 1
ATOM 2499 C CA . LYS A 1 316 ? -22.676 -10.392 31.759 1.00 94.88 316 LYS A CA 1
ATOM 2500 C C . LYS A 1 316 ? -23.666 -9.599 32.595 1.00 94.88 316 LYS A C 1
ATOM 2502 O O . LYS A 1 316 ? -23.357 -8.526 33.100 1.00 94.88 316 LYS A O 1
ATOM 2507 N N . GLU A 1 317 ? -24.881 -10.130 32.696 1.00 88.69 317 GLU A N 1
ATOM 2508 C CA . GLU A 1 317 ? -26.011 -9.441 33.324 1.00 88.69 317 GLU A CA 1
ATOM 2509 C C . GLU A 1 317 ? -26.251 -8.054 32.694 1.00 88.69 317 GLU A C 1
ATOM 2511 O O . GLU A 1 317 ? -26.614 -7.989 31.521 1.00 88.69 317 GLU A O 1
ATOM 2516 N N . ASN A 1 318 ? -26.043 -6.967 33.445 1.00 87.50 318 ASN A N 1
ATOM 2517 C CA . ASN A 1 318 ? -26.213 -5.583 32.981 1.00 87.50 318 ASN A CA 1
ATOM 2518 C C . ASN A 1 318 ? -24.887 -4.817 32.846 1.00 87.50 318 ASN A C 1
ATOM 2520 O O . ASN A 1 318 ? -24.909 -3.598 32.650 1.00 87.50 318 ASN A O 1
ATOM 2524 N N . SER A 1 319 ? -23.756 -5.513 32.950 1.00 93.69 319 SER A N 1
ATOM 2525 C CA . SER A 1 319 ? -22.426 -4.917 32.901 1.00 93.69 319 SER A CA 1
ATOM 2526 C C . SER A 1 319 ? -21.681 -5.376 31.652 1.00 93.69 319 SER A C 1
ATOM 2528 O O . SER A 1 319 ? -21.795 -6.526 31.214 1.00 93.69 319 SER A O 1
ATOM 2530 N N . ALA A 1 320 ? -20.915 -4.458 31.070 1.00 95.94 320 ALA A N 1
ATOM 2531 C CA . ALA A 1 320 ? -20.124 -4.694 29.874 1.00 95.94 320 ALA A CA 1
ATOM 2532 C C . ALA A 1 320 ? -18.636 -4.453 30.128 1.00 95.94 320 ALA A C 1
ATOM 2534 O O . ALA A 1 320 ? -18.246 -3.453 30.733 1.00 95.94 320 ALA A O 1
ATOM 2535 N N . LEU A 1 321 ? -17.809 -5.345 29.599 1.00 97.69 321 LEU A N 1
ATOM 2536 C CA . LEU A 1 321 ? -16.364 -5.205 29.521 1.00 97.69 321 LEU A CA 1
ATOM 2537 C C . LEU A 1 321 ? -16.005 -4.945 28.059 1.00 97.69 321 LEU A C 1
ATOM 2539 O O . LEU A 1 321 ? -16.148 -5.829 27.213 1.00 97.69 321 LEU A O 1
ATOM 2543 N N . LEU A 1 322 ? -15.609 -3.709 27.761 1.00 97.19 322 LEU A N 1
ATOM 2544 C CA . LEU A 1 322 ? -15.240 -3.274 26.419 1.00 97.19 322 LEU A CA 1
ATOM 2545 C C . LEU A 1 322 ? -13.720 -3.308 26.282 1.00 97.19 322 LEU A C 1
ATOM 2547 O O . LEU A 1 322 ? -13.025 -2.559 26.972 1.00 97.19 322 LEU A O 1
ATOM 2551 N N . TYR A 1 323 ? -13.235 -4.155 25.381 1.00 96.75 323 TYR A N 1
ATOM 2552 C CA . TYR A 1 323 ? -11.817 -4.380 25.153 1.00 96.75 323 TYR A CA 1
ATOM 2553 C C . TYR A 1 323 ? -11.362 -3.745 23.842 1.00 96.75 323 TYR A C 1
ATOM 2555 O O . TYR A 1 323 ? -12.000 -3.918 22.803 1.00 96.75 323 TYR A O 1
ATOM 2563 N N . GLU A 1 324 ? -10.214 -3.081 23.901 1.00 95.56 324 GLU A N 1
ATOM 2564 C CA . GLU A 1 324 ? -9.457 -2.624 22.738 1.00 95.56 324 GLU A CA 1
ATOM 2565 C C . GLU A 1 324 ? -8.026 -3.148 22.852 1.00 95.56 324 GLU A C 1
ATOM 2567 O O . GLU A 1 324 ? -7.361 -2.952 23.871 1.00 95.56 324 GLU A O 1
ATOM 2572 N N . VAL A 1 325 ? -7.548 -3.824 21.817 1.00 94.50 325 VAL A N 1
ATOM 2573 C CA . VAL A 1 325 ? -6.271 -4.526 21.772 1.00 94.50 325 VAL A CA 1
ATOM 2574 C C . VAL A 1 325 ? -5.254 -3.721 20.971 1.00 94.50 325 VAL A C 1
ATOM 2576 O O . VAL A 1 325 ? -5.468 -3.343 19.816 1.00 94.50 325 VAL A O 1
ATOM 2579 N N . LYS A 1 326 ? -4.086 -3.496 21.571 1.00 93.31 326 LYS A N 1
ATOM 2580 C CA . LYS A 1 326 ? -2.958 -2.791 20.966 1.00 93.31 326 LYS A CA 1
ATOM 2581 C C . LYS A 1 326 ? -1.674 -3.596 21.077 1.00 93.31 326 LYS A C 1
ATOM 2583 O O . LYS A 1 326 ? -1.178 -3.906 22.155 1.00 93.31 326 LYS A O 1
ATOM 2588 N N . THR A 1 327 ? -1.087 -3.893 19.929 1.00 91.25 327 THR A N 1
ATOM 2589 C CA . THR A 1 327 ? 0.239 -4.504 19.850 1.00 91.25 327 THR A CA 1
ATOM 2590 C C . THR A 1 327 ? 1.309 -3.418 19.893 1.00 91.25 327 THR A C 1
ATOM 2592 O O . THR A 1 327 ? 1.286 -2.517 19.049 1.00 91.25 327 THR A O 1
ATOM 2595 N N . ILE A 1 328 ? 2.240 -3.504 20.843 1.00 87.50 328 ILE A N 1
ATOM 2596 C CA . ILE A 1 328 ? 3.252 -2.465 21.091 1.00 87.50 328 ILE A CA 1
ATOM 2597 C C . ILE A 1 328 ? 4.681 -3.006 20.977 1.00 87.50 328 ILE A C 1
ATOM 2599 O O . ILE A 1 328 ? 4.950 -4.180 21.241 1.00 87.50 328 ILE A O 1
ATOM 2603 N N . LEU A 1 329 ? 5.606 -2.128 20.590 1.00 85.31 329 LEU A N 1
ATOM 2604 C CA . LEU A 1 329 ? 7.054 -2.342 20.634 1.00 85.31 329 LEU A CA 1
ATOM 2605 C C . LEU A 1 329 ? 7.661 -1.727 21.903 1.00 85.31 329 LEU A C 1
ATOM 2607 O O . LEU A 1 329 ? 7.020 -0.968 22.620 1.00 85.31 329 LEU A O 1
ATOM 2611 N N . GLU A 1 330 ? 8.940 -2.014 22.156 1.00 79.62 330 GLU A N 1
ATOM 2612 C CA . GLU A 1 330 ? 9.681 -1.464 23.306 1.00 79.62 330 GLU A CA 1
ATOM 2613 C C . GLU A 1 330 ? 9.943 0.050 23.207 1.00 79.62 330 GLU A C 1
ATOM 2615 O O . GLU A 1 330 ? 10.407 0.665 24.162 1.00 79.62 330 GLU A O 1
ATOM 2620 N N . THR A 1 331 ? 9.673 0.681 22.063 1.00 80.56 331 THR A N 1
ATOM 2621 C CA . THR A 1 331 ? 9.943 2.108 21.874 1.00 80.56 331 THR A CA 1
ATOM 2622 C C . THR A 1 331 ? 8.830 2.968 22.476 1.00 80.56 331 THR A C 1
ATOM 2624 O O . THR A 1 331 ? 7.658 2.807 22.142 1.00 80.56 331 THR A O 1
ATOM 2627 N N . ALA A 1 332 ? 9.202 3.950 23.305 1.00 80.56 332 ALA A N 1
ATOM 2628 C CA . ALA A 1 332 ? 8.252 4.856 23.964 1.00 80.56 332 ALA A CA 1
ATOM 2629 C C . ALA A 1 332 ? 7.289 5.538 22.973 1.00 80.56 332 ALA A C 1
ATOM 2631 O O . ALA A 1 332 ? 6.083 5.568 23.188 1.00 80.56 332 ALA A O 1
ATOM 2632 N N . THR A 1 333 ? 7.801 6.004 21.828 1.00 75.38 333 THR A N 1
ATOM 2633 C CA . THR A 1 333 ? 6.984 6.644 20.785 1.00 75.38 333 THR A CA 1
ATOM 2634 C C . THR A 1 333 ? 5.916 5.716 20.203 1.00 75.38 333 THR A C 1
ATOM 2636 O O . THR A 1 333 ? 4.835 6.180 19.848 1.00 75.38 333 THR A O 1
ATOM 2639 N N . ASP A 1 334 ? 6.197 4.417 20.065 1.00 82.81 334 ASP A N 1
ATOM 2640 C CA . ASP A 1 334 ? 5.199 3.463 19.578 1.00 82.81 334 ASP A CA 1
ATOM 2641 C C . ASP A 1 334 ? 4.134 3.198 20.644 1.00 82.81 334 ASP A C 1
ATOM 2643 O O . ASP A 1 334 ? 2.944 3.284 20.341 1.00 82.81 334 ASP A O 1
ATOM 2647 N N . GLN A 1 335 ? 4.551 2.973 21.895 1.00 89.31 335 GLN A N 1
ATOM 2648 C CA . GLN A 1 335 ? 3.627 2.785 23.016 1.00 89.31 335 GLN A CA 1
ATOM 2649 C C . GLN A 1 335 ? 2.679 3.982 23.184 1.00 89.31 335 GLN A C 1
ATOM 2651 O O . GLN A 1 335 ? 1.467 3.793 23.306 1.00 89.31 335 GLN A O 1
ATOM 2656 N N . GLU A 1 336 ? 3.197 5.213 23.123 1.00 86.94 336 GLU A N 1
ATOM 2657 C CA . GLU A 1 336 ? 2.398 6.443 23.190 1.00 86.94 336 GLU A CA 1
ATOM 2658 C C . GLU A 1 336 ? 1.372 6.513 22.053 1.00 86.94 336 GLU A C 1
ATOM 2660 O O . GLU A 1 336 ? 0.179 6.697 22.304 1.00 86.94 336 GLU A O 1
ATOM 2665 N N . LYS A 1 337 ? 1.806 6.306 20.802 1.00 78.88 337 LYS A N 1
ATOM 2666 C CA . LYS A 1 337 ? 0.918 6.341 19.628 1.00 78.88 337 LYS A CA 1
ATOM 2667 C C . LYS A 1 337 ? -0.201 5.305 19.721 1.00 78.88 337 LYS A C 1
ATOM 2669 O O . LYS A 1 337 ? -1.365 5.637 19.493 1.00 78.88 337 LYS A O 1
ATOM 2674 N N . GLN A 1 338 ? 0.136 4.062 20.070 1.00 86.62 338 GLN A N 1
ATOM 2675 C CA . GLN A 1 338 ? -0.854 2.991 20.208 1.00 86.62 338 GLN A CA 1
ATOM 2676 C C . GLN A 1 338 ? -1.826 3.260 21.361 1.00 86.62 338 GLN A C 1
ATOM 2678 O O . GLN A 1 338 ? -3.025 3.018 21.214 1.00 86.62 338 GLN A O 1
ATOM 2683 N N . THR A 1 339 ? -1.339 3.823 22.469 1.00 92.69 339 THR A N 1
ATOM 2684 C CA . THR A 1 339 ? -2.174 4.206 23.616 1.00 92.69 339 THR A CA 1
ATOM 2685 C C . THR A 1 339 ? -3.171 5.294 23.238 1.00 92.69 339 THR A C 1
ATOM 2687 O O . THR A 1 339 ? -4.365 5.130 23.477 1.00 92.69 339 THR A O 1
ATOM 2690 N N . VAL A 1 340 ? -2.717 6.381 22.602 1.00 86.75 340 VAL A N 1
ATOM 2691 C CA . VAL A 1 340 ? -3.596 7.483 22.169 1.00 86.75 340 VAL A CA 1
ATOM 2692 C C . VAL A 1 340 ? -4.696 6.966 21.239 1.00 86.75 340 VAL A C 1
ATOM 2694 O O . VAL A 1 340 ? -5.872 7.281 21.438 1.00 86.75 340 VAL A O 1
ATOM 2697 N N . LYS A 1 341 ? -4.328 6.120 20.268 1.00 82.56 341 LYS A N 1
ATOM 2698 C CA . LYS A 1 341 ? -5.275 5.493 19.335 1.00 82.56 341 LYS A CA 1
ATOM 2699 C C . LYS A 1 341 ? -6.299 4.627 20.078 1.00 82.56 341 LYS A C 1
ATOM 2701 O O . LYS A 1 341 ? -7.501 4.814 19.897 1.00 82.56 341 LYS A O 1
ATOM 2706 N N . GLY A 1 342 ? -5.832 3.742 20.961 1.00 91.50 342 GLY A N 1
ATOM 2707 C CA . GLY A 1 342 ? -6.691 2.833 21.722 1.00 91.50 342 GLY A CA 1
ATOM 2708 C C . GLY A 1 342 ? -7.649 3.542 22.676 1.00 91.50 342 GLY A C 1
ATOM 2709 O O . GLY A 1 342 ? -8.829 3.206 22.719 1.00 91.50 342 GLY A O 1
ATOM 2710 N N . VAL A 1 343 ? -7.191 4.583 23.377 1.00 94.75 343 VAL A N 1
ATOM 2711 C CA . VAL A 1 343 ? -8.060 5.402 24.238 1.00 94.75 343 VAL A CA 1
ATOM 2712 C C . VAL A 1 343 ? -9.143 6.099 23.415 1.00 94.75 343 VAL A C 1
ATOM 2714 O O . VAL A 1 343 ? -10.314 6.064 23.795 1.00 94.75 343 VAL A O 1
ATOM 2717 N N . GLY A 1 344 ? -8.787 6.699 22.274 1.00 85.12 344 GLY A N 1
ATOM 2718 C CA . GLY A 1 344 ? -9.759 7.351 21.393 1.00 85.12 344 GLY A CA 1
ATOM 2719 C C . GLY A 1 344 ? -10.847 6.388 20.907 1.00 85.12 344 GLY A C 1
ATOM 2720 O O . GLY A 1 344 ? -12.038 6.702 20.985 1.00 85.12 344 GLY A O 1
ATOM 2721 N N . GLN A 1 345 ? -10.440 5.193 20.472 1.00 87.81 345 GLN A N 1
ATOM 2722 C CA . GLN A 1 345 ? -11.345 4.133 20.022 1.00 87.81 345 GLN A CA 1
ATOM 2723 C C . GLN A 1 345 ? -12.251 3.632 21.153 1.00 87.81 345 GLN A C 1
ATOM 2725 O O . GLN A 1 345 ? -13.472 3.642 20.991 1.00 87.81 345 GLN A O 1
ATOM 2730 N N . LEU A 1 346 ? -11.695 3.311 22.327 1.00 93.00 346 LEU A N 1
ATOM 2731 C CA . LEU A 1 346 ? -12.464 2.887 23.506 1.00 93.00 346 LEU A CA 1
ATOM 2732 C C . LEU A 1 346 ? -13.549 3.894 23.883 1.00 93.00 346 LEU A C 1
ATOM 2734 O O . LEU A 1 346 ? -14.716 3.525 24.040 1.00 93.00 346 LEU A O 1
ATOM 2738 N N . LYS A 1 347 ? -13.183 5.178 23.990 1.00 93.19 347 LYS A N 1
ATOM 2739 C CA . LYS A 1 347 ? -14.122 6.241 24.378 1.00 93.19 347 LYS A CA 1
ATOM 2740 C C . LYS A 1 347 ? -15.240 6.387 23.348 1.00 93.19 347 LYS A C 1
ATOM 2742 O O . LYS A 1 347 ? -16.407 6.527 23.726 1.00 93.19 347 LYS A O 1
ATOM 2747 N N . TYR A 1 348 ? -14.902 6.312 22.059 1.00 90.38 348 TYR A N 1
ATOM 2748 C CA . TYR A 1 348 ? -15.885 6.359 20.982 1.00 90.38 348 TYR A CA 1
ATOM 2749 C C . TYR A 1 348 ? -16.826 5.147 21.013 1.00 90.38 348 TYR A C 1
ATOM 2751 O O . TYR A 1 348 ? -18.044 5.325 21.030 1.00 90.38 348 TYR A O 1
ATOM 2759 N N . TYR A 1 349 ? -16.300 3.921 21.080 1.00 91.75 349 TYR A N 1
ATOM 2760 C CA . TYR A 1 349 ? -17.113 2.699 21.074 1.00 91.75 349 TYR A CA 1
ATOM 2761 C C . TYR A 1 349 ? -18.011 2.589 22.305 1.00 91.75 349 TYR A C 1
ATOM 2763 O O . TYR A 1 349 ? -19.192 2.250 22.169 1.00 91.75 349 TYR A O 1
ATOM 2771 N N . LYS A 1 350 ? -17.500 2.960 23.485 1.00 93.12 350 LYS A N 1
ATOM 2772 C CA . LYS A 1 350 ? -18.291 3.064 24.715 1.00 93.12 350 LYS A CA 1
ATOM 2773 C C . LYS A 1 350 ? -19.515 3.945 24.498 1.00 93.12 350 LYS A C 1
ATOM 2775 O O . LYS A 1 350 ? -20.633 3.500 24.740 1.00 93.12 350 LYS A O 1
ATOM 2780 N N . PHE A 1 351 ? -19.310 5.180 24.043 1.00 91.12 351 PHE A N 1
ATOM 2781 C CA . PHE A 1 351 ? -20.400 6.135 23.880 1.00 91.12 351 PHE A CA 1
ATOM 2782 C C . PHE A 1 351 ? -21.325 5.740 22.724 1.00 91.12 351 PHE A C 1
ATOM 2784 O O . PHE A 1 351 ? -22.518 5.518 22.917 1.00 91.12 351 PHE A O 1
ATOM 2791 N N . SER A 1 352 ? -20.786 5.632 21.513 1.00 84.81 352 SER A N 1
ATOM 2792 C CA . SER A 1 352 ? -21.587 5.535 20.295 1.00 84.81 352 SER A CA 1
ATOM 2793 C C . SER A 1 352 ? -22.215 4.168 20.068 1.00 84.81 352 SER A C 1
ATOM 2795 O O . SER A 1 352 ? -23.260 4.114 19.425 1.00 84.81 352 SER A O 1
ATOM 2797 N N . ILE A 1 353 ? -21.607 3.081 20.552 1.00 87.00 353 ILE A N 1
ATOM 2798 C CA . ILE A 1 353 ? -22.097 1.721 20.294 1.00 87.00 353 ILE A CA 1
ATOM 2799 C C . ILE A 1 353 ? -22.707 1.135 21.567 1.00 87.00 353 ILE A C 1
ATOM 2801 O O . ILE A 1 353 ? -23.915 0.910 21.619 1.00 87.00 353 ILE A O 1
ATOM 2805 N N . VAL A 1 354 ? -21.912 0.953 22.621 1.00 89.69 354 VAL A N 1
ATOM 2806 C CA . VAL A 1 354 ? -22.361 0.217 23.815 1.00 89.69 354 VAL A CA 1
ATOM 2807 C C . VAL A 1 354 ? -23.434 0.995 24.597 1.00 89.69 354 VAL A C 1
ATOM 2809 O O . VAL A 1 354 ? -24.464 0.431 24.965 1.00 89.69 354 VAL A O 1
ATOM 2812 N N . GLN A 1 355 ? -23.272 2.310 24.781 1.00 90.19 355 GLN A N 1
ATOM 2813 C CA . GLN A 1 355 ? -24.292 3.132 25.448 1.00 90.19 355 GLN A CA 1
ATOM 2814 C C . GLN A 1 355 ? -25.469 3.459 24.529 1.00 90.19 355 GLN A C 1
ATOM 2816 O O . GLN A 1 355 ? -26.610 3.149 24.862 1.00 90.19 355 GLN A O 1
ATOM 2821 N N . GLN A 1 356 ? -25.216 4.105 23.386 1.00 87.94 356 GLN A N 1
ATOM 2822 C CA . GLN A 1 356 ? -26.298 4.640 22.548 1.00 87.94 356 GLN A CA 1
ATOM 2823 C C . GLN A 1 356 ? -27.067 3.559 21.780 1.00 87.94 356 GLN A C 1
ATOM 2825 O O . GLN A 1 356 ? -28.281 3.679 21.635 1.00 87.94 356 GLN A O 1
ATOM 2830 N N . GLN A 1 357 ? -26.393 2.515 21.285 1.00 86.06 357 GLN A N 1
ATOM 2831 C CA . GLN A 1 357 ? -27.034 1.499 20.439 1.00 86.06 357 GLN A CA 1
ATOM 2832 C C . GLN A 1 357 ? -27.419 0.235 21.210 1.00 86.06 357 GLN A C 1
ATOM 2834 O O . GLN A 1 357 ? -28.441 -0.367 20.887 1.00 86.06 357 GLN A O 1
ATOM 2839 N N . MET A 1 358 ? -26.637 -0.176 22.216 1.00 88.81 358 MET A N 1
ATOM 2840 C CA . MET A 1 358 ? -26.951 -1.361 23.036 1.00 88.81 358 MET A CA 1
ATOM 2841 C C . MET A 1 358 ? -27.701 -1.022 24.330 1.00 88.81 358 MET A C 1
ATOM 2843 O O . MET A 1 358 ? -28.296 -1.911 24.936 1.00 88.81 358 MET A O 1
ATOM 2847 N N . GLY A 1 359 ? -27.706 0.245 24.759 1.00 89.94 359 GLY A N 1
ATOM 2848 C CA . GLY A 1 359 ? -28.420 0.689 25.959 1.00 89.94 359 GLY A CA 1
ATOM 2849 C C . GLY A 1 359 ? -27.770 0.268 27.281 1.00 89.94 359 GLY A C 1
ATOM 2850 O O . GLY A 1 359 ? -28.437 0.296 28.315 1.00 89.94 359 GLY A O 1
ATOM 2851 N N . ILE A 1 360 ? -26.494 -0.128 27.272 1.00 91.75 360 ILE A N 1
ATOM 2852 C CA . ILE A 1 360 ? -25.774 -0.571 28.473 1.00 91.75 360 ILE A CA 1
ATOM 2853 C C . ILE A 1 360 ? -25.062 0.626 29.097 1.00 91.75 360 ILE A C 1
ATOM 2855 O O . ILE A 1 360 ? -24.322 1.340 28.425 1.00 91.75 360 ILE A O 1
ATOM 2859 N N . SER A 1 361 ? -25.281 0.865 30.389 1.00 90.69 361 SER A N 1
ATOM 2860 C CA . SER A 1 361 ? -24.704 2.018 31.092 1.00 90.69 361 SER A CA 1
ATOM 2861 C C . SER A 1 361 ? -23.468 1.682 31.924 1.00 90.69 361 SER A C 1
ATOM 2863 O O . SER A 1 361 ? -22.567 2.516 32.014 1.00 90.69 361 SER A O 1
ATOM 2865 N N . ASP A 1 362 ? -23.421 0.496 32.540 1.00 95.12 362 ASP A N 1
ATOM 2866 C CA . ASP A 1 362 ? -22.261 0.055 33.319 1.00 95.12 362 ASP A CA 1
ATOM 2867 C C . ASP A 1 362 ? -21.254 -0.625 32.394 1.00 95.12 362 ASP A C 1
ATOM 2869 O O . ASP A 1 362 ? -21.429 -1.768 31.977 1.00 95.12 362 ASP A O 1
ATOM 2873 N N . ILE A 1 363 ? -20.229 0.134 32.015 1.00 95.88 363 ILE A N 1
ATOM 2874 C CA . ILE A 1 363 ? -19.215 -0.287 31.053 1.00 95.88 363 ILE A CA 1
ATOM 2875 C C . ILE A 1 363 ? -17.849 -0.043 31.672 1.00 95.88 363 ILE A C 1
ATOM 2877 O O . ILE A 1 363 ? -17.525 1.099 32.025 1.00 95.88 363 ILE A O 1
ATOM 2881 N N . LYS A 1 364 ? -17.040 -1.096 31.759 1.00 96.81 364 LYS A N 1
ATOM 2882 C CA . LYS A 1 364 ? -15.620 -1.000 32.093 1.00 96.81 364 LYS A CA 1
ATOM 2883 C C . LYS A 1 364 ? -14.817 -0.968 30.801 1.00 96.81 364 LYS A C 1
ATOM 2885 O O . LYS A 1 364 ? -14.998 -1.811 29.925 1.00 96.81 364 LYS A O 1
ATOM 2890 N N . GLU A 1 365 ? -13.967 0.040 30.683 1.00 97.19 365 GLU A N 1
ATOM 2891 C CA . GLU A 1 365 ? -13.075 0.230 29.542 1.00 97.19 365 GLU A CA 1
ATOM 2892 C C . GLU A 1 365 ? -11.757 -0.468 29.838 1.00 97.19 365 GLU A C 1
ATOM 2894 O O . GLU A 1 365 ? -11.170 -0.244 30.901 1.00 97.19 365 GLU A O 1
ATOM 2899 N N . ILE A 1 366 ? -11.309 -1.312 28.915 1.00 97.69 366 ILE A N 1
ATOM 2900 C CA . ILE A 1 366 ? -10.119 -2.128 29.102 1.00 97.69 366 ILE A CA 1
ATOM 2901 C C . ILE A 1 366 ? -9.230 -1.972 27.875 1.00 97.69 366 ILE A C 1
ATOM 2903 O O . ILE A 1 366 ? -9.614 -2.337 26.764 1.00 97.69 366 ILE A O 1
ATOM 2907 N N . LEU A 1 367 ? -8.032 -1.438 28.087 1.00 97.19 367 LEU A N 1
ATOM 2908 C CA . LEU A 1 367 ? -6.995 -1.390 27.069 1.00 97.19 367 LEU A CA 1
ATOM 2909 C C . LEU A 1 367 ? -6.054 -2.578 27.278 1.00 97.19 367 LEU A C 1
ATOM 2911 O O . LEU A 1 367 ? -5.479 -2.754 28.355 1.00 97.19 367 LEU A O 1
ATOM 2915 N N . VAL A 1 368 ? -5.940 -3.412 26.252 1.00 97.19 368 VAL A N 1
ATOM 2916 C CA . VAL A 1 368 ? -5.187 -4.666 26.274 1.00 97.19 368 VAL A CA 1
ATOM 2917 C C . VAL A 1 368 ? -3.928 -4.498 25.446 1.00 97.19 368 VAL A C 1
ATOM 2919 O O . VAL A 1 368 ? -4.007 -4.180 24.262 1.00 97.19 368 VAL A O 1
ATOM 2922 N N . PHE A 1 369 ? -2.768 -4.759 26.033 1.00 96.44 369 PHE A N 1
ATOM 2923 C CA . PHE A 1 369 ? -1.493 -4.687 25.330 1.00 96.44 369 PHE A CA 1
ATOM 2924 C C . PHE A 1 369 ? -0.896 -6.066 25.057 1.00 96.44 369 PHE A C 1
ATOM 2926 O O . PHE A 1 369 ? -1.061 -7.003 25.840 1.00 96.44 369 PHE A O 1
ATOM 2933 N N . SER A 1 370 ? -0.148 -6.198 23.959 1.00 93.75 370 SER A N 1
ATOM 2934 C CA . SER A 1 370 ? 0.550 -7.458 23.660 1.00 93.75 370 SER A CA 1
ATOM 2935 C C . SER A 1 370 ? 1.706 -7.785 24.607 1.00 93.75 370 SER A C 1
ATOM 2937 O O . SER A 1 370 ? 2.147 -8.927 24.669 1.00 93.75 370 SER A O 1
ATOM 2939 N N . ARG A 1 371 ? 2.172 -6.796 25.369 1.00 94.06 371 ARG A N 1
ATOM 2940 C CA . ARG A 1 371 ? 3.181 -6.905 26.430 1.00 94.06 371 ARG A CA 1
ATOM 2941 C C . ARG A 1 371 ? 2.954 -5.795 27.452 1.00 94.06 371 ARG A C 1
ATOM 2943 O O . ARG A 1 371 ? 2.204 -4.861 27.171 1.00 94.06 371 ARG A O 1
ATOM 2950 N N . LYS A 1 372 ? 3.614 -5.868 28.608 1.00 95.31 372 LYS A N 1
ATOM 2951 C CA . LYS A 1 372 ? 3.508 -4.833 29.642 1.00 95.31 372 LYS A CA 1
ATOM 2952 C C . LYS A 1 372 ? 3.962 -3.462 29.103 1.00 95.31 372 LYS A C 1
ATOM 2954 O O . LYS A 1 372 ? 5.111 -3.363 28.669 1.00 95.31 372 LYS A O 1
ATOM 2959 N N . PRO A 1 373 ? 3.098 -2.428 29.113 1.00 94.31 373 PRO A N 1
ATOM 2960 C CA . PRO A 1 373 ? 3.489 -1.079 28.722 1.00 94.31 373 PRO A CA 1
ATOM 2961 C C . PRO A 1 373 ? 4.272 -0.379 29.841 1.00 94.31 373 PRO A C 1
ATOM 2963 O O . PRO A 1 373 ? 4.289 -0.817 30.996 1.00 94.31 373 PRO A O 1
ATOM 2966 N N . ASP A 1 374 ? 4.893 0.746 29.505 1.00 94.25 374 ASP A N 1
ATOM 2967 C CA . ASP A 1 374 ? 5.634 1.572 30.451 1.00 94.25 374 ASP A CA 1
ATOM 2968 C C . ASP A 1 374 ? 4.722 2.091 31.576 1.00 94.25 374 ASP A C 1
ATOM 2970 O O . ASP A 1 374 ? 3.551 2.415 31.367 1.00 94.25 374 ASP A O 1
ATOM 2974 N N . ALA A 1 375 ? 5.279 2.248 32.782 1.00 92.12 375 ALA A N 1
ATOM 2975 C CA . ALA A 1 375 ? 4.519 2.664 33.967 1.00 92.12 375 ALA A CA 1
ATOM 2976 C C . ALA A 1 375 ? 3.738 3.977 33.760 1.00 92.12 375 ALA A C 1
ATOM 2978 O O . ALA A 1 375 ? 2.607 4.090 34.215 1.00 92.12 375 ALA A O 1
ATOM 2979 N N . GLY A 1 376 ? 4.288 4.933 33.001 1.00 92.81 376 GLY A N 1
ATOM 2980 C CA . GLY A 1 376 ? 3.595 6.188 32.692 1.00 92.81 376 GLY A CA 1
ATOM 2981 C C . GLY A 1 376 ? 2.309 6.002 31.874 1.00 92.81 376 GLY A C 1
ATOM 2982 O O . GLY A 1 376 ? 1.349 6.743 32.075 1.00 92.81 376 GLY A O 1
ATOM 2983 N N . ILE A 1 377 ? 2.257 4.992 30.996 1.00 94.38 377 ILE A N 1
ATOM 2984 C CA . ILE A 1 377 ? 1.050 4.628 30.239 1.00 94.38 377 ILE A CA 1
ATOM 2985 C C . ILE A 1 377 ? 0.009 3.998 31.167 1.00 94.38 377 ILE A C 1
ATOM 2987 O O . ILE A 1 377 ? -1.174 4.331 31.076 1.00 94.38 377 ILE A O 1
ATOM 2991 N N . ILE A 1 378 ? 0.449 3.129 32.084 1.00 94.44 378 ILE A N 1
ATOM 2992 C CA . ILE A 1 378 ? -0.415 2.511 33.101 1.00 94.44 378 ILE A CA 1
ATOM 2993 C C . ILE A 1 378 ? -1.021 3.593 34.002 1.00 94.44 378 ILE A C 1
ATOM 2995 O O . ILE A 1 378 ? -2.238 3.613 34.200 1.00 94.44 378 ILE A O 1
ATOM 2999 N N . ASP A 1 379 ? -0.199 4.521 34.492 1.00 92.81 379 ASP A N 1
ATOM 3000 C CA . ASP A 1 379 ? -0.624 5.627 35.352 1.00 92.81 379 ASP A CA 1
ATOM 3001 C C . ASP A 1 379 ? -1.633 6.537 34.639 1.00 92.81 379 ASP A C 1
ATOM 3003 O O . ASP A 1 379 ? -2.676 6.875 35.205 1.00 92.81 379 ASP A O 1
ATOM 3007 N N . PHE A 1 380 ? -1.360 6.890 33.378 1.00 94.75 380 PHE A N 1
ATOM 3008 C CA . PHE A 1 380 ? -2.265 7.687 32.550 1.00 94.75 380 PHE A CA 1
ATOM 3009 C C . PHE A 1 380 ? -3.625 7.004 32.366 1.00 94.75 380 PHE A C 1
ATOM 3011 O O . PHE A 1 380 ? -4.662 7.596 32.664 1.00 94.75 380 PHE A O 1
ATOM 3018 N N . CYS A 1 381 ? -3.637 5.745 31.922 1.00 94.69 381 CYS A N 1
ATOM 3019 C CA . CYS A 1 381 ? -4.884 5.014 31.695 1.00 94.69 381 CYS A CA 1
ATOM 3020 C C . CYS A 1 381 ? -5.674 4.826 32.999 1.00 94.69 381 CYS A C 1
ATOM 3022 O O . CYS A 1 381 ? -6.892 5.002 33.012 1.00 94.69 381 CYS A O 1
ATOM 3024 N N . THR A 1 382 ? -4.980 4.551 34.108 1.00 91.88 382 THR A N 1
ATOM 3025 C CA . THR A 1 382 ? -5.593 4.429 35.439 1.00 91.88 382 THR A CA 1
ATOM 3026 C C . THR A 1 382 ? -6.263 5.737 35.861 1.00 91.88 382 THR A C 1
ATOM 3028 O O . THR A 1 382 ? -7.398 5.716 36.340 1.00 91.88 382 THR A O 1
ATOM 3031 N N . ALA A 1 383 ? -5.609 6.884 35.643 1.00 92.75 383 ALA A N 1
ATOM 3032 C CA . ALA A 1 383 ? -6.189 8.200 35.923 1.00 92.75 383 ALA A CA 1
ATOM 3033 C C . ALA A 1 383 ? -7.455 8.478 35.086 1.00 92.75 383 ALA A C 1
ATOM 3035 O O . ALA A 1 383 ? -8.394 9.107 35.574 1.00 92.75 383 ALA A O 1
ATOM 3036 N N . GLU A 1 384 ? -7.518 7.939 33.866 1.00 93.88 384 GLU A N 1
ATOM 3037 C CA . GLU A 1 384 ? -8.668 8.030 32.954 1.00 93.88 384 GLU A CA 1
ATOM 3038 C C . GLU A 1 384 ? -9.738 6.938 33.174 1.00 93.88 384 GLU A C 1
ATOM 3040 O O . GLU A 1 384 ? -10.684 6.813 32.384 1.00 93.88 384 GLU A O 1
ATOM 3045 N N . ASN A 1 385 ? -9.633 6.175 34.272 1.00 92.88 385 ASN A N 1
ATOM 3046 C CA . ASN A 1 385 ? -10.508 5.050 34.630 1.00 92.88 385 ASN A CA 1
ATOM 3047 C C . ASN A 1 385 ? -10.577 3.956 33.549 1.00 92.88 385 ASN A C 1
ATOM 3049 O O . ASN A 1 385 ? -11.634 3.363 33.319 1.00 92.88 385 ASN A O 1
ATOM 3053 N N . ILE A 1 386 ? -9.454 3.702 32.879 1.00 95.62 386 ILE A N 1
ATOM 3054 C CA . ILE A 1 386 ? -9.283 2.617 31.913 1.00 95.62 386 ILE A CA 1
ATOM 3055 C C . ILE A 1 386 ? -8.427 1.543 32.579 1.00 95.62 386 ILE A C 1
ATOM 3057 O O . ILE A 1 386 ? -7.302 1.811 33.006 1.00 95.62 386 ILE A O 1
ATOM 3061 N N . ALA A 1 387 ? -8.951 0.323 32.671 1.00 95.06 387 ALA A N 1
ATOM 3062 C CA . ALA A 1 387 ? -8.167 -0.806 33.146 1.00 95.06 387 ALA A CA 1
ATOM 3063 C C . ALA A 1 387 ? -7.129 -1.182 32.083 1.00 95.06 387 ALA A C 1
ATOM 3065 O O . ALA A 1 387 ? -7.457 -1.304 30.903 1.00 95.06 387 ALA A O 1
ATOM 3066 N N . VAL A 1 388 ? -5.882 -1.372 32.502 1.00 95.38 388 VAL A N 1
ATOM 3067 C CA . VAL A 1 388 ? -4.796 -1.793 31.615 1.00 95.38 388 VAL A CA 1
ATOM 3068 C C . VAL A 1 388 ? -4.437 -3.227 31.927 1.00 95.38 388 VAL A C 1
ATOM 3070 O O . VAL A 1 388 ? -4.076 -3.539 33.063 1.00 95.38 388 VAL A O 1
ATOM 3073 N N . ILE A 1 389 ? -4.511 -4.077 30.910 1.00 96.94 389 ILE A N 1
ATOM 3074 C CA . ILE A 1 389 ? -4.062 -5.462 30.999 1.00 96.94 389 ILE A CA 1
ATOM 3075 C C . ILE A 1 389 ? -3.057 -5.752 29.890 1.00 96.94 389 ILE A C 1
ATOM 3077 O O . ILE A 1 389 ? -3.069 -5.100 28.844 1.00 96.94 389 ILE A O 1
ATOM 3081 N N . TRP A 1 390 ? -2.193 -6.736 30.093 1.00 97.06 390 TRP A N 1
ATOM 3082 C CA . TRP A 1 390 ? -1.261 -7.186 29.062 1.00 97.06 390 TRP A CA 1
ATOM 3083 C C . TRP A 1 390 ? -1.153 -8.700 29.027 1.00 97.06 390 TRP A C 1
ATOM 3085 O O . TRP A 1 390 ? -1.430 -9.383 30.013 1.00 97.06 390 TRP A O 1
ATOM 3095 N N . ARG A 1 391 ? -0.772 -9.223 27.863 1.00 94.50 391 ARG A N 1
ATOM 3096 C CA . ARG A 1 391 ? -0.536 -10.652 27.674 1.00 94.50 391 ARG A CA 1
ATOM 3097 C C . ARG A 1 391 ? 0.762 -11.078 28.366 1.00 94.50 391 ARG A C 1
ATOM 3099 O O . ARG A 1 391 ? 1.804 -10.468 28.147 1.00 94.50 391 ARG A O 1
ATOM 3106 N N . GLU A 1 392 ? 0.682 -12.168 29.123 1.00 92.06 392 GLU A N 1
ATOM 3107 C CA . GLU A 1 392 ? 1.815 -12.916 29.674 1.00 92.06 392 GLU A CA 1
ATOM 3108 C C . GLU A 1 392 ? 1.588 -14.410 29.377 1.00 92.06 392 GLU A C 1
ATOM 3110 O O . GLU A 1 392 ? 0.741 -15.081 29.982 1.00 92.06 392 GLU A O 1
ATOM 3115 N N . GLY A 1 393 ? 2.288 -14.927 28.361 1.00 88.50 393 GLY A N 1
ATOM 3116 C CA . GLY A 1 393 ? 2.054 -16.273 27.826 1.00 88.50 393 GLY A CA 1
ATOM 3117 C C . GLY A 1 393 ? 0.629 -16.450 27.282 1.00 88.50 393 GLY A C 1
ATOM 3118 O O . GLY A 1 393 ? 0.193 -15.696 26.415 1.00 88.50 393 GLY A O 1
ATOM 3119 N N . ASP A 1 394 ? -0.102 -17.440 27.799 1.00 86.88 394 ASP A N 1
ATOM 3120 C CA . ASP A 1 394 ? -1.507 -17.719 27.442 1.00 86.88 394 ASP A CA 1
ATOM 3121 C C . ASP A 1 394 ? -2.507 -17.077 28.422 1.00 86.88 394 ASP A C 1
ATOM 3123 O O . ASP A 1 394 ? -3.678 -17.461 28.491 1.00 86.88 394 ASP A O 1
ATOM 3127 N N . SER A 1 395 ? -2.037 -16.128 29.232 1.00 91.75 395 SER A N 1
ATOM 3128 C CA . SER A 1 395 ? -2.816 -15.452 30.265 1.00 91.75 395 SER A CA 1
ATOM 3129 C C . SER A 1 395 ? -2.681 -13.934 30.168 1.00 91.75 395 SER A C 1
ATOM 3131 O O . SER A 1 395 ? -1.911 -13.416 29.358 1.00 91.75 395 SER A O 1
ATOM 3133 N N . PHE A 1 396 ? -3.458 -13.225 30.983 1.00 96.31 396 PHE A N 1
ATOM 3134 C CA . PHE A 1 396 ? -3.398 -11.775 31.088 1.00 96.31 396 PHE A CA 1
ATOM 3135 C C . PHE A 1 396 ? -3.067 -11.366 32.518 1.00 96.31 396 PHE A C 1
ATOM 3137 O O . PHE A 1 396 ? -3.551 -11.976 33.476 1.00 96.31 396 PHE A O 1
ATOM 3144 N N . GLU A 1 397 ? -2.281 -10.309 32.645 1.00 96.19 397 GLU A N 1
ATOM 3145 C CA . GLU A 1 397 ? -1.989 -9.638 33.905 1.00 96.19 397 GLU A CA 1
ATOM 3146 C C . GLU A 1 397 ? -2.640 -8.257 33.925 1.00 96.19 397 GLU A C 1
ATOM 3148 O O . GLU A 1 397 ? -2.879 -7.651 32.879 1.00 96.19 397 GLU A O 1
ATOM 3153 N N . ILE A 1 398 ? -2.941 -7.770 35.124 1.00 94.94 398 ILE A N 1
ATOM 3154 C CA . ILE A 1 398 ? -3.498 -6.447 35.386 1.00 94.94 398 ILE A CA 1
ATOM 3155 C C . ILE A 1 398 ? -2.666 -5.758 36.462 1.00 94.94 398 ILE A C 1
ATOM 3157 O O . ILE A 1 398 ? -2.254 -6.379 37.444 1.00 94.94 398 ILE A O 1
ATOM 3161 N N . TYR A 1 399 ? -2.452 -4.454 36.309 1.00 87.12 399 TYR A N 1
ATOM 3162 C CA . TYR A 1 399 ? -1.810 -3.672 37.357 1.00 87.12 399 TYR A CA 1
ATOM 3163 C C . TYR A 1 399 ? -2.779 -3.426 38.519 1.00 87.12 399 TYR A C 1
ATOM 3165 O O . TYR A 1 399 ? -3.840 -2.817 38.345 1.00 87.12 399 TYR A O 1
ATOM 3173 N N . ASN A 1 400 ? -2.406 -3.861 39.721 1.00 81.56 400 ASN A N 1
ATOM 3174 C CA . ASN A 1 400 ? -3.181 -3.628 40.927 1.00 81.56 400 ASN A CA 1
ATOM 3175 C C . ASN A 1 400 ? -2.641 -2.415 41.693 1.00 81.56 400 ASN A C 1
ATOM 3177 O O . ASN A 1 400 ? -1.632 -2.461 42.400 1.00 81.56 400 ASN A O 1
ATOM 3181 N N . VAL A 1 401 ? -3.399 -1.323 41.612 1.00 73.25 401 VAL A N 1
ATOM 3182 C CA . VAL A 1 401 ? -3.095 -0.049 42.279 1.00 73.25 401 VAL A CA 1
ATOM 3183 C C . VAL A 1 401 ? -3.036 -0.186 43.810 1.00 73.25 401 VAL A C 1
ATOM 3185 O O . VAL A 1 401 ? -2.319 0.566 44.467 1.00 73.25 401 VAL A O 1
ATOM 3188 N N . GLN A 1 402 ? -3.772 -1.133 44.402 1.00 73.88 402 GLN A N 1
ATOM 3189 C CA . GLN A 1 402 ? -3.819 -1.331 45.856 1.00 73.88 402 GLN A CA 1
ATOM 3190 C C . GLN A 1 402 ? -2.584 -2.062 46.388 1.00 73.88 402 GLN A C 1
ATOM 3192 O O . GLN A 1 402 ? -2.125 -1.762 47.491 1.00 73.88 402 GLN A O 1
ATOM 3197 N N . THR A 1 403 ? -2.061 -3.027 45.632 1.00 75.12 403 THR A N 1
ATOM 3198 C CA . THR A 1 403 ? -0.884 -3.818 46.024 1.00 75.12 403 THR A CA 1
ATOM 3199 C C . THR A 1 403 ? 0.418 -3.236 45.474 1.00 75.12 403 THR A C 1
ATOM 3201 O O . THR A 1 403 ? 1.487 -3.573 45.981 1.00 75.12 403 THR A O 1
ATOM 3204 N N . GLY A 1 404 ? 0.340 -2.335 44.486 1.00 72.81 404 GLY A N 1
ATOM 3205 C CA . GLY A 1 404 ? 1.502 -1.763 43.803 1.00 72.81 404 GLY A CA 1
ATOM 3206 C C . GLY A 1 404 ? 2.260 -2.797 42.967 1.00 72.81 404 GLY A C 1
ATOM 3207 O O . GLY A 1 404 ? 3.472 -2.671 42.796 1.00 72.81 404 GLY A O 1
ATOM 3208 N N . GLY A 1 405 ? 1.565 -3.843 42.514 1.00 80.94 405 GLY A N 1
ATOM 3209 C CA . GLY A 1 405 ? 2.132 -4.975 41.788 1.00 80.94 405 GLY A CA 1
ATOM 3210 C C . GLY A 1 405 ? 1.196 -5.495 40.701 1.00 80.94 405 GLY A C 1
ATOM 3211 O O . GLY A 1 405 ? 0.109 -4.958 40.490 1.00 80.94 405 GLY A O 1
ATOM 3212 N N . ASP A 1 406 ? 1.642 -6.541 40.015 1.00 89.50 406 ASP A N 1
ATOM 3213 C CA . ASP A 1 406 ? 0.907 -7.171 38.923 1.00 89.50 406 ASP A CA 1
ATOM 3214 C C . ASP A 1 406 ? 0.154 -8.395 39.453 1.00 89.50 406 ASP A C 1
ATOM 3216 O O . ASP A 1 406 ? 0.733 -9.228 40.156 1.00 89.50 406 ASP A O 1
ATOM 3220 N N . ASP A 1 407 ? -1.129 -8.500 39.117 1.00 91.56 407 ASP A N 1
ATOM 3221 C CA . ASP A 1 407 ? -1.977 -9.638 39.461 1.00 91.56 407 ASP A CA 1
ATOM 3222 C C . ASP A 1 407 ? -2.470 -10.340 38.194 1.00 91.56 407 ASP A C 1
ATOM 3224 O O . ASP A 1 407 ? -2.558 -9.748 37.118 1.00 91.56 407 ASP A O 1
ATOM 3228 N N . SER A 1 408 ? -2.861 -11.609 38.321 1.00 92.75 408 SER A N 1
ATOM 3229 C CA . SER A 1 408 ? -3.539 -12.307 37.228 1.00 92.75 408 SER A CA 1
ATOM 3230 C C . SER A 1 408 ? -4.902 -11.666 36.967 1.00 92.75 408 SER A C 1
ATOM 3232 O O . SER A 1 408 ? -5.719 -11.507 37.880 1.00 92.75 408 SER A O 1
ATOM 3234 N N . PHE A 1 409 ? -5.153 -11.301 35.713 1.00 95.25 409 PHE A N 1
ATOM 3235 C CA . PHE A 1 409 ? -6.403 -10.682 35.314 1.00 95.25 409 PHE A CA 1
ATOM 3236 C C . PHE A 1 409 ? -7.557 -11.687 35.366 1.00 95.25 409 PHE A C 1
ATOM 3238 O O . PHE A 1 409 ? -7.511 -12.762 34.766 1.00 95.25 409 PHE A O 1
ATOM 3245 N N . ASN A 1 410 ? -8.633 -11.290 36.042 1.00 93.31 410 ASN A N 1
ATOM 3246 C CA . ASN A 1 410 ? -9.900 -12.004 36.063 1.00 93.31 410 ASN A CA 1
ATOM 3247 C C . ASN A 1 410 ? -11.029 -11.034 35.664 1.00 93.31 410 ASN A C 1
ATOM 3249 O O . ASN A 1 410 ? -11.244 -10.064 36.397 1.00 93.31 410 ASN A O 1
ATOM 3253 N N . PRO A 1 411 ? -11.771 -11.287 34.565 1.00 93.19 411 PRO A N 1
ATOM 3254 C CA . PRO A 1 411 ? -12.888 -10.442 34.137 1.00 93.19 411 PRO A CA 1
ATOM 3255 C C . PRO A 1 411 ? -13.938 -10.201 35.228 1.00 93.19 411 PRO A C 1
ATOM 3257 O O . PRO A 1 411 ? -14.437 -9.086 35.361 1.00 93.19 411 PRO A O 1
ATOM 3260 N N . ASP A 1 412 ? -14.225 -11.212 36.057 1.00 91.38 412 ASP A N 1
ATOM 3261 C CA . ASP A 1 412 ? -15.189 -11.083 37.158 1.00 91.38 412 ASP A CA 1
ATOM 3262 C C . ASP A 1 412 ? -14.719 -10.109 38.249 1.00 91.38 412 ASP A C 1
ATOM 3264 O O . ASP A 1 412 ? -15.538 -9.616 39.012 1.00 91.38 412 ASP A O 1
ATOM 3268 N N . GLY A 1 413 ? -13.418 -9.813 38.335 1.00 88.19 413 GLY A N 1
ATOM 3269 C CA . GLY A 1 413 ? -12.877 -8.854 39.301 1.00 88.19 413 GLY A CA 1
ATOM 3270 C C . GLY A 1 413 ? -13.151 -7.386 38.954 1.00 88.19 413 GLY A C 1
ATOM 3271 O O . GLY A 1 413 ? -12.890 -6.519 39.786 1.00 88.19 413 GLY A O 1
ATOM 3272 N N . LEU A 1 414 ? -13.637 -7.099 37.739 1.00 86.44 414 LEU A N 1
ATOM 3273 C CA . LEU A 1 414 ? -13.999 -5.748 37.287 1.00 86.44 414 LEU A CA 1
ATOM 3274 C C . LEU A 1 414 ? -15.505 -5.457 37.354 1.00 86.44 414 LEU A C 1
ATOM 3276 O O . LEU A 1 414 ? -15.901 -4.301 37.165 1.00 86.44 414 LEU A O 1
ATOM 3280 N N . LEU A 1 415 ? -16.321 -6.486 37.591 1.00 83.69 415 LEU A N 1
ATOM 3281 C CA . LEU A 1 415 ? -17.748 -6.370 37.889 1.00 83.69 415 LEU A CA 1
ATOM 3282 C C . LEU A 1 415 ? -17.934 -6.051 39.376 1.00 83.69 415 LEU A C 1
ATOM 3284 O O . LEU A 1 415 ? -18.727 -5.129 39.676 1.00 83.69 415 LEU A O 1
#

Foldseek 3Di:
DDDAQFDDQDLVLLLVLLVLVVVCLVVQHFLALVSSLLSCLVVVSDDDDPPVDDSVRLSVVLVVDDCVPRPSSSNSVNSVVNCVLLVQWDADPVRRIDGDPLSVCLNVDPDPLVNLVSLVVSLQSRWDAAPVRETARLLLLLLVQCLVPVFQQLLLSLLSNVQRYQDVVSSVVSNVLSVDDPVVSCVVSVNDPVSSVRSSRHSVSNCCVSQQWDADPRTIHGNADFDRDPQDTDGDDDDPDPDPPDQQKDWDALVGALPDPPPPDPDDDDDDDPVVVVVSVVFSVLLSLVLSLVRVQLVVVVFTWMDGLFRIWTDDDLAIEGEHEFEADPDPVRLVVRLVVRVVSQVCCVPPPCCPPVVRDHYAAEYEYQADDDVVSCVVCVVVRHWYWYDDPSFIWTQDPVVRDIDTDHPVVSD